Protein AF-A0A140JWW3-F1 (afdb_monomer)

Solvent-accessible surface area (backbone atoms only — not comparable to full-atom values): 37652 Å² total; per-residue (Å²): 134,86,88,85,86,88,79,84,81,84,81,86,75,88,77,82,79,74,84,85,73,95,63,70,82,90,71,48,79,59,81,55,53,61,52,47,92,82,46,44,71,79,47,87,50,57,70,61,40,73,25,65,68,57,44,54,51,56,59,53,48,53,36,23,26,33,31,22,25,71,85,50,90,53,29,24,26,46,32,72,24,73,45,34,28,60,70,34,64,52,57,83,91,74,46,68,71,36,52,33,74,90,76,42,88,87,68,65,60,69,68,60,47,50,51,49,54,51,24,58,77,68,63,38,74,45,66,51,81,40,64,42,67,28,71,88,65,52,72,44,48,25,41,39,36,42,38,62,38,34,28,60,83,67,70,50,72,55,33,35,40,34,37,57,38,58,49,55,58,39,49,74,74,69,48,87,83,50,75,69,47,58,55,51,50,45,54,48,53,52,66,43,54,46,15,30,33,38,26,42,44,37,80,77,61,84,72,80,78,73,83,84,89,79,88,81,95,76,89,90,72,89,78,77,86,81,76,74,58,74,38,15,26,66,40,26,14,56,38,30,27,72,72,33,64,46,50,50,84,65,45,52,53,33,42,79,54,34,36,32,48,93,87,30,52,54,69,36,48,44,52,47,53,55,27,51,70,66,59,37,71,46,79,33,61,36,45,28,41,25,30,83,5,51,52,41,27,30,39,37,40,36,35,44,37,54,63,91,53,67,64,94,73,72,71,76,71,95,61,99,75,81,82,83,83,79,87,76,76,90,74,85,91,77,88,81,87,80,89,79,85,88,84,89,80,87,86,82,88,81,90,82,88,89,81,84,90,86,85,89,80,91,80,87,87,83,84,86,86,91,86,91,82,81,89,79,94,75,92,76,86,81,81,82,77,89,71,82,87,71,82,76,57,35,37,30,48,32,30,50,22,84,25,46,43,86,60,72,81,42,58,54,86,82,45,28,38,50,35,43,77,75,46,77,55,100,73,38,50,26,22,35,24,30,33,73,88,77,68,45,68,27,29,33,37,42,32,64,47,81,79,55,92,48,72,70,55,53,55,52,40,51,55,48,50,50,56,52,47,66,52,83,52,93,32,39,55,36,46,78,48,77,38,80,54,93,64,25,39,37,40,32,25,55,57,55,80,45,42,29,46,58,54,47,22,36,72,73,23,76,86,55,32,31,35,57,68,71,61,45,51,55,52,48,52,46,51,52,55,39,50,53,59,31,46,78,70,74,44,51,50,63,56,59,48,51,80,35,27,28,18,31,90,85,75,46,58,24,43,47,77,58,81,56,55,44,62,75,52,76,90,85,59,74,48,62,79,85,68,57,60,79,88,39,50,35,49,53,53,77,72,53,39,64,58,66,62,61,59,43,45,54,44,14,52,51,44,48,53,44,21,36,58,68,37,45,70,87,59,69,47,99,43,72,70,47,27,50,54,47,57,66,105

InterPro domains:
  IPR000014 PAS domain [PF13426] (71-155)
  IPR000014 PAS domain [PF13426] (233-306)
  IPR000014 PAS domain [TIGR00229] (78-175)
  IPR000014 PAS domain [cd00130] (79-164)
  IPR000719 Protein kinase domain [PF00069] (416-629)
  IPR000719 Protein kinase domain [PS50011] (416-633)
  IPR000719 Protein kinase domain [SM00220] (416-631)
  IPR008271 Serine/threonine-protein kinase, active site [PS00108] (539-551)
  IPR011009 Protein kinase-like domain superfamily [SSF56112] (412-633)
  IPR017441 Protein kinase, ATP binding site [PS00107] (422-445)
  IPR035965 PAS domain superfamily [SSF55785] (76-157)
  IPR035965 PAS domain superfamily [SSF55785] (234-305)

Radius of gyration: 35.28 Å; Cα contacts (8 Å, |Δi|>4): 991; chains: 1; bounding box: 107×79×102 Å

Mean predicted aligned error: 17.07 Å

pLDDT: mean 71.81, std 24.95, range [21.73, 97.44]

Structure (mmCIF, N/CA/C/O backbone):
data_AF-A0A140JWW3-F1
#
_entry.id   AF-A0A140JWW3-F1
#
loop_
_atom_site.group_PDB
_atom_site.id
_atom_site.type_symbol
_atom_site.label_atom_id
_atom_site.label_alt_id
_atom_site.label_comp_id
_atom_site.label_asym_id
_atom_site.label_entity_id
_atom_site.label_seq_id
_atom_site.pdbx_PDB_ins_code
_atom_site.Cartn_x
_atom_site.Cartn_y
_atom_site.Cartn_z
_atom_site.occupancy
_atom_site.B_iso_or_equiv
_atom_site.auth_seq_id
_atom_site.auth_comp_id
_atom_site.auth_asym_id
_atom_site.auth_atom_id
_atom_site.pdbx_PDB_model_num
ATOM 1 N N . MET A 1 1 ? 53.397 32.311 8.619 1.00 30.39 1 MET A N 1
ATOM 2 C CA . MET A 1 1 ? 52.747 32.887 9.814 1.00 30.39 1 MET A CA 1
ATOM 3 C C . MET A 1 1 ? 51.258 33.054 9.531 1.00 30.39 1 MET A C 1
ATOM 5 O O . MET A 1 1 ? 50.914 33.737 8.583 1.00 30.39 1 MET A O 1
ATOM 9 N N . SER A 1 2 ? 50.423 32.423 10.366 1.00 26.72 2 SER A N 1
ATOM 10 C CA . SER A 1 2 ? 49.063 32.836 10.780 1.00 26.72 2 SER A CA 1
ATOM 11 C C . SER A 1 2 ? 47.895 33.010 9.777 1.00 26.72 2 SER A C 1
ATOM 13 O O . SER A 1 2 ? 47.896 33.935 8.978 1.00 26.72 2 SER A O 1
ATOM 15 N N . LYS A 1 3 ? 46.811 32.262 10.099 1.00 26.88 3 LYS A N 1
ATOM 16 C CA . LYS A 1 3 ? 45.352 32.541 9.951 1.00 26.88 3 LYS A CA 1
ATOM 17 C C . LYS A 1 3 ? 44.773 32.355 8.529 1.00 26.88 3 LYS A C 1
ATOM 19 O O . LYS A 1 3 ? 45.390 32.759 7.566 1.00 26.88 3 LYS A O 1
ATOM 24 N N . GLN A 1 4 ? 43.601 31.758 8.277 1.00 25.41 4 GLN A N 1
ATOM 25 C CA . GLN A 1 4 ? 42.439 31.407 9.104 1.00 25.41 4 GLN A CA 1
ATOM 26 C C . GLN A 1 4 ? 41.568 30.406 8.298 1.00 25.41 4 GLN A C 1
ATOM 28 O O . GLN A 1 4 ? 41.107 30.743 7.212 1.00 25.41 4 GLN A O 1
ATOM 33 N N . LYS A 1 5 ? 41.317 29.189 8.805 1.00 28.45 5 LYS A N 1
ATOM 34 C CA . LYS A 1 5 ? 40.279 28.272 8.284 1.00 28.45 5 LYS A CA 1
ATOM 35 C C . LYS A 1 5 ? 39.099 28.322 9.256 1.00 28.45 5 LYS A C 1
ATOM 37 O O . LYS A 1 5 ? 39.258 27.980 10.426 1.00 28.45 5 LYS A O 1
ATOM 42 N N . ARG A 1 6 ? 37.941 28.805 8.799 1.00 26.80 6 ARG A N 1
ATOM 43 C CA . ARG A 1 6 ? 36.691 28.783 9.572 1.00 26.80 6 ARG A CA 1
ATOM 44 C C . ARG A 1 6 ? 36.128 27.360 9.576 1.00 26.80 6 ARG A C 1
ATOM 46 O O . ARG A 1 6 ? 35.892 26.776 8.526 1.00 26.80 6 ARG A O 1
ATOM 53 N N . SER A 1 7 ? 35.961 26.845 10.788 1.00 24.89 7 SER A N 1
ATOM 54 C CA . SER A 1 7 ? 35.276 25.610 11.159 1.00 24.89 7 SER A CA 1
ATOM 55 C C . SER A 1 7 ? 33.787 25.899 11.368 1.00 24.89 7 SER A C 1
ATOM 57 O O . SER A 1 7 ? 33.446 26.883 12.025 1.00 24.89 7 SER A O 1
ATOM 59 N N . SER A 1 8 ? 32.914 25.029 10.859 1.00 25.72 8 SER A N 1
ATOM 60 C CA . SER A 1 8 ? 31.513 24.915 11.280 1.00 25.72 8 SER A CA 1
ATOM 61 C C . SER A 1 8 ? 31.255 23.501 11.809 1.00 25.72 8 SER A C 1
ATOM 63 O O . SER A 1 8 ? 30.798 22.612 11.101 1.00 25.72 8 SER A O 1
ATOM 65 N N . ARG A 1 9 ? 31.665 23.322 13.068 1.00 25.17 9 ARG A N 1
ATOM 66 C CA . ARG A 1 9 ? 31.064 22.531 14.158 1.00 25.17 9 ARG A CA 1
ATOM 67 C C . ARG A 1 9 ? 29.850 21.646 13.791 1.00 25.17 9 ARG A C 1
ATOM 69 O O . ARG A 1 9 ? 28.730 22.136 13.693 1.00 25.17 9 ARG A O 1
ATOM 76 N N . SER A 1 10 ? 30.066 20.332 13.745 1.00 25.67 10 SER A N 1
ATOM 77 C CA . SER A 1 10 ? 29.051 19.308 14.019 1.00 25.67 10 SER A CA 1
ATOM 78 C C . SER A 1 10 ? 28.900 19.159 15.539 1.00 25.67 10 SER A C 1
ATOM 80 O O . SER A 1 10 ? 29.862 18.801 16.222 1.00 25.67 10 SER A O 1
ATOM 82 N N . GLN A 1 11 ? 27.725 19.473 16.084 1.00 27.48 11 GLN A N 1
ATOM 83 C CA . GLN A 1 11 ? 27.384 19.172 17.475 1.00 27.48 11 GLN A CA 1
ATOM 84 C C . GLN A 1 11 ? 26.890 17.727 17.580 1.00 27.48 11 GLN A C 1
ATOM 86 O O . GLN A 1 11 ? 25.909 17.344 16.951 1.00 27.48 11 GLN A O 1
ATOM 91 N N . SER A 1 12 ? 27.603 16.954 18.392 1.00 28.25 12 SER A N 1
ATOM 92 C CA . SER A 1 12 ? 27.207 15.668 18.953 1.00 28.25 12 SER A CA 1
ATOM 93 C C . SER A 1 12 ? 25.939 15.824 19.798 1.00 28.25 12 SER A C 1
ATOM 95 O O . SER A 1 12 ? 25.923 16.636 20.723 1.00 28.25 12 SER A O 1
ATOM 97 N N . LYS A 1 13 ? 24.898 15.044 19.493 1.00 29.17 13 LYS A N 1
ATOM 98 C CA . LYS A 1 13 ? 23.808 14.745 20.427 1.00 29.17 13 LYS A CA 1
ATOM 99 C C . LYS A 1 13 ? 24.048 13.357 21.008 1.00 29.17 13 LYS A C 1
ATOM 101 O O . LYS A 1 13 ? 24.320 12.416 20.266 1.00 29.17 13 LYS A O 1
ATOM 106 N N . ASP A 1 14 ? 23.985 13.299 22.328 1.00 28.55 14 ASP A N 1
ATOM 107 C CA . ASP A 1 14 ? 24.225 12.138 23.168 1.00 28.55 14 ASP A CA 1
ATOM 108 C C . ASP A 1 14 ? 23.322 10.960 22.784 1.00 28.55 14 ASP A C 1
ATOM 110 O O . ASP A 1 14 ? 22.094 11.054 22.802 1.00 28.55 14 ASP A O 1
ATOM 114 N N . GLY A 1 15 ? 23.959 9.853 22.404 1.00 27.80 15 GLY A N 1
ATOM 115 C CA . GLY A 1 15 ? 23.307 8.579 22.148 1.00 27.80 15 GLY A CA 1
ATOM 116 C C . GLY A 1 15 ? 23.040 7.852 23.459 1.00 27.80 15 GLY A C 1
ATOM 117 O O . GLY A 1 15 ? 23.968 7.514 24.194 1.00 27.80 15 GLY A O 1
ATOM 118 N N . VAL A 1 16 ? 21.767 7.577 23.723 1.00 28.45 16 VAL A N 1
ATOM 119 C CA . VAL A 1 16 ? 21.357 6.515 24.640 1.00 28.45 16 VAL A CA 1
ATOM 120 C C . VAL A 1 16 ? 21.821 5.199 24.010 1.00 28.45 16 VAL A C 1
ATOM 122 O O . VAL A 1 16 ? 21.371 4.834 22.928 1.00 28.45 16 VAL A O 1
ATOM 125 N N . LYS A 1 17 ? 22.783 4.521 24.644 1.00 26.62 17 LYS A N 1
ATOM 126 C CA . LYS A 1 17 ? 23.155 3.147 24.290 1.00 26.62 17 LYS A CA 1
ATOM 127 C C . LYS A 1 17 ? 21.996 2.230 24.679 1.00 26.62 17 LYS A C 1
ATOM 129 O O . LYS A 1 17 ? 21.784 2.002 25.868 1.00 26.62 17 LYS A O 1
ATOM 134 N N . GLU A 1 18 ? 21.270 1.721 23.690 1.00 29.66 18 GLU A N 1
ATOM 135 C CA . GLU A 1 18 ? 20.412 0.546 23.864 1.00 29.66 18 GLU A CA 1
ATOM 136 C C . GLU A 1 18 ? 21.285 -0.667 24.251 1.00 29.66 18 GLU A C 1
ATOM 138 O O . GLU A 1 18 ? 22.413 -0.786 23.754 1.00 29.66 18 GLU A O 1
ATOM 143 N N . PRO A 1 19 ? 20.825 -1.549 25.156 1.00 28.91 19 PRO A N 1
ATOM 144 C CA . PRO A 1 19 ? 21.561 -2.757 25.495 1.00 28.91 19 PRO A CA 1
ATOM 145 C C . PRO A 1 19 ? 21.537 -3.714 24.297 1.00 28.91 19 PRO A C 1
ATOM 147 O O . PRO A 1 19 ? 20.480 -4.149 23.848 1.00 28.91 19 PRO A O 1
ATOM 150 N N . ALA A 1 20 ? 22.720 -4.020 23.767 1.00 31.25 20 ALA A N 1
ATOM 151 C CA . ALA A 1 20 ? 22.911 -5.091 22.803 1.00 31.25 20 ALA A CA 1
ATOM 152 C C . ALA A 1 20 ? 22.849 -6.428 23.553 1.00 31.25 20 ALA A C 1
ATOM 154 O O . ALA A 1 20 ? 23.835 -6.848 24.156 1.00 31.25 20 ALA A O 1
ATOM 155 N N . GLU A 1 21 ? 21.680 -7.062 23.559 1.00 33.81 21 GLU A N 1
ATOM 156 C CA . GLU A 1 21 ? 21.571 -8.487 23.860 1.00 33.81 21 GLU A CA 1
ATOM 157 C C . GLU A 1 21 ? 21.793 -9.263 22.554 1.00 33.81 21 GLU A C 1
ATOM 159 O O . GLU A 1 21 ? 21.076 -9.059 21.572 1.00 33.81 21 GLU A O 1
ATOM 164 N N . ASP A 1 22 ? 22.830 -10.108 22.533 1.00 32.75 22 ASP A N 1
ATOM 165 C CA . ASP A 1 22 ? 23.141 -11.057 21.456 1.00 32.75 22 ASP A CA 1
ATOM 166 C C . ASP A 1 22 ? 21.996 -12.079 21.322 1.00 32.75 22 ASP A C 1
ATOM 168 O O . ASP A 1 22 ? 22.024 -13.162 21.911 1.00 32.75 22 ASP A O 1
ATOM 172 N N . PHE A 1 23 ? 20.965 -11.739 20.548 1.00 37.69 23 PHE A N 1
ATOM 173 C CA . PHE A 1 23 ? 19.965 -12.690 20.072 1.00 37.69 23 PHE A CA 1
ATOM 174 C C . PHE A 1 23 ? 20.305 -13.118 18.645 1.00 37.69 23 PHE A C 1
ATOM 176 O O . PHE A 1 23 ? 20.512 -12.283 17.770 1.00 37.69 23 PHE A O 1
ATOM 183 N N . ASP A 1 24 ? 20.345 -14.433 18.428 1.00 38.75 24 ASP A N 1
ATOM 184 C CA . ASP A 1 24 ? 20.541 -15.103 17.138 1.00 38.75 24 ASP A CA 1
ATOM 185 C C . ASP A 1 24 ? 19.656 -14.465 16.044 1.00 38.75 24 ASP A C 1
ATOM 187 O O . ASP A 1 24 ? 18.427 -14.591 16.058 1.00 38.75 24 ASP A O 1
ATOM 191 N N . ASP A 1 25 ? 20.283 -13.722 15.129 1.00 41.38 25 ASP A N 1
ATOM 192 C CA . ASP A 1 25 ? 19.612 -12.787 14.215 1.00 41.38 25 ASP A CA 1
ATOM 193 C C . ASP A 1 25 ? 18.698 -13.517 13.196 1.00 41.38 25 ASP A C 1
ATOM 195 O O . ASP A 1 25 ? 17.748 -12.940 12.667 1.00 41.38 25 ASP A O 1
ATOM 199 N N . ASP A 1 26 ? 18.899 -14.825 12.996 1.00 42.78 26 ASP A N 1
ATOM 200 C CA . ASP A 1 26 ? 18.101 -15.685 12.105 1.00 42.78 26 ASP A CA 1
ATOM 201 C C . ASP A 1 26 ? 16.832 -16.280 12.756 1.00 42.78 26 ASP A C 1
ATOM 203 O O . ASP A 1 26 ? 16.069 -16.993 12.100 1.00 42.78 26 ASP A O 1
ATOM 207 N N . LYS A 1 27 ? 16.558 -15.992 14.038 1.00 52.12 27 LYS A N 1
ATOM 208 C CA . LYS A 1 27 ? 15.411 -16.554 14.790 1.00 52.12 27 LYS A CA 1
ATOM 209 C C . LYS A 1 27 ? 14.403 -15.514 15.273 1.00 52.12 27 LYS A C 1
ATOM 211 O O . LYS A 1 27 ? 13.666 -15.753 16.229 1.00 52.12 27 LYS A O 1
ATOM 216 N N . GLN A 1 28 ? 14.348 -14.353 14.630 1.00 62.12 28 GLN A N 1
ATOM 217 C CA . GLN A 1 28 ? 13.419 -13.302 15.036 1.00 62.12 28 GLN A CA 1
ATOM 218 C C . GLN A 1 28 ? 11.991 -13.579 14.518 1.00 62.12 28 GLN A C 1
ATOM 220 O O . GLN A 1 28 ? 11.806 -13.799 13.318 1.00 62.12 28 GLN A O 1
ATOM 225 N N . PRO A 1 29 ? 10.955 -13.523 15.380 1.00 62.97 29 PRO A N 1
ATOM 226 C CA . PRO A 1 29 ? 9.575 -13.876 15.018 1.00 62.97 29 PRO A CA 1
ATOM 227 C C . PRO A 1 29 ? 8.934 -12.952 13.966 1.00 62.97 29 PRO A C 1
ATOM 229 O O . PRO A 1 29 ? 7.908 -13.312 13.396 1.00 62.97 29 PRO A O 1
ATOM 232 N N . TRP A 1 30 ? 9.529 -11.787 13.681 1.00 70.00 30 TRP A N 1
ATOM 233 C CA . TRP A 1 30 ? 9.107 -10.869 12.614 1.00 70.00 30 TRP A CA 1
ATOM 234 C C . TRP A 1 30 ? 9.833 -11.073 11.274 1.00 70.00 30 TRP A C 1
ATOM 236 O O . TRP A 1 30 ? 9.398 -10.512 10.273 1.00 70.00 30 TRP A O 1
ATOM 246 N N . ARG A 1 31 ? 10.911 -11.873 11.220 1.00 57.00 31 ARG A N 1
ATOM 247 C CA . ARG A 1 31 ? 11.665 -12.151 9.977 1.00 57.00 31 ARG A CA 1
ATOM 248 C C . ARG A 1 31 ? 11.059 -13.275 9.132 1.00 57.00 31 ARG A C 1
ATOM 250 O O . ARG A 1 31 ? 11.408 -13.433 7.967 1.00 57.00 31 ARG A O 1
ATOM 257 N N . SER A 1 32 ? 10.125 -14.043 9.692 1.00 54.72 32 SER A N 1
ATOM 258 C CA . SER A 1 32 ? 9.368 -15.060 8.964 1.00 54.72 32 SER A CA 1
ATOM 259 C C . SER A 1 32 ? 7.896 -14.951 9.347 1.00 54.72 32 SER A C 1
ATOM 261 O O . SER A 1 32 ? 7.470 -15.445 10.389 1.00 54.72 32 SER A O 1
ATOM 263 N N . ALA A 1 33 ? 7.115 -14.238 8.530 1.00 57.97 33 ALA A N 1
ATOM 264 C CA . ALA A 1 33 ? 5.667 -14.166 8.695 1.00 57.97 33 ALA A CA 1
ATOM 265 C C . ALA A 1 33 ? 5.066 -15.552 8.404 1.00 57.97 33 ALA A C 1
ATOM 267 O O . ALA A 1 33 ? 4.802 -15.915 7.255 1.00 57.97 33 ALA A O 1
ATOM 268 N N . PHE A 1 34 ? 4.904 -16.364 9.448 1.00 70.44 34 PHE A N 1
ATOM 269 C CA . PHE A 1 34 ? 4.293 -17.679 9.326 1.00 70.44 34 PHE A CA 1
ATOM 270 C C . PHE A 1 34 ? 2.775 -17.517 9.234 1.00 70.44 34 PHE A C 1
ATOM 272 O O . PHE A 1 34 ? 2.102 -17.232 10.224 1.00 70.44 34 PHE A O 1
ATOM 279 N N . ARG A 1 35 ? 2.232 -17.687 8.025 1.00 79.88 35 ARG A N 1
ATOM 280 C CA . ARG A 1 35 ? 0.782 -17.719 7.810 1.00 79.88 35 ARG A CA 1
ATOM 281 C C . ARG A 1 35 ? 0.205 -19.071 8.264 1.00 79.88 35 ARG A C 1
ATOM 283 O O . ARG A 1 35 ? 0.892 -20.088 8.123 1.00 79.88 35 ARG A O 1
ATOM 290 N N . PRO A 1 36 ? -1.046 -19.116 8.763 1.00 82.38 36 PRO A N 1
ATOM 291 C CA . PRO A 1 36 ? -1.693 -20.369 9.144 1.00 82.38 36 PRO A CA 1
ATOM 292 C C . PRO A 1 36 ? -1.757 -21.347 7.966 1.00 82.38 36 PRO A C 1
ATOM 294 O O . PRO A 1 36 ? -1.885 -20.937 6.815 1.00 82.38 36 PRO A O 1
ATOM 297 N N . THR A 1 37 ? -1.741 -22.654 8.232 1.00 83.00 37 THR A N 1
ATOM 298 C CA . THR A 1 37 ? -1.768 -23.689 7.175 1.00 83.00 37 THR A CA 1
ATOM 299 C C . THR A 1 37 ? -3.029 -23.648 6.309 1.00 83.00 37 THR A C 1
ATOM 301 O O . THR A 1 37 ? -3.017 -24.119 5.175 1.00 83.00 37 THR A O 1
ATOM 304 N N . CYS A 1 38 ? -4.118 -23.074 6.823 1.00 85.56 38 CYS A N 1
ATOM 305 C CA . CYS A 1 38 ? -5.372 -22.887 6.100 1.00 85.56 38 CYS A CA 1
ATOM 306 C C . CYS A 1 38 ? -5.388 -21.644 5.189 1.00 85.56 38 CYS A C 1
ATOM 308 O O . CYS A 1 38 ? -6.393 -21.411 4.509 1.00 85.56 38 CYS A O 1
ATOM 310 N N . ALA A 1 39 ? -4.317 -20.844 5.187 1.00 88.19 39 ALA A N 1
ATOM 311 C CA . ALA A 1 39 ? -4.194 -19.639 4.383 1.00 88.19 39 ALA A CA 1
ATOM 312 C C . ALA A 1 39 ? -3.940 -19.965 2.905 1.00 88.19 39 ALA A C 1
ATOM 314 O O . ALA A 1 39 ? -3.032 -20.718 2.557 1.00 88.19 39 ALA A O 1
ATOM 315 N N . GLN A 1 40 ? -4.717 -19.341 2.021 1.00 91.38 40 GLN A N 1
ATOM 316 C CA . GLN A 1 40 ? -4.460 -19.369 0.584 1.00 91.38 40 GLN A CA 1
ATOM 317 C C . GLN A 1 40 ? -3.242 -18.499 0.216 1.00 91.38 40 GLN A C 1
ATOM 319 O O . GLN A 1 40 ? -2.915 -17.550 0.949 1.00 91.38 40 GLN A O 1
ATOM 324 N N . PRO A 1 41 ? -2.593 -18.772 -0.934 1.00 88.44 41 PRO A N 1
ATOM 325 C CA . PRO A 1 41 ? -1.510 -17.942 -1.448 1.00 88.44 41 PRO A CA 1
ATOM 326 C C . PRO A 1 41 ? -1.910 -16.468 -1.534 1.00 88.44 41 PRO A C 1
ATOM 328 O O . PRO A 1 41 ? -3.054 -16.138 -1.850 1.00 88.44 41 PRO A O 1
ATOM 331 N N . SER A 1 42 ? -0.962 -15.580 -1.244 1.00 89.75 42 SER A N 1
ATOM 332 C CA . SER A 1 42 ? -1.163 -14.135 -1.355 1.00 89.75 42 SER A CA 1
ATOM 333 C C . SER A 1 42 ? -1.571 -13.761 -2.782 1.00 89.75 42 SER A C 1
ATOM 335 O O . SER A 1 42 ? -0.869 -14.093 -3.737 1.00 89.75 42 SER A O 1
ATOM 337 N N . LYS A 1 43 ? -2.714 -13.085 -2.930 1.00 90.75 43 LYS A N 1
ATOM 338 C CA . LYS A 1 43 ? -3.156 -12.511 -4.208 1.00 90.75 43 LYS A CA 1
ATOM 339 C C . LYS A 1 43 ? -2.418 -11.198 -4.482 1.00 90.75 43 LYS A C 1
ATOM 341 O O . LYS A 1 43 ? -1.798 -10.623 -3.589 1.00 90.75 43 LYS A O 1
ATOM 346 N N . ASP A 1 44 ? -2.527 -10.715 -5.719 1.00 86.38 44 ASP A N 1
ATOM 347 C CA . ASP A 1 44 ? -1.939 -9.443 -6.145 1.00 86.38 44 ASP A CA 1
ATOM 348 C C . ASP A 1 44 ? -2.379 -8.270 -5.250 1.00 86.38 44 ASP A C 1
ATOM 350 O O . ASP A 1 44 ? -3.568 -8.043 -5.020 1.00 86.38 44 ASP A O 1
ATOM 354 N N . ASN A 1 45 ? -1.399 -7.509 -4.762 1.00 86.62 45 ASN A N 1
ATOM 355 C CA . ASN A 1 45 ? -1.585 -6.340 -3.903 1.00 86.62 45 ASN A CA 1
ATOM 356 C C . ASN A 1 45 ? -1.381 -5.013 -4.649 1.00 86.62 45 ASN A C 1
ATOM 358 O O . ASN A 1 45 ? -1.398 -3.946 -4.036 1.00 86.62 45 ASN A O 1
ATOM 362 N N . SER A 1 46 ? -1.192 -5.052 -5.970 1.00 83.44 46 SER A N 1
ATOM 363 C CA . SER A 1 46 ? -0.795 -3.890 -6.768 1.00 83.44 46 SER A CA 1
ATOM 364 C C . SER A 1 46 ? -1.774 -2.715 -6.715 1.00 83.44 46 SER A C 1
ATOM 366 O O . SER A 1 46 ? -1.363 -1.572 -6.916 1.00 83.44 46 SER A O 1
ATOM 368 N N . PHE A 1 47 ? -3.045 -2.970 -6.395 1.00 83.81 47 PHE A N 1
ATOM 369 C CA . PHE A 1 47 ? -4.102 -1.957 -6.283 1.00 83.81 47 PHE A CA 1
ATOM 370 C C . PHE A 1 47 ? -4.644 -1.792 -4.861 1.00 83.81 47 PHE A C 1
ATOM 372 O O . PHE A 1 47 ? -5.602 -1.050 -4.654 1.00 83.81 47 PHE A O 1
ATOM 379 N N . VAL A 1 48 ? -4.016 -2.439 -3.878 1.00 85.31 48 VAL A N 1
ATOM 380 C CA . VAL A 1 48 ? -4.383 -2.312 -2.467 1.00 85.31 48 VAL A CA 1
ATOM 381 C C . VAL A 1 48 ? -3.589 -1.170 -1.856 1.00 85.31 48 VAL A C 1
ATOM 383 O O . VAL A 1 48 ? -2.363 -1.204 -1.752 1.00 85.31 48 VAL A O 1
ATOM 386 N N . LEU A 1 49 ? -4.301 -0.109 -1.495 1.00 83.94 49 LEU A N 1
ATOM 387 C CA . LEU A 1 49 ? -3.702 1.151 -1.084 1.00 83.94 49 LEU A CA 1
ATOM 388 C C . LEU A 1 49 ? -4.244 1.564 0.277 1.00 83.94 49 LEU A C 1
ATOM 390 O O . LEU A 1 49 ? -5.413 1.353 0.565 1.00 83.94 49 LEU A O 1
ATOM 394 N N . GLU A 1 50 ? -3.395 2.189 1.081 1.00 87.62 50 GLU A N 1
ATOM 395 C CA . GLU A 1 50 ? -3.789 2.752 2.370 1.00 87.62 50 GLU A CA 1
ATOM 396 C C . GLU A 1 50 ? -4.700 3.977 2.188 1.00 87.62 50 GLU A C 1
ATOM 398 O O . GLU A 1 50 ? -4.416 4.846 1.352 1.00 87.62 50 GLU A O 1
ATOM 403 N N . ASP A 1 51 ? -5.767 4.060 2.978 1.00 88.81 51 ASP A N 1
ATOM 404 C CA . ASP A 1 51 ? -6.560 5.264 3.204 1.00 88.81 51 ASP A CA 1
ATOM 405 C C . ASP A 1 51 ? -5.982 6.059 4.383 1.00 88.81 51 ASP A C 1
ATOM 407 O O . ASP A 1 51 ? -6.264 5.782 5.549 1.00 88.81 51 ASP A O 1
ATOM 411 N N . GLU A 1 52 ? -5.173 7.070 4.066 1.00 87.38 52 GLU A N 1
ATOM 412 C CA . GLU A 1 52 ? -4.511 7.926 5.056 1.00 87.38 52 GLU A CA 1
ATOM 413 C C . GLU A 1 52 ? -5.508 8.688 5.945 1.00 87.38 52 GLU A C 1
ATOM 415 O O . GLU A 1 52 ? -5.216 8.941 7.114 1.00 87.38 52 GLU A O 1
ATOM 420 N N . ALA A 1 53 ? -6.692 9.036 5.424 1.00 86.38 53 ALA A N 1
ATOM 421 C CA . ALA A 1 53 ? -7.705 9.751 6.195 1.00 86.38 53 ALA A CA 1
ATOM 422 C C . ALA A 1 53 ? -8.351 8.827 7.232 1.00 86.38 53 ALA A C 1
ATOM 424 O O . ALA A 1 53 ? -8.470 9.197 8.402 1.00 86.38 53 ALA A O 1
ATOM 425 N N . THR A 1 54 ? -8.707 7.606 6.821 1.00 87.62 54 THR A N 1
ATOM 426 C CA . THR A 1 54 ? -9.208 6.580 7.744 1.00 87.62 54 THR A CA 1
ATOM 427 C C . THR A 1 54 ? -8.124 6.188 8.750 1.00 87.62 54 THR A C 1
ATOM 429 O O . THR A 1 54 ? -8.407 6.098 9.942 1.00 87.62 54 THR A O 1
ATOM 432 N N . ALA A 1 55 ? -6.863 6.062 8.325 1.00 89.25 55 ALA A N 1
ATOM 433 C CA . ALA A 1 55 ? -5.759 5.786 9.237 1.00 89.25 55 ALA A CA 1
ATOM 434 C C . ALA A 1 55 ? -5.585 6.896 10.295 1.00 89.25 55 ALA A C 1
ATOM 436 O O . ALA A 1 55 ? -5.558 6.618 11.492 1.00 89.25 55 ALA A O 1
ATOM 437 N N . SER A 1 56 ? -5.544 8.166 9.887 1.00 88.69 56 SER A N 1
ATOM 438 C CA . SER A 1 56 ? -5.426 9.286 10.831 1.00 88.69 56 SER A CA 1
ATOM 439 C C . SER A 1 56 ? -6.607 9.353 11.808 1.00 88.69 56 SER A C 1
ATOM 441 O O . SER A 1 56 ? -6.418 9.636 12.991 1.00 88.69 56 SER A O 1
ATOM 443 N N . MET A 1 57 ? -7.818 9.042 11.339 1.00 87.31 57 MET A N 1
ATOM 444 C CA . MET A 1 57 ? -9.004 8.963 12.191 1.00 87.31 57 MET A CA 1
ATOM 445 C C . MET A 1 57 ? -8.875 7.856 13.247 1.00 87.31 57 MET A C 1
ATOM 447 O O . MET A 1 57 ? -9.086 8.125 14.427 1.00 87.31 57 MET A O 1
ATOM 451 N N . VAL A 1 58 ? -8.486 6.644 12.844 1.00 88.31 58 VAL A N 1
ATOM 452 C CA . VAL A 1 58 ? -8.329 5.482 13.736 1.00 88.31 58 VAL A CA 1
ATOM 453 C C . VAL A 1 58 ? -7.216 5.704 14.767 1.00 88.31 58 VAL A C 1
ATOM 455 O O . VAL A 1 58 ? -7.381 5.360 15.935 1.00 88.31 58 VAL A O 1
ATOM 458 N N . GLU A 1 59 ? -6.110 6.341 14.378 1.00 86.75 59 GLU A N 1
ATOM 459 C CA . GLU A 1 59 ? -5.051 6.752 15.309 1.00 86.75 59 GLU A CA 1
ATOM 460 C C . GLU A 1 59 ? -5.562 7.808 16.305 1.00 86.75 59 GLU A C 1
ATOM 462 O O . GLU A 1 59 ? -5.235 7.773 17.490 1.00 86.75 59 GLU A O 1
ATOM 467 N N . GLY A 1 60 ? -6.453 8.697 15.860 1.00 85.75 60 GLY A N 1
ATOM 468 C CA . GLY A 1 60 ? -7.179 9.612 16.737 1.00 85.75 60 GLY A CA 1
ATOM 469 C C . GLY A 1 60 ? -8.048 8.893 17.776 1.00 85.75 60 GLY A C 1
ATOM 470 O O . GLY A 1 60 ? -8.081 9.329 18.927 1.00 85.75 60 GLY A O 1
ATOM 471 N N . LEU A 1 61 ? -8.702 7.779 17.423 1.00 83.06 61 LEU A N 1
ATOM 472 C CA . LEU A 1 61 ? -9.527 7.004 18.364 1.00 83.06 61 LEU A CA 1
ATOM 473 C C . LEU A 1 61 ? -8.703 6.423 19.521 1.00 83.06 61 LEU A C 1
ATOM 475 O O . LEU A 1 61 ? -9.186 6.394 20.651 1.00 83.06 61 LEU A O 1
ATOM 479 N N . LEU A 1 62 ? -7.446 6.026 19.277 1.00 76.62 62 LEU A N 1
ATOM 480 C CA . LEU A 1 62 ? -6.541 5.571 20.342 1.00 76.62 62 LEU A CA 1
ATOM 481 C C . LEU A 1 62 ? -6.314 6.623 21.418 1.00 76.62 62 LEU A C 1
ATOM 483 O O . LEU A 1 62 ? -6.065 6.272 22.568 1.00 76.62 62 LEU A O 1
ATOM 487 N N . SER A 1 63 ? -6.351 7.903 21.050 1.00 84.12 63 SER A N 1
ATOM 488 C CA . SER A 1 63 ? -6.032 8.977 21.983 1.00 84.12 63 SER A CA 1
ATOM 489 C C . SER A 1 63 ? -7.067 9.122 23.095 1.00 84.12 63 SER A C 1
ATOM 491 O O . SER A 1 63 ? -6.744 9.707 24.119 1.00 84.12 63 SER A O 1
ATOM 493 N N . SER A 1 64 ? -8.282 8.596 22.933 1.00 89.25 64 SER A N 1
ATOM 494 C CA . SER A 1 64 ? -9.379 8.772 23.889 1.00 89.25 64 SER A CA 1
ATOM 495 C C . SER A 1 64 ? -10.096 7.470 24.254 1.00 89.25 64 SER A C 1
ATOM 497 O O . SER A 1 64 ? -11.235 7.494 24.727 1.00 89.25 64 SER A O 1
ATOM 499 N N . LEU A 1 65 ? -9.427 6.336 24.038 1.00 91.12 65 LEU A N 1
ATOM 500 C CA . LEU A 1 65 ? -9.938 4.999 24.317 1.00 91.12 65 LEU A CA 1
ATOM 501 C C . LEU A 1 65 ? -9.693 4.592 25.777 1.00 91.12 65 LEU A C 1
ATOM 503 O O . LEU A 1 65 ? -8.639 4.899 26.346 1.00 91.12 65 LEU A O 1
ATOM 507 N N . THR A 1 66 ? -10.641 3.862 26.361 1.00 90.62 66 THR A N 1
ATOM 508 C CA . THR A 1 66 ? -10.464 3.144 27.630 1.00 90.62 66 THR A CA 1
ATOM 509 C C . THR A 1 66 ? -11.000 1.719 27.535 1.00 90.62 66 THR A C 1
ATOM 511 O O . THR A 1 66 ? -11.838 1.426 26.678 1.00 90.62 66 THR A O 1
ATOM 514 N N . VAL A 1 67 ? -10.497 0.825 28.388 1.00 90.06 67 VAL A N 1
ATOM 515 C CA . VAL A 1 67 ? -10.964 -0.562 28.489 1.00 90.06 67 VAL A CA 1
ATOM 516 C C . VAL A 1 67 ? -11.320 -0.879 29.928 1.00 90.06 67 VAL A C 1
ATOM 518 O O . VAL A 1 67 ? -10.536 -0.579 30.827 1.00 90.06 67 VAL A O 1
ATOM 521 N N . SER A 1 68 ? -12.471 -1.515 30.126 1.00 88.06 68 SER A N 1
ATOM 522 C CA . SER A 1 68 ? -13.010 -1.897 31.431 1.00 88.06 68 SER A CA 1
ATOM 523 C C . SER A 1 68 ? -13.287 -3.395 31.543 1.00 88.06 68 SER A C 1
ATOM 525 O O . SER A 1 68 ? -13.608 -4.058 30.547 1.00 88.06 68 SER A O 1
ATOM 527 N N . ASP A 1 69 ? -13.229 -3.902 32.775 1.00 83.44 69 ASP A N 1
ATOM 528 C CA . ASP A 1 69 ? -13.649 -5.262 33.123 1.00 83.44 69 ASP A CA 1
ATOM 529 C C . ASP A 1 69 ? -15.189 -5.359 33.140 1.00 83.44 69 ASP A C 1
ATOM 531 O O . ASP A 1 69 ? -15.866 -4.532 33.763 1.00 83.44 69 ASP A O 1
ATOM 535 N N . PRO A 1 70 ? -15.790 -6.340 32.451 1.00 83.38 70 PRO A N 1
ATOM 536 C CA . PRO A 1 70 ? -17.227 -6.560 32.488 1.00 83.38 70 PRO A CA 1
ATOM 537 C C . PRO A 1 70 ? -17.737 -7.258 33.758 1.00 83.38 70 PRO A C 1
ATOM 539 O O . PRO A 1 70 ? -18.943 -7.199 33.998 1.00 83.38 70 PRO A O 1
ATOM 542 N N . ASN A 1 71 ? -16.882 -7.940 34.525 1.00 77.69 71 ASN A N 1
ATOM 543 C CA . ASN A 1 71 ? -17.289 -8.865 35.589 1.00 77.69 71 ASN A CA 1
ATOM 544 C C . ASN A 1 71 ? -17.329 -8.234 36.986 1.00 77.69 71 ASN A C 1
ATOM 546 O O . ASN A 1 71 ? -18.037 -8.744 37.854 1.00 77.69 71 ASN A O 1
ATOM 550 N N . GLU A 1 72 ? -16.596 -7.143 37.208 1.00 73.44 72 GLU A N 1
ATOM 551 C CA . GLU A 1 72 ? -16.592 -6.420 38.482 1.00 73.44 72 GLU A CA 1
ATOM 552 C C . GLU A 1 72 ? -17.630 -5.287 38.503 1.00 73.44 72 GLU A C 1
ATOM 554 O O . GLU A 1 72 ? -17.863 -4.591 37.507 1.00 73.44 72 GLU A O 1
ATOM 559 N N . GLU A 1 73 ? -18.264 -5.092 39.663 1.00 70.75 73 GLU A N 1
ATOM 560 C CA . GLU A 1 73 ? -19.219 -4.005 39.886 1.00 70.75 73 GLU A CA 1
ATOM 561 C C . GLU A 1 73 ? -18.519 -2.645 39.712 1.00 70.75 73 GLU A C 1
ATOM 563 O O . GLU A 1 73 ? -17.428 -2.423 40.229 1.00 70.75 73 GLU A O 1
ATOM 568 N N . GLY A 1 74 ? -19.124 -1.739 38.938 1.00 70.44 74 GLY A N 1
ATOM 569 C CA . GLY A 1 74 ? -18.517 -0.449 38.583 1.00 70.44 74 GLY A CA 1
ATOM 570 C C . GLY A 1 74 ? -17.627 -0.474 37.332 1.00 70.44 74 GLY A C 1
ATOM 571 O O . GLY A 1 74 ? -17.211 0.588 36.868 1.00 70.44 74 GLY A O 1
ATOM 572 N N . HIS A 1 75 ? -17.388 -1.641 36.725 1.00 80.56 75 HIS A N 1
ATOM 573 C CA . HIS A 1 75 ? -16.623 -1.783 35.478 1.00 80.56 75 HIS A CA 1
ATOM 574 C C . HIS A 1 75 ? -15.248 -1.094 35.533 1.00 80.56 75 HIS A C 1
ATOM 576 O O . HIS A 1 75 ? -15.002 -0.120 34.799 1.00 80.56 75 HIS A O 1
ATOM 582 N N . PRO A 1 76 ? -14.355 -1.551 36.427 1.00 82.25 76 PRO A N 1
ATOM 583 C CA . PRO A 1 76 ? -13.083 -0.899 36.669 1.00 82.25 76 PRO A CA 1
ATOM 584 C C . PRO A 1 76 ? -12.232 -0.834 35.405 1.00 82.25 76 PRO A C 1
ATOM 586 O O . PRO A 1 76 ? -12.235 -1.747 34.577 1.00 82.25 76 PRO A O 1
ATOM 589 N N . LEU A 1 77 ? -11.502 0.268 35.259 1.00 83.94 77 LEU A N 1
ATOM 590 C CA . LEU A 1 77 ? -10.618 0.487 34.120 1.00 83.94 77 LEU A CA 1
ATOM 591 C C . LEU A 1 77 ? -9.402 -0.451 34.179 1.00 83.94 77 LEU A C 1
ATOM 593 O O . LEU A 1 77 ? -8.572 -0.355 35.087 1.00 83.94 77 LEU A O 1
ATOM 597 N N . CYS A 1 78 ? -9.276 -1.300 33.159 1.00 85.75 78 CYS A N 1
ATOM 598 C CA . CYS A 1 78 ? -8.109 -2.132 32.862 1.00 85.75 78 CYS A CA 1
ATOM 599 C C . CYS A 1 78 ? -7.033 -1.348 32.095 1.00 85.75 78 CYS A C 1
ATOM 601 O O . CYS A 1 78 ? -5.848 -1.654 32.209 1.00 85.75 78 CYS A O 1
ATOM 603 N N . TYR A 1 79 ? -7.449 -0.356 31.299 1.00 88.38 79 TYR A N 1
ATOM 604 C CA . TYR A 1 79 ? -6.577 0.502 30.497 1.00 88.38 79 TYR A CA 1
ATOM 605 C C . TYR A 1 79 ? -7.229 1.867 30.259 1.00 88.38 79 TYR A C 1
ATOM 607 O O . TYR A 1 79 ? -8.434 1.955 30.015 1.00 88.38 79 TYR A O 1
ATOM 615 N N . ALA A 1 80 ? -6.428 2.932 30.256 1.00 88.62 80 ALA A N 1
ATOM 616 C CA . ALA A 1 80 ? -6.856 4.242 29.790 1.00 88.62 80 ALA A CA 1
ATOM 617 C C . ALA A 1 80 ? -5.753 4.902 28.962 1.00 88.62 80 ALA A C 1
ATOM 619 O O . ALA A 1 80 ? -4.597 4.988 29.379 1.00 88.62 80 ALA A O 1
ATOM 620 N N . SER A 1 81 ? -6.122 5.389 27.782 1.00 89.44 81 SER A N 1
ATOM 621 C CA . SER A 1 81 ? -5.184 6.067 26.892 1.00 89.44 81 SER A CA 1
ATOM 622 C C . SER A 1 81 ? -4.665 7.384 27.492 1.00 89.44 81 SER A C 1
ATOM 624 O O . SER A 1 81 ? -5.409 8.099 28.174 1.00 89.44 81 SER A O 1
ATOM 626 N N . PRO A 1 82 ? -3.413 7.785 27.195 1.00 87.38 82 PRO A N 1
ATOM 627 C CA . PRO A 1 82 ? -2.855 9.045 27.688 1.00 87.38 82 PRO A CA 1
ATOM 628 C C . PRO A 1 82 ? -3.697 10.285 27.356 1.00 87.38 82 PRO A C 1
ATOM 630 O O . PRO A 1 82 ? -3.781 11.210 28.164 1.00 87.38 82 PRO A O 1
ATOM 633 N N . GLY A 1 83 ? -4.348 10.323 26.188 1.00 88.44 83 GLY A N 1
ATOM 634 C CA . GLY A 1 83 ? -5.199 11.455 25.819 1.00 88.44 83 GLY A CA 1
ATOM 635 C C . GLY A 1 83 ? -6.548 11.457 26.549 1.00 88.44 83 GLY A C 1
ATOM 636 O O . GLY A 1 83 ? -7.027 12.538 26.890 1.00 88.44 83 GLY A O 1
ATOM 637 N N . TYR A 1 84 ? -7.117 10.297 26.906 1.00 89.50 84 TYR A N 1
ATOM 638 C CA . TYR A 1 84 ? -8.261 10.231 27.820 1.00 89.50 84 TYR A CA 1
ATOM 639 C C . TYR A 1 84 ? -7.888 10.790 29.198 1.00 89.50 84 TYR A C 1
ATOM 641 O O . TYR A 1 84 ? -8.617 11.608 29.760 1.00 89.50 84 TYR A O 1
ATOM 649 N N . LEU A 1 85 ? -6.719 10.416 29.724 1.00 88.69 85 LEU A N 1
ATOM 650 C CA . LEU A 1 85 ? -6.229 10.938 31.002 1.00 88.69 85 LEU A CA 1
ATOM 651 C C . LEU A 1 85 ? -6.057 12.456 30.964 1.00 88.69 85 LEU A C 1
ATOM 653 O O . LEU A 1 85 ? -6.512 13.149 31.875 1.00 88.69 85 LEU A O 1
ATOM 657 N N . ALA A 1 86 ? -5.488 12.985 29.879 1.00 88.56 86 ALA A N 1
ATOM 658 C CA . ALA A 1 86 ? -5.370 14.422 29.663 1.00 88.56 86 ALA A CA 1
ATOM 659 C C . ALA A 1 86 ? -6.742 15.116 29.556 1.00 88.56 86 ALA A C 1
ATOM 661 O O . ALA A 1 86 ? -6.941 16.170 30.161 1.00 88.56 86 ALA A O 1
ATOM 662 N N . MET A 1 87 ? -7.701 14.513 28.843 1.00 87.38 87 MET A N 1
ATOM 663 C CA . MET A 1 87 ? -9.076 15.015 28.711 1.00 87.38 87 MET A CA 1
ATOM 664 C C . MET A 1 87 ? -9.770 15.114 30.075 1.00 87.38 87 MET A C 1
ATOM 666 O O . MET A 1 87 ? -10.411 16.122 30.381 1.00 87.38 87 MET A O 1
ATOM 670 N N . MET A 1 88 ? -9.607 14.090 30.913 1.00 86.31 88 MET A N 1
ATOM 671 C CA . MET A 1 88 ? -10.227 14.013 32.237 1.00 86.31 88 MET A CA 1
ATOM 672 C C . MET A 1 88 ? -9.440 14.758 33.325 1.00 86.31 88 MET A C 1
ATOM 674 O O . MET A 1 88 ? -9.992 15.035 34.393 1.00 86.31 88 MET A O 1
ATOM 678 N N . GLY A 1 89 ? -8.178 15.112 33.068 1.00 84.00 89 GLY A N 1
ATOM 679 C CA . GLY A 1 89 ? -7.268 15.709 34.047 1.00 84.00 89 GLY A CA 1
ATOM 680 C C . GLY A 1 89 ? -6.804 14.722 35.125 1.00 84.00 89 GLY A C 1
ATOM 681 O O . GLY A 1 89 ? -6.623 15.121 36.275 1.00 84.00 89 GLY A O 1
ATOM 682 N N . LEU A 1 90 ? -6.671 13.440 34.776 1.00 82.75 90 LEU A N 1
ATOM 683 C CA . LEU A 1 90 ? -6.262 12.348 35.667 1.00 82.75 90 LEU A CA 1
ATOM 684 C C . LEU A 1 90 ? -4.772 12.023 35.487 1.00 82.75 90 LEU A C 1
ATOM 686 O O . LEU A 1 90 ? -4.246 12.125 34.380 1.00 82.75 90 LEU A O 1
ATOM 690 N N . ALA A 1 91 ? -4.093 11.613 36.560 1.00 80.62 91 ALA A N 1
ATOM 691 C CA . ALA A 1 91 ? -2.750 11.039 36.480 1.00 80.62 91 ALA A CA 1
ATOM 692 C C . ALA A 1 91 ? -2.802 9.506 36.362 1.00 80.62 91 ALA A C 1
ATOM 694 O O . ALA A 1 91 ? -3.790 8.874 36.731 1.00 80.62 91 ALA A O 1
ATOM 695 N N . GLU A 1 92 ? -1.721 8.896 35.870 1.00 71.00 92 GLU A N 1
ATOM 696 C CA . GLU A 1 92 ? -1.717 7.474 35.502 1.00 71.00 92 GLU A CA 1
ATOM 697 C C . GLU A 1 92 ? -1.980 6.517 36.679 1.00 71.00 92 GLU A C 1
ATOM 699 O O . GLU A 1 92 ? -2.717 5.545 36.567 1.00 71.00 92 GLU A O 1
ATOM 704 N N . HIS A 1 93 ? -1.464 6.848 37.859 1.00 73.88 93 HIS A N 1
ATOM 705 C CA . HIS A 1 93 ? -1.687 6.075 39.082 1.00 73.88 93 HIS A CA 1
ATOM 706 C C . HIS A 1 93 ? -3.091 6.266 39.687 1.00 73.88 93 HIS A C 1
ATOM 708 O O . HIS A 1 93 ? -3.433 5.604 40.663 1.00 73.88 93 HIS A O 1
ATOM 714 N N . GLU A 1 94 ? -3.896 7.198 39.167 1.00 69.38 94 GLU A N 1
ATOM 715 C CA . GLU A 1 94 ? -5.174 7.591 39.773 1.00 69.38 94 GLU A CA 1
ATOM 716 C C . GLU A 1 94 ? -6.392 6.886 39.166 1.00 69.38 94 GLU A C 1
ATOM 718 O O . GLU A 1 94 ? -7.489 7.067 39.696 1.00 69.38 94 GLU A O 1
ATOM 723 N N . TYR A 1 95 ? -6.241 6.123 38.075 1.00 69.81 95 TYR A N 1
ATOM 724 C CA . TYR A 1 95 ? -7.383 5.567 37.331 1.00 69.81 95 TYR A CA 1
ATOM 725 C C . TYR A 1 95 ? -7.486 4.035 37.341 1.00 69.81 95 TYR A C 1
ATOM 727 O O . TYR A 1 95 ? -8.588 3.516 37.177 1.00 69.81 95 TYR A O 1
ATOM 735 N N . LEU A 1 96 ? -6.381 3.309 37.527 1.00 64.75 96 LEU A N 1
ATOM 736 C CA . LEU A 1 96 ? -6.385 1.844 37.492 1.00 64.75 96 LEU A CA 1
ATOM 737 C C . LEU A 1 96 ? -7.243 1.266 38.624 1.00 64.75 96 LEU A C 1
ATOM 739 O O . LEU A 1 96 ? -7.097 1.662 39.780 1.00 64.75 96 LEU A O 1
ATOM 743 N N . GLY A 1 97 ? -8.159 0.356 38.279 1.00 58.62 97 GLY A N 1
ATOM 744 C CA . GLY A 1 97 ? -9.065 -0.281 39.242 1.00 58.62 97 GLY A CA 1
ATOM 745 C C . GLY A 1 97 ? -10.207 0.610 39.749 1.00 58.62 97 GLY A C 1
ATOM 746 O O . GLY A 1 97 ? -10.983 0.178 40.595 1.00 58.62 97 GLY A O 1
ATOM 747 N N . ARG A 1 98 ? -10.340 1.850 39.256 1.00 66.94 98 ARG A N 1
ATOM 748 C CA . ARG A 1 98 ? -11.517 2.682 39.541 1.00 66.94 98 ARG A CA 1
ATOM 749 C C . ARG A 1 98 ? -12.616 2.393 38.540 1.00 66.94 98 ARG A C 1
ATOM 751 O O . ARG A 1 98 ? -12.330 2.222 37.354 1.00 66.94 98 ARG A O 1
ATOM 758 N N . SER A 1 99 ? -13.855 2.418 39.017 1.00 64.44 99 SER A N 1
ATOM 759 C CA . SER A 1 99 ? -15.033 2.351 38.168 1.00 64.44 99 SER A CA 1
ATOM 760 C C . SER A 1 99 ? -14.951 3.343 37.017 1.00 64.44 99 SER A C 1
ATOM 762 O O . SER A 1 99 ? -14.534 4.491 37.208 1.00 64.44 99 SER A O 1
ATOM 764 N N . CYS A 1 100 ? -15.359 2.921 35.825 1.00 64.50 100 CYS A N 1
ATOM 765 C CA . CYS A 1 100 ? -15.409 3.812 34.678 1.00 64.50 100 CYS A CA 1
ATOM 766 C C . CYS A 1 100 ? -16.545 4.830 34.881 1.00 64.50 100 CYS A C 1
ATOM 768 O O . CYS A 1 100 ? -17.712 4.443 34.810 1.00 64.50 100 CYS A O 1
ATOM 770 N N . PRO A 1 101 ? -16.265 6.137 35.074 1.00 63.69 101 PRO A N 1
ATOM 771 C CA . PRO A 1 101 ? -17.311 7.111 35.405 1.00 63.69 101 PRO A CA 1
ATOM 772 C C . PRO A 1 101 ? -18.361 7.278 34.301 1.00 63.69 101 PRO A C 1
ATOM 774 O O . PRO A 1 101 ? -19.445 7.791 34.555 1.00 63.69 101 PRO A O 1
ATOM 777 N N . ALA A 1 102 ? -18.029 6.879 33.069 1.00 60.66 102 ALA A N 1
ATOM 778 C CA . ALA A 1 102 ? -18.948 6.865 31.933 1.00 60.66 102 ALA A CA 1
ATOM 779 C C . ALA A 1 102 ? -19.907 5.664 31.928 1.00 60.66 102 ALA A C 1
ATOM 781 O O . ALA A 1 102 ? -20.905 5.701 31.215 1.00 60.66 102 ALA A O 1
ATOM 782 N N . LEU A 1 103 ? -19.608 4.619 32.702 1.00 56.94 103 LEU A N 1
ATOM 783 C CA . LEU A 1 103 ? -20.441 3.427 32.868 1.00 56.94 103 LEU A CA 1
ATOM 784 C C . LEU A 1 103 ? -21.185 3.419 34.218 1.00 56.94 103 LEU A C 1
ATOM 786 O O . LEU A 1 103 ? -22.045 2.568 34.431 1.00 56.94 103 LEU A O 1
ATOM 790 N N . GLU A 1 104 ? -20.885 4.361 35.120 1.00 61.69 104 GLU A N 1
ATOM 791 C CA . GLU A 1 104 ? -21.592 4.528 36.394 1.00 61.69 104 GLU A CA 1
ATOM 792 C C . GLU A 1 104 ? -22.878 5.364 36.235 1.00 61.69 104 GLU A C 1
ATOM 794 O O . GLU A 1 104 ? -22.894 6.442 35.634 1.00 61.69 104 GLU A O 1
ATOM 799 N N . ALA A 1 105 ? -23.970 4.862 36.817 1.00 48.22 105 ALA A N 1
ATOM 800 C CA . ALA A 1 105 ? -25.350 5.226 36.488 1.00 48.22 105 ALA A CA 1
ATOM 801 C C . ALA A 1 105 ? -25.845 6.616 36.962 1.00 48.22 105 ALA A C 1
ATOM 803 O O . ALA A 1 105 ? -26.989 6.988 36.703 1.00 48.22 105 ALA A O 1
ATOM 804 N N . ASP A 1 106 ? -25.017 7.400 37.659 1.00 49.03 106 ASP A N 1
ATOM 805 C CA . ASP A 1 106 ? -25.510 8.478 38.537 1.00 49.03 106 ASP A CA 1
ATOM 806 C C . ASP A 1 106 ? -25.328 9.914 38.009 1.00 49.03 106 ASP A C 1
ATOM 808 O O . ASP A 1 106 ? -25.593 10.887 38.723 1.00 49.03 106 ASP A O 1
ATOM 812 N N . LYS A 1 107 ? -24.871 10.103 36.762 1.00 54.62 107 LYS A N 1
ATOM 813 C CA . LYS A 1 107 ? -24.651 11.445 36.183 1.00 54.62 107 LYS A CA 1
ATOM 814 C C . LYS A 1 107 ? -25.025 11.487 34.697 1.00 54.62 107 LYS A C 1
ATOM 816 O O . LYS A 1 107 ? -24.318 10.936 33.862 1.00 54.62 107 LYS A O 1
ATOM 821 N N . GLY A 1 108 ? -26.128 12.155 34.352 1.00 61.78 108 GLY A N 1
ATOM 822 C CA . GLY A 1 108 ? -26.570 12.346 32.963 1.00 61.78 108 GLY A CA 1
ATOM 823 C C . GLY A 1 108 ? -28.088 12.456 32.819 1.00 61.78 108 GLY A C 1
ATOM 824 O O . GLY A 1 108 ? -28.802 12.492 33.820 1.00 61.78 108 GLY A O 1
ATOM 825 N N . ASP A 1 109 ? -28.577 12.516 31.578 1.00 71.00 109 ASP A N 1
ATOM 826 C CA . ASP A 1 109 ? -30.008 12.376 31.287 1.00 71.00 109 ASP A CA 1
ATOM 827 C C . ASP A 1 109 ? -30.459 10.947 31.662 1.00 71.00 109 ASP A C 1
ATOM 829 O O . ASP A 1 109 ? -29.903 9.981 31.121 1.00 71.00 109 ASP A O 1
ATOM 833 N N . PRO A 1 110 ? -31.447 10.782 32.566 1.00 77.94 110 PRO A N 1
ATOM 834 C CA . PRO A 1 110 ? -31.950 9.471 32.972 1.00 77.94 110 PRO A CA 1
ATOM 835 C C . PRO A 1 110 ? -32.385 8.578 31.802 1.00 77.94 110 PRO A C 1
ATOM 837 O O . PRO A 1 110 ? -32.267 7.356 31.888 1.00 77.94 110 PRO A O 1
ATOM 840 N N . ALA A 1 111 ? -32.869 9.162 30.700 1.00 80.56 111 ALA A N 1
ATOM 841 C CA . ALA A 1 111 ? -33.279 8.403 29.523 1.00 80.56 111 ALA A CA 1
ATOM 842 C C . ALA A 1 111 ? -32.079 7.777 28.796 1.00 80.56 111 ALA A C 1
ATOM 844 O O . ALA A 1 111 ? -32.129 6.607 28.413 1.00 80.56 111 ALA A O 1
ATOM 845 N N . VAL A 1 112 ? -30.988 8.532 28.644 1.00 81.62 112 VAL A N 1
ATOM 846 C CA . VAL A 1 112 ? -29.756 8.067 27.986 1.00 81.62 112 VAL A CA 1
ATOM 847 C C . VAL A 1 112 ? -29.046 7.021 28.855 1.00 81.62 112 VAL A C 1
ATOM 849 O O . VAL A 1 112 ? -28.551 6.017 28.346 1.00 81.62 112 VAL A O 1
ATOM 852 N N . GLN A 1 113 ? -29.067 7.210 30.176 1.00 80.38 113 GLN A N 1
ATOM 853 C CA . GLN A 1 113 ? -28.563 6.252 31.166 1.00 80.38 113 GLN A CA 1
ATOM 854 C C . GLN A 1 113 ? -29.293 4.898 31.090 1.00 80.38 113 GLN A C 1
ATOM 856 O O . GLN A 1 113 ? -28.660 3.842 31.031 1.00 80.38 113 GLN A O 1
ATOM 861 N N . GLU A 1 114 ? -30.626 4.902 31.009 1.00 83.94 114 GLU A N 1
ATOM 862 C CA . GLU A 1 114 ? -31.391 3.658 30.865 1.00 83.94 114 GLU A CA 1
ATOM 863 C C . GLU A 1 114 ? -31.134 2.978 29.508 1.00 83.94 114 GLU A C 1
ATOM 865 O O . GLU A 1 114 ? -31.024 1.752 29.446 1.00 83.94 114 GLU A O 1
ATOM 870 N N . GLN A 1 115 ? -30.965 3.745 28.425 1.00 86.81 115 GLN A N 1
ATOM 871 C CA . GLN A 1 115 ? -30.583 3.196 27.116 1.00 86.81 115 GLN A CA 1
ATOM 872 C C . GLN A 1 115 ? -29.191 2.553 27.131 1.00 86.81 115 GLN A C 1
ATOM 874 O O . GLN A 1 115 ? -29.011 1.473 26.557 1.00 86.81 115 GLN A O 1
ATOM 879 N N . LEU A 1 116 ? -28.219 3.174 27.809 1.00 87.62 116 LEU A N 1
ATOM 880 C CA . LEU A 1 116 ? -26.892 2.598 28.021 1.00 87.62 116 LEU A CA 1
ATOM 881 C C . LEU A 1 116 ? -27.007 1.270 28.776 1.00 87.62 116 LEU A C 1
ATOM 883 O O . LEU A 1 116 ? -26.511 0.251 28.298 1.00 87.62 116 LEU A O 1
ATOM 887 N N . ARG A 1 117 ? -27.739 1.246 29.897 1.00 85.31 117 ARG A N 1
ATOM 888 C CA . ARG A 1 117 ? -27.940 0.039 30.713 1.00 85.31 117 ARG A CA 1
ATOM 889 C C . ARG A 1 117 ? -28.591 -1.095 29.917 1.00 85.31 117 ARG A C 1
ATOM 891 O O . ARG A 1 117 ? -28.152 -2.242 29.999 1.00 85.31 117 ARG A O 1
ATOM 898 N N . GLN A 1 118 ? -29.611 -0.785 29.117 1.00 88.69 118 GLN A N 1
ATOM 899 C CA . GLN A 1 118 ? -30.263 -1.755 28.231 1.00 88.69 118 GLN A CA 1
ATOM 900 C C . GLN A 1 118 ? -29.306 -2.283 27.159 1.00 88.69 118 GLN A C 1
ATOM 902 O O . GLN A 1 118 ? -29.294 -3.484 26.886 1.00 88.69 118 GLN A O 1
ATOM 907 N N . SER A 1 119 ? -28.481 -1.412 26.579 1.00 90.25 119 SER A N 1
ATOM 908 C CA . SER A 1 119 ? -27.502 -1.791 25.555 1.00 90.25 119 SER A CA 1
ATOM 909 C C . SER A 1 119 ? -26.383 -2.658 26.130 1.00 90.25 119 SER A C 1
ATOM 911 O O . SER A 1 119 ? -26.023 -3.668 25.523 1.00 90.25 119 SER A O 1
ATOM 913 N N . MET A 1 120 ? -25.900 -2.332 27.333 1.00 89.00 120 MET A N 1
ATOM 914 C CA . MET A 1 120 ? -24.916 -3.134 28.062 1.00 89.00 120 MET A CA 1
ATOM 915 C C . MET A 1 120 ? -25.475 -4.513 28.425 1.00 89.00 120 MET A C 1
ATOM 917 O O . MET A 1 120 ? -24.831 -5.526 28.156 1.00 89.00 120 MET A O 1
ATOM 921 N N . ALA A 1 121 ? -26.711 -4.574 28.937 1.00 87.56 121 ALA A N 1
ATOM 922 C CA . ALA A 1 121 ? -27.400 -5.833 29.227 1.00 87.56 121 ALA A CA 1
ATOM 923 C C . ALA A 1 121 ? -27.621 -6.683 27.963 1.00 87.56 121 ALA A C 1
ATOM 925 O O . ALA A 1 121 ? -27.490 -7.906 28.001 1.00 87.56 121 ALA A O 1
ATOM 926 N N . ALA A 1 122 ? -27.912 -6.039 26.829 1.00 89.75 122 ALA A N 1
ATOM 927 C CA . ALA A 1 122 ? -28.055 -6.695 25.534 1.00 89.75 122 ALA A CA 1
ATOM 928 C C . ALA A 1 122 ? -26.714 -7.020 24.849 1.00 89.75 122 ALA A C 1
ATOM 930 O O . ALA A 1 122 ? -26.734 -7.648 23.790 1.00 89.75 122 ALA A O 1
ATOM 931 N N . ARG A 1 123 ? -25.573 -6.593 25.417 1.00 91.00 123 ARG A N 1
ATOM 932 C CA . ARG A 1 123 ? -24.226 -6.706 24.829 1.00 91.00 123 ARG A CA 1
ATOM 933 C C . ARG A 1 123 ? -24.174 -6.151 23.407 1.00 91.00 123 ARG A C 1
ATOM 935 O O . ARG A 1 123 ? -23.705 -6.805 22.477 1.00 91.00 123 ARG A O 1
ATOM 942 N N . ARG A 1 124 ? -24.689 -4.934 23.235 1.00 90.75 124 ARG A N 1
ATOM 943 C CA . ARG A 1 124 ? -24.723 -4.224 21.952 1.00 90.75 124 ARG A CA 1
ATOM 944 C C . ARG A 1 124 ? -23.904 -2.948 22.012 1.00 90.75 124 ARG A C 1
ATOM 946 O O . ARG A 1 124 ? -23.726 -2.361 23.074 1.00 90.75 124 ARG A O 1
ATOM 953 N N . PHE A 1 125 ? -23.432 -2.536 20.840 1.00 91.94 125 PHE A N 1
ATOM 954 C CA . PHE A 1 125 ? -22.846 -1.219 20.652 1.00 91.94 125 PHE A CA 1
ATOM 955 C C . PHE A 1 125 ? -23.843 -0.132 21.062 1.00 91.94 125 PHE A C 1
ATOM 957 O O . PHE A 1 125 ? -25.038 -0.234 20.775 1.00 91.94 125 PHE A O 1
ATOM 964 N N . PHE A 1 126 ? -23.328 0.908 21.703 1.00 91.88 126 PHE A N 1
ATOM 965 C CA . PHE A 1 126 ? -24.091 2.070 22.117 1.00 91.88 126 PHE A CA 1
ATOM 966 C C . PHE A 1 126 ? -23.273 3.333 21.866 1.00 91.88 126 PHE A C 1
ATOM 968 O O . PHE A 1 126 ? -22.077 3.364 22.151 1.00 91.88 126 PHE A O 1
ATOM 975 N N . SER A 1 127 ? -23.917 4.383 21.359 1.00 91.88 127 SER A N 1
ATOM 976 C CA . SER A 1 127 ? -23.307 5.702 21.249 1.00 91.88 127 SER A CA 1
ATOM 977 C C . SER A 1 127 ? -24.342 6.792 21.476 1.00 91.88 127 SER A C 1
ATOM 979 O O . SER A 1 127 ? -25.436 6.728 20.918 1.00 91.88 127 SER A O 1
ATOM 981 N N . ALA A 1 128 ? -23.998 7.770 22.310 1.00 89.62 128 ALA A N 1
ATOM 982 C CA . ALA A 1 128 ? -24.831 8.934 22.577 1.00 89.62 128 ALA A CA 1
ATOM 983 C C . ALA A 1 128 ? -24.001 10.081 23.166 1.00 89.62 128 ALA A C 1
ATOM 985 O O . ALA A 1 128 ? -22.865 9.897 23.614 1.00 89.62 128 ALA A O 1
ATOM 986 N N . GLU A 1 129 ? -24.585 11.275 23.170 1.00 89.12 129 GLU A N 1
ATOM 987 C CA . GLU A 1 129 ? -24.030 12.438 23.854 1.00 89.12 129 GLU A CA 1
ATOM 988 C C . GLU A 1 129 ? -24.265 12.346 25.366 1.00 89.12 129 GLU A C 1
ATOM 990 O O . GLU A 1 129 ? -25.354 12.021 25.838 1.00 89.12 129 GLU A O 1
ATOM 995 N N . PHE A 1 130 ? -23.225 12.658 26.131 1.00 81.88 130 PHE A N 1
ATOM 996 C CA . PHE A 1 130 ? -23.201 12.640 27.585 1.00 81.88 130 PHE A CA 1
ATOM 997 C C . PHE A 1 130 ? -22.552 13.906 28.123 1.00 81.88 130 PHE A C 1
ATOM 999 O O . PHE A 1 130 ? -21.496 14.338 27.668 1.00 81.88 130 PHE A O 1
ATOM 1006 N N . THR A 1 131 ? -23.110 14.444 29.204 1.00 84.88 131 THR A N 1
ATOM 1007 C CA . THR A 1 131 ? -22.410 15.465 29.988 1.00 84.88 131 THR A CA 1
ATOM 1008 C C . THR A 1 131 ? -21.430 14.786 30.940 1.00 84.88 131 THR A C 1
ATOM 1010 O O . THR A 1 131 ? -21.820 14.247 31.974 1.00 84.88 131 THR A O 1
ATOM 1013 N N . SER A 1 132 ? -20.146 14.816 30.588 1.00 83.19 132 SER A N 1
ATOM 1014 C CA . SER A 1 132 ? -19.057 14.275 31.407 1.00 83.19 132 SER A CA 1
ATOM 1015 C C . SER A 1 132 ? -18.443 15.369 32.284 1.00 83.19 132 SER A C 1
ATOM 1017 O O . SER A 1 132 ? -18.603 16.561 32.018 1.00 83.19 132 SER A O 1
ATOM 1019 N N . ARG A 1 133 ? -17.745 14.990 33.361 1.00 82.50 133 ARG A N 1
ATOM 1020 C CA . ARG A 1 133 ? -17.103 15.942 34.280 1.00 82.50 133 ARG A CA 1
ATOM 1021 C C . ARG A 1 133 ? -15.638 15.584 34.495 1.00 82.50 133 ARG A C 1
ATOM 1023 O O . ARG A 1 133 ? -15.321 14.446 34.822 1.00 82.50 133 ARG A O 1
ATOM 1030 N N . ARG A 1 134 ? -14.763 16.573 34.334 1.00 85.56 134 ARG A N 1
ATOM 1031 C CA . ARG A 1 134 ? -13.319 16.449 34.571 1.00 85.56 134 ARG A CA 1
ATOM 1032 C C . ARG A 1 134 ? -13.011 16.396 36.069 1.00 85.56 134 ARG A C 1
ATOM 1034 O O . ARG A 1 134 ? -13.852 16.758 36.896 1.00 85.56 134 ARG A O 1
ATOM 1041 N N . LYS A 1 135 ? -11.781 16.015 36.425 1.00 82.75 135 LYS A N 1
ATOM 1042 C CA . LYS A 1 135 ? -11.300 15.962 37.818 1.00 82.75 135 LYS A CA 1
ATOM 1043 C C . LYS A 1 135 ? -11.472 17.291 38.563 1.00 82.75 135 LYS A C 1
ATOM 1045 O O . LYS A 1 135 ? -11.793 17.300 39.745 1.00 82.75 135 LYS A O 1
ATOM 1050 N N . ASP A 1 136 ? -11.297 18.410 37.866 1.00 83.25 136 ASP A N 1
ATOM 1051 C CA . ASP A 1 136 ? -11.451 19.761 38.420 1.00 83.25 136 ASP A CA 1
ATOM 1052 C C . ASP A 1 136 ? -12.914 20.220 38.567 1.00 83.25 136 ASP A C 1
ATOM 1054 O O . ASP A 1 136 ? -13.184 21.352 38.965 1.00 83.25 136 ASP A O 1
ATOM 1058 N N . GLY A 1 137 ? -13.870 19.349 38.243 1.00 80.56 137 GLY A N 1
ATOM 1059 C CA . GLY A 1 137 ? -15.293 19.607 38.372 1.00 80.56 137 GLY A CA 1
ATOM 1060 C C . GLY A 1 137 ? -15.936 20.289 37.165 1.00 80.56 137 GLY A C 1
ATOM 1061 O O . GLY A 1 137 ? -17.163 20.424 37.171 1.00 80.56 137 GLY A O 1
ATOM 1062 N N . ARG A 1 138 ? -15.177 20.680 36.128 1.00 85.81 138 ARG A N 1
ATOM 1063 C CA . ARG A 1 138 ? -15.740 21.266 34.901 1.00 85.81 138 ARG A CA 1
ATOM 1064 C C . ARG A 1 138 ? -16.507 20.217 34.098 1.00 85.81 138 ARG A C 1
ATOM 1066 O O . ARG A 1 138 ? -15.987 19.138 33.815 1.00 85.81 138 ARG A O 1
ATOM 1073 N N . ALA A 1 139 ? -17.750 20.542 33.754 1.00 86.38 139 ALA A N 1
ATOM 1074 C CA . ALA A 1 139 ? -18.567 19.733 32.859 1.00 86.38 139 ALA A CA 1
ATOM 1075 C C . ALA A 1 139 ? -18.210 20.028 31.397 1.00 86.38 139 ALA A C 1
ATOM 1077 O O . ALA A 1 139 ? -17.845 21.160 31.077 1.00 86.38 139 ALA A O 1
ATOM 1078 N N . PHE A 1 140 ? -18.327 19.021 30.539 1.00 87.88 140 PHE A N 1
ATOM 1079 C CA . PHE A 1 140 ? -18.164 19.152 29.095 1.00 87.88 140 PHE A CA 1
ATOM 1080 C C . PHE A 1 140 ? -19.092 18.186 28.354 1.00 87.88 140 PHE A C 1
ATOM 1082 O O . PHE A 1 140 ? -19.457 17.132 28.889 1.00 87.88 140 PHE A O 1
ATOM 1089 N N . GLN A 1 141 ? -19.475 18.547 27.130 1.00 88.75 141 GLN A N 1
ATOM 1090 C CA . GLN A 1 141 ? -20.213 17.650 26.242 1.00 88.75 141 GLN A CA 1
ATOM 1091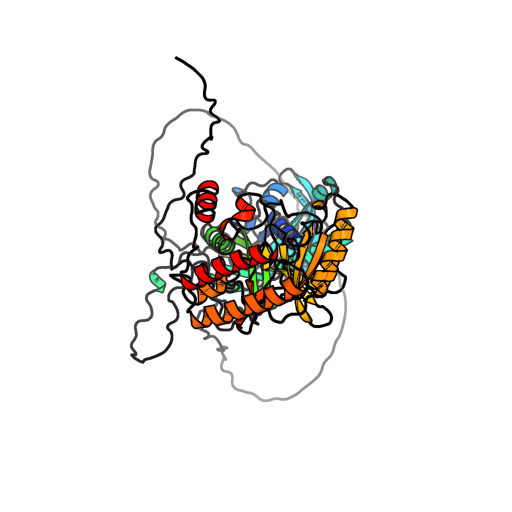 C C . GLN A 1 141 ? -19.266 16.604 25.652 1.00 88.75 141 GLN A C 1
ATOM 1093 O O . GLN A 1 141 ? -18.303 16.930 24.958 1.00 88.75 141 GLN A O 1
ATOM 1098 N N . ASN A 1 142 ? -19.542 15.339 25.944 1.00 88.56 142 ASN A N 1
ATOM 1099 C CA . ASN A 1 142 ? -18.776 14.187 25.503 1.00 88.56 142 ASN A CA 1
ATOM 1100 C C . ASN A 1 142 ? -19.654 13.301 24.625 1.00 88.56 142 ASN A C 1
ATOM 1102 O O . ASN A 1 142 ? -20.704 12.847 25.066 1.00 88.56 142 ASN A O 1
ATOM 1106 N N . LEU A 1 143 ? -19.209 12.993 23.417 1.00 90.94 143 LEU A N 1
ATOM 1107 C CA . LEU A 1 143 ? -19.813 11.932 22.627 1.00 90.94 143 LEU A CA 1
ATOM 1108 C C . LEU A 1 143 ? -19.153 10.604 23.018 1.00 90.94 143 LEU A C 1
ATOM 1110 O O . LEU A 1 143 ? -17.954 10.415 22.814 1.00 90.94 143 LEU A O 1
ATOM 1114 N N . LEU A 1 144 ? -19.932 9.723 23.646 1.00 91.12 144 LEU A N 1
ATOM 1115 C CA . LEU A 1 144 ? -19.477 8.439 24.170 1.00 91.12 144 LEU A CA 1
ATOM 1116 C C . LEU A 1 144 ? -19.856 7.323 23.197 1.00 91.12 144 LEU A C 1
ATOM 1118 O O . LEU A 1 144 ? -20.981 7.280 22.698 1.00 91.12 144 LEU A O 1
ATOM 1122 N N . ALA A 1 145 ? -18.934 6.393 22.970 1.00 92.56 145 ALA A N 1
ATOM 1123 C CA . ALA A 1 145 ? -19.214 5.096 22.370 1.00 92.56 145 ALA A CA 1
ATOM 1124 C C . ALA A 1 145 ? -18.797 3.988 23.336 1.00 92.56 145 ALA A C 1
ATOM 1126 O O . ALA A 1 145 ? -17.727 4.066 23.935 1.00 92.56 145 ALA A O 1
ATOM 1127 N N . VAL A 1 146 ? -19.633 2.960 23.468 1.00 92.00 146 VAL A N 1
ATOM 1128 C CA . VAL A 1 146 ? -19.406 1.779 24.305 1.00 92.00 146 VAL A CA 1
ATOM 1129 C C . VAL A 1 146 ? -19.554 0.541 23.431 1.00 92.00 146 VAL A C 1
ATOM 1131 O O . VAL A 1 146 ? -20.586 0.336 22.787 1.00 92.00 146 VAL A O 1
ATOM 1134 N N . MET A 1 147 ? -18.513 -0.284 23.401 1.00 91.56 147 MET A N 1
ATOM 1135 C CA . MET A 1 147 ? -18.433 -1.461 22.551 1.00 91.56 147 MET A CA 1
ATOM 1136 C C . MET A 1 147 ? -18.106 -2.715 23.377 1.00 91.56 147 MET A C 1
ATOM 1138 O O . MET A 1 147 ? -17.092 -2.738 24.079 1.00 91.56 147 MET A O 1
ATOM 1142 N N . PRO A 1 148 ? -18.929 -3.774 23.283 1.00 91.06 148 PRO A N 1
ATOM 1143 C CA . PRO A 1 148 ? -18.613 -5.062 23.883 1.00 91.06 148 PRO A CA 1
ATOM 1144 C C . PRO A 1 148 ? -17.559 -5.794 23.050 1.00 91.06 148 PRO A C 1
ATOM 1146 O O . PRO A 1 148 ? -17.739 -6.008 21.851 1.00 91.06 148 PRO A O 1
ATOM 1149 N N . VAL A 1 149 ? -16.487 -6.242 23.694 1.00 89.12 149 VAL A N 1
ATOM 1150 C CA . VAL A 1 149 ? -15.508 -7.156 23.102 1.00 89.12 149 VAL A CA 1
ATOM 1151 C C . VAL A 1 149 ? -15.953 -8.572 23.424 1.00 89.12 149 VAL A C 1
ATOM 1153 O O . VAL A 1 149 ? -15.833 -9.027 24.559 1.00 89.12 149 VAL A O 1
ATOM 1156 N N . LEU A 1 150 ? -16.507 -9.258 22.430 1.00 87.75 150 LEU A N 1
ATOM 1157 C CA . LEU A 1 150 ? -16.981 -10.633 22.572 1.00 87.75 150 LEU A CA 1
ATOM 1158 C C . LEU A 1 150 ? -15.887 -11.626 22.162 1.00 87.75 150 LEU A C 1
ATOM 1160 O O . LEU A 1 150 ? -15.124 -11.355 21.234 1.00 87.75 150 LEU A O 1
ATOM 1164 N N . GLY A 1 151 ? -15.830 -12.773 22.836 1.00 83.75 151 GLY A N 1
ATOM 1165 C CA . GLY A 1 151 ? -15.002 -13.914 22.454 1.00 83.75 151 GLY A CA 1
ATOM 1166 C C . GLY A 1 151 ? -15.513 -14.608 21.190 1.00 83.75 151 GLY A C 1
ATOM 1167 O O . GLY A 1 151 ? -16.565 -14.259 20.649 1.00 83.75 151 GLY A O 1
ATOM 1168 N N . GLY A 1 152 ? -14.768 -15.606 20.706 1.00 76.19 152 GLY A N 1
ATOM 1169 C CA . GLY A 1 152 ? -15.053 -16.263 19.424 1.00 76.19 152 GLY A CA 1
ATOM 1170 C C . GLY A 1 152 ? -16.363 -17.049 19.392 1.00 76.19 152 GLY A C 1
ATOM 1171 O O . GLY A 1 152 ? -16.901 -17.298 18.317 1.00 76.19 152 GLY A O 1
ATOM 1172 N N . ASP A 1 153 ? -16.909 -17.389 20.560 1.00 79.12 153 ASP A N 1
ATOM 1173 C CA . ASP A 1 153 ? -18.242 -17.973 20.726 1.00 79.12 153 ASP A CA 1
ATOM 1174 C C . ASP A 1 153 ? -19.380 -16.964 20.466 1.00 79.12 153 ASP A C 1
ATOM 1176 O O . ASP A 1 153 ? -20.540 -17.352 20.343 1.00 79.12 153 ASP A O 1
ATOM 1180 N N . GLY A 1 154 ? -19.065 -15.665 20.394 1.00 78.94 154 GLY A N 1
ATOM 1181 C CA . GLY A 1 154 ? -20.028 -14.577 20.245 1.00 78.94 154 GLY A CA 1
ATOM 1182 C C . GLY A 1 154 ? -20.895 -14.340 21.482 1.00 78.94 154 GLY A C 1
ATOM 1183 O O . GLY A 1 154 ? -21.793 -13.500 21.438 1.00 78.94 154 GLY A O 1
ATOM 1184 N N . SER A 1 155 ? -20.641 -15.053 22.582 1.00 81.19 155 SER A N 1
ATOM 1185 C CA . SER A 1 155 ? -21.416 -14.943 23.817 1.00 81.19 155 SER A CA 1
ATOM 1186 C C . SER A 1 155 ? -20.586 -14.524 25.015 1.00 81.19 155 SER A C 1
ATOM 1188 O O . SER A 1 155 ? -21.109 -13.819 25.873 1.00 81.19 155 SER A O 1
ATOM 1190 N N . THR A 1 156 ? -19.313 -14.889 25.094 1.00 84.50 156 THR A N 1
ATOM 1191 C CA . THR A 1 156 ? -18.468 -14.521 26.229 1.00 84.50 156 THR A CA 1
ATOM 1192 C C . THR A 1 156 ? -18.048 -13.062 26.099 1.00 84.50 156 THR A C 1
ATOM 1194 O O . THR A 1 156 ? -17.455 -12.673 25.099 1.00 84.50 156 THR A O 1
ATOM 1197 N N . LEU A 1 157 ? -18.370 -12.234 27.093 1.00 87.06 157 LEU A N 1
ATOM 1198 C CA . LEU A 1 157 ? -17.942 -10.838 27.133 1.00 87.06 157 LEU A CA 1
ATOM 1199 C C . LEU A 1 157 ? -16.554 -10.771 27.772 1.00 87.06 157 LEU A C 1
ATOM 1201 O O . LEU A 1 157 ? -16.404 -11.109 28.941 1.00 87.06 157 LEU A O 1
ATOM 1205 N N . LEU A 1 158 ? -15.558 -10.363 26.991 1.00 85.06 158 LEU A N 1
ATOM 1206 C CA . LEU A 1 158 ? -14.166 -10.268 27.424 1.00 85.06 158 LEU A CA 1
ATOM 1207 C C . LEU A 1 158 ? -13.893 -8.918 28.086 1.00 85.06 158 LEU A C 1
ATOM 1209 O O . LEU A 1 158 ? -13.419 -8.869 29.214 1.00 85.06 158 LEU A O 1
ATOM 1213 N N . ASN A 1 159 ? -14.230 -7.822 27.400 1.00 89.12 159 ASN A N 1
ATOM 1214 C CA . ASN A 1 159 ? -13.980 -6.458 27.863 1.00 89.12 159 ASN A CA 1
ATOM 1215 C C . ASN A 1 159 ? -15.046 -5.482 27.354 1.00 89.12 159 ASN A C 1
ATOM 1217 O O . ASN A 1 159 ? -15.700 -5.730 26.339 1.00 89.12 159 ASN A O 1
ATOM 1221 N N . TRP A 1 160 ? -15.170 -4.336 28.018 1.00 90.06 160 TRP A N 1
ATOM 1222 C CA . TRP A 1 160 ? -15.817 -3.155 27.446 1.00 90.06 160 TRP A CA 1
ATOM 1223 C C . TRP A 1 160 ? -14.756 -2.206 26.916 1.00 90.06 160 TRP A C 1
ATOM 1225 O O . TRP A 1 160 ? -13.825 -1.867 27.638 1.00 90.06 160 TRP A O 1
ATOM 1235 N N . VAL A 1 161 ? -14.907 -1.750 25.678 1.00 91.62 161 VAL A N 1
ATOM 1236 C CA . VAL A 1 161 ? -14.088 -0.677 25.109 1.00 91.62 161 VAL A CA 1
ATOM 1237 C C . VAL A 1 161 ? -14.950 0.570 25.015 1.00 91.62 161 VAL A C 1
ATOM 1239 O O . VAL A 1 161 ? -16.033 0.525 24.429 1.00 91.62 161 VAL A O 1
ATOM 1242 N N . THR A 1 162 ? -14.480 1.683 25.572 1.00 91.50 162 THR A N 1
ATOM 1243 C CA . THR A 1 162 ? -15.141 2.981 25.419 1.00 91.50 162 THR A CA 1
ATOM 1244 C C . THR A 1 162 ? -14.262 3.959 24.661 1.00 91.50 162 THR A C 1
ATOM 1246 O O . THR A 1 162 ? -13.039 3.952 24.793 1.00 91.50 162 THR A O 1
ATOM 1249 N N . VAL A 1 163 ? -14.889 4.822 23.867 1.00 92.88 163 VAL A N 1
ATOM 1250 C CA . VAL A 1 163 ? -14.215 5.919 23.166 1.00 92.88 163 VAL A CA 1
ATOM 1251 C C . VAL A 1 163 ? -14.917 7.220 23.511 1.00 92.88 163 VAL A C 1
ATOM 1253 O O . VAL A 1 163 ? -16.147 7.288 23.514 1.00 92.88 163 VAL A O 1
ATOM 1256 N N . HIS A 1 164 ? -14.124 8.243 23.814 1.00 91.94 164 HIS A N 1
ATOM 1257 C CA . HIS A 1 164 ? -14.607 9.548 24.252 1.00 91.94 164 HIS A CA 1
ATOM 1258 C C . HIS A 1 164 ? -14.277 10.626 23.221 1.00 91.94 164 HIS A C 1
ATOM 1260 O O . HIS A 1 164 ? -13.204 10.626 22.616 1.00 91.94 164 HIS A O 1
ATOM 1266 N N . CYS A 1 165 ? -15.174 11.584 23.033 1.00 91.25 165 CYS A N 1
ATOM 1267 C CA . CYS A 1 165 ? -14.972 12.701 22.125 1.00 91.25 165 CYS A CA 1
ATOM 1268 C C . CYS A 1 165 ? -15.489 13.995 22.762 1.00 91.25 165 CYS A C 1
ATOM 1270 O O . CYS A 1 165 ? -16.692 14.236 22.818 1.00 91.25 165 CYS A O 1
ATOM 1272 N N . ASP A 1 166 ? -14.563 14.849 23.211 1.00 90.88 166 ASP A N 1
ATOM 1273 C CA . ASP A 1 166 ? -14.862 16.170 23.781 1.00 90.88 166 ASP A CA 1
ATOM 1274 C C . ASP A 1 166 ? -15.394 17.114 22.684 1.00 90.88 166 ASP A C 1
ATOM 1276 O O . ASP A 1 166 ? -14.634 17.692 21.899 1.00 90.88 166 ASP A O 1
ATOM 1280 N N . LEU A 1 167 ? -16.721 17.244 22.604 1.00 90.00 167 LEU A N 1
ATOM 1281 C CA . LEU A 1 167 ? -17.406 18.072 21.612 1.00 90.00 167 LEU A CA 1
ATOM 1282 C C . LEU A 1 167 ? -17.142 19.563 21.841 1.00 90.00 167 LEU A C 1
ATOM 1284 O O . LEU A 1 167 ? -17.095 20.332 20.878 1.00 90.00 167 LEU A O 1
ATOM 1288 N N . ASP A 1 168 ? -16.937 19.977 23.091 1.00 88.94 168 ASP A N 1
ATOM 1289 C CA . ASP A 1 168 ? -16.665 21.372 23.432 1.00 88.94 168 ASP A CA 1
ATOM 1290 C C . ASP A 1 168 ? -15.263 21.788 22.969 1.00 88.94 168 ASP A C 1
ATOM 1292 O O . ASP A 1 168 ? -15.071 22.903 22.478 1.00 88.94 168 ASP A O 1
ATOM 1296 N N . ASP A 1 169 ? -14.274 20.896 23.068 1.00 88.06 169 ASP A N 1
ATOM 1297 C CA . ASP A 1 169 ? -12.942 21.118 22.505 1.00 88.06 169 ASP A CA 1
ATOM 1298 C C . ASP A 1 169 ? -12.951 21.202 20.976 1.00 88.06 169 ASP A C 1
ATOM 1300 O O . ASP A 1 169 ? -12.341 22.112 20.411 1.00 88.06 169 ASP A O 1
ATOM 1304 N N . ARG A 1 170 ? -13.701 20.325 20.300 1.00 89.75 170 ARG A N 1
ATOM 1305 C CA . ARG A 1 170 ? -13.853 20.371 18.834 1.00 89.75 170 ARG A CA 1
ATOM 1306 C C . ARG A 1 170 ? -14.500 21.671 18.368 1.00 89.75 170 ARG A C 1
ATOM 1308 O O . ARG A 1 170 ? -13.974 22.327 17.470 1.00 89.75 170 ARG A O 1
ATOM 1315 N N . LYS A 1 171 ? -15.574 22.101 19.041 1.00 89.25 171 LYS A N 1
ATOM 1316 C CA . LYS A 1 171 ? -16.219 23.400 18.788 1.00 89.25 171 LYS A CA 1
ATOM 1317 C C . LYS A 1 171 ? -15.241 24.562 18.999 1.00 89.25 171 LYS A C 1
ATOM 1319 O O . LYS A 1 171 ? -15.188 25.464 18.167 1.00 89.25 171 LYS A O 1
ATOM 1324 N N . ARG A 1 172 ? -14.408 24.527 20.052 1.00 90.19 172 ARG A N 1
ATOM 1325 C CA . ARG A 1 172 ? -13.352 25.537 20.290 1.00 90.19 172 ARG A CA 1
ATOM 1326 C C . ARG A 1 172 ? -12.287 25.569 19.191 1.00 90.19 172 ARG A C 1
ATOM 1328 O O . ARG A 1 172 ? -11.769 26.642 18.898 1.00 90.19 172 ARG A O 1
ATOM 1335 N N . ARG A 1 173 ? -11.973 24.426 18.575 1.00 89.31 173 ARG A N 1
ATOM 1336 C CA . ARG A 1 173 ? -11.061 24.326 17.421 1.00 89.31 173 ARG A CA 1
ATOM 1337 C C . ARG A 1 173 ? -11.711 24.725 16.088 1.00 89.31 173 ARG A C 1
ATOM 1339 O O . ARG A 1 173 ? -11.032 24.720 15.067 1.00 89.31 173 ARG A O 1
ATOM 1346 N N . GLY A 1 174 ? -12.990 25.112 16.098 1.00 87.00 174 GLY A N 1
ATOM 1347 C CA . GLY A 1 174 ? -13.734 25.518 14.905 1.00 87.00 174 GLY A CA 1
ATOM 1348 C C . GLY A 1 174 ? -14.206 24.347 14.042 1.00 87.00 174 GLY A C 1
ATOM 1349 O O . GLY A 1 174 ? -14.524 24.547 12.872 1.00 87.00 174 GLY A O 1
ATOM 1350 N N . GLU A 1 175 ? -14.240 23.129 14.585 1.00 87.75 175 GLU A N 1
ATOM 1351 C CA . GLU A 1 175 ? -14.746 21.959 13.870 1.00 87.75 175 GLU A CA 1
ATOM 1352 C C . GLU A 1 175 ? -16.283 21.938 13.866 1.00 87.75 175 GLU A C 1
ATOM 1354 O O . GLU A 1 175 ? -16.928 22.274 14.863 1.00 87.75 175 GLU A O 1
ATOM 1359 N N . ALA A 1 176 ? -16.878 21.522 12.746 1.00 84.81 176 ALA A N 1
ATOM 1360 C CA . ALA A 1 176 ? -18.325 21.383 12.628 1.00 84.81 176 ALA A CA 1
ATOM 1361 C C . ALA A 1 176 ? -18.817 20.167 13.431 1.00 84.81 176 ALA A C 1
ATOM 1363 O O . ALA A 1 176 ? -18.446 19.031 13.139 1.00 84.81 176 ALA A O 1
ATOM 1364 N N . VAL A 1 177 ? -19.662 20.422 14.431 1.00 86.31 177 VAL A N 1
ATOM 1365 C CA . VAL A 1 177 ? -20.316 19.400 15.257 1.00 86.31 177 VAL A CA 1
ATOM 1366 C C . VAL A 1 177 ? -21.824 19.542 15.062 1.00 86.31 177 VAL A C 1
ATOM 1368 O O . VAL A 1 177 ? -22.450 20.394 15.690 1.00 86.31 177 VAL A O 1
ATOM 1371 N N . ASP A 1 178 ? -22.375 18.746 14.149 1.00 87.31 178 ASP A N 1
ATOM 1372 C CA . ASP A 1 178 ? -23.807 18.641 13.852 1.00 87.31 178 ASP A CA 1
ATOM 1373 C C . ASP A 1 178 ? -24.306 17.196 14.063 1.00 87.31 178 ASP A C 1
ATOM 1375 O O . ASP A 1 178 ? -23.511 16.277 14.276 1.00 87.31 178 ASP A O 1
ATOM 1379 N N . ASP A 1 179 ? -25.619 16.970 13.977 1.00 84.81 179 ASP A N 1
ATOM 1380 C CA . ASP A 1 179 ? -26.215 15.632 14.145 1.00 84.81 179 ASP A CA 1
ATOM 1381 C C . ASP A 1 179 ? -25.639 14.612 13.142 1.00 84.81 179 ASP A C 1
ATOM 1383 O O . ASP A 1 179 ? -25.511 13.419 13.431 1.00 84.81 179 ASP A O 1
ATOM 1387 N N . SER A 1 180 ? -25.227 15.085 11.958 1.00 87.50 180 SER A N 1
ATOM 1388 C CA . SER A 1 180 ? -24.589 14.251 10.937 1.00 87.50 180 SER A CA 1
ATOM 1389 C C . SER A 1 180 ? -23.199 13.778 11.362 1.00 87.50 180 SER A C 1
ATOM 1391 O O . SER A 1 180 ? -22.794 12.668 11.017 1.00 87.50 180 SER A O 1
ATOM 1393 N N . PHE A 1 181 ? -22.442 14.613 12.075 1.00 88.31 181 PHE A N 1
ATOM 1394 C CA . PHE A 1 181 ? -21.152 14.264 12.652 1.00 88.31 181 PHE A CA 1
ATOM 1395 C C . PHE A 1 181 ? -21.343 13.224 13.752 1.00 88.31 181 PHE A C 1
ATOM 1397 O O . PHE A 1 181 ? -20.662 12.204 13.724 1.00 88.31 181 PHE A O 1
ATOM 1404 N N . VAL A 1 182 ? -22.299 13.444 14.661 1.00 85.88 182 VAL A N 1
ATOM 1405 C CA . VAL A 1 182 ? -22.590 12.531 15.778 1.00 85.88 182 VAL A CA 1
ATOM 1406 C C . VAL A 1 182 ? -22.941 11.132 15.267 1.00 85.88 182 VAL A C 1
ATOM 1408 O O . VAL A 1 182 ? -22.325 10.150 15.685 1.00 85.88 182 VAL A O 1
ATOM 1411 N N . SER A 1 183 ? -23.854 11.040 14.293 1.00 85.25 183 SER A N 1
ATOM 1412 C CA . SER A 1 183 ? -24.244 9.760 13.689 1.00 85.25 183 SER A CA 1
ATOM 1413 C C . SER A 1 183 ? -23.074 9.075 12.976 1.00 85.25 183 SER A C 1
ATOM 1415 O O . SER A 1 183 ? -22.827 7.889 13.193 1.00 85.25 183 SER A O 1
ATOM 1417 N N . ARG A 1 184 ? -22.317 9.813 12.148 1.00 88.38 184 ARG A N 1
ATOM 1418 C CA . ARG A 1 184 ? -21.175 9.251 11.406 1.00 88.38 184 ARG A CA 1
ATOM 1419 C C . ARG A 1 184 ? -20.053 8.792 12.328 1.00 88.38 184 ARG A C 1
ATOM 1421 O O . ARG A 1 184 ? -19.428 7.774 12.049 1.00 88.38 184 ARG A O 1
ATOM 1428 N N . TRP A 1 185 ? -19.790 9.523 13.408 1.00 90.06 185 TRP A N 1
ATOM 1429 C CA . TRP A 1 185 ? -18.749 9.175 14.369 1.00 90.06 185 TRP A CA 1
ATOM 1430 C C . TRP A 1 185 ? -19.056 7.843 15.063 1.00 90.06 185 TRP A C 1
ATOM 1432 O O . TRP A 1 185 ? -18.177 6.988 15.141 1.00 90.06 185 TRP A O 1
ATOM 1442 N N . GLY A 1 186 ? -20.305 7.624 15.491 1.00 88.81 186 GLY A N 1
ATOM 1443 C CA . GLY A 1 186 ? -20.723 6.358 16.102 1.00 88.81 186 GLY A CA 1
ATOM 1444 C C . GLY A 1 186 ? -20.539 5.161 15.161 1.00 88.81 186 GLY A C 1
ATOM 1445 O O . GLY A 1 186 ? -19.921 4.167 15.544 1.00 88.81 186 GLY A O 1
ATOM 1446 N N . GLU A 1 187 ? -20.996 5.279 13.910 1.00 89.00 187 GLU A N 1
ATOM 1447 C CA . GLU A 1 187 ? -20.808 4.243 12.880 1.00 89.00 187 GLU A CA 1
ATOM 1448 C C . GLU A 1 187 ? -19.324 3.967 12.596 1.00 89.00 187 GLU A C 1
ATOM 1450 O O . GLU A 1 187 ? -18.918 2.811 12.461 1.00 89.00 187 GLU A O 1
ATOM 1455 N N . GLN A 1 188 ? -18.497 5.016 12.541 1.00 88.62 188 GLN A N 1
ATOM 1456 C CA . GLN A 1 188 ? -17.053 4.894 12.338 1.00 88.62 188 GLN A CA 1
ATOM 1457 C C . GLN A 1 188 ? -16.379 4.152 13.491 1.00 88.62 188 GLN A C 1
ATOM 1459 O O . GLN A 1 188 ? -15.608 3.228 13.240 1.00 88.62 188 GLN A O 1
ATOM 1464 N N . VAL A 1 189 ? -16.686 4.505 14.742 1.00 90.00 189 VAL A N 1
ATOM 1465 C CA . VAL A 1 189 ? -16.137 3.815 15.919 1.00 90.00 189 VAL A CA 1
ATOM 1466 C C . VAL A 1 189 ? -16.553 2.346 15.921 1.00 90.00 189 VAL A C 1
ATOM 1468 O O . VAL A 1 189 ? -15.699 1.473 16.094 1.00 90.00 189 VAL A O 1
ATOM 1471 N N . GLN A 1 190 ? -17.836 2.064 15.674 1.00 90.44 190 GLN A N 1
ATOM 1472 C CA . GLN A 1 190 ? -18.352 0.699 15.613 1.00 90.44 190 GLN A CA 1
ATOM 1473 C C . GLN A 1 190 ? -17.655 -0.120 14.520 1.00 90.44 190 GLN A C 1
ATOM 1475 O O . GLN A 1 190 ? -17.236 -1.247 14.773 1.00 90.44 190 GLN A O 1
ATOM 1480 N N . GLY A 1 191 ? -17.507 0.442 13.317 1.00 87.56 191 GLY A N 1
ATOM 1481 C CA . GLY A 1 191 ? -16.843 -0.225 12.199 1.00 87.56 191 GLY A CA 1
ATOM 1482 C C . GLY A 1 191 ? -15.353 -0.463 12.445 1.00 87.56 191 GLY A C 1
ATOM 1483 O O . GLY A 1 191 ? -14.844 -1.533 12.119 1.00 87.56 191 GLY A O 1
ATOM 1484 N N . CYS A 1 192 ? -14.660 0.502 13.056 1.00 87.31 192 CYS A N 1
ATOM 1485 C CA . CYS A 1 192 ? -13.220 0.412 13.273 1.00 87.31 192 CYS A CA 1
ATOM 1486 C C . CYS A 1 192 ? -12.853 -0.583 14.373 1.00 87.31 192 CYS A C 1
ATOM 1488 O O . CYS A 1 192 ? -11.865 -1.296 14.248 1.00 87.31 192 CYS A O 1
ATOM 1490 N N . LEU A 1 193 ? -13.627 -0.642 15.456 1.00 87.69 193 LEU A N 1
ATOM 1491 C CA . LEU A 1 193 ? -13.244 -1.419 16.633 1.00 87.69 193 LEU A CA 1
ATOM 1492 C C . LEU A 1 193 ? -13.903 -2.807 16.701 1.00 87.69 193 LEU A C 1
ATOM 1494 O O . LEU A 1 193 ? -13.593 -3.573 17.602 1.00 87.69 193 LEU A O 1
ATOM 1498 N N . ALA A 1 194 ? -14.743 -3.192 15.735 1.00 89.44 194 ALA A N 1
ATOM 1499 C CA . ALA A 1 194 ? -15.446 -4.480 15.764 1.00 89.44 194 ALA A CA 1
ATOM 1500 C C . ALA A 1 194 ? -14.533 -5.724 15.727 1.00 89.44 194 ALA A C 1
ATOM 1502 O O . ALA A 1 194 ? -14.936 -6.795 16.185 1.00 89.44 194 ALA A O 1
ATOM 1503 N N . ALA A 1 195 ? -13.336 -5.618 15.145 1.00 93.69 195 ALA A N 1
ATOM 1504 C CA . ALA A 1 195 ? -12.421 -6.737 14.945 1.00 93.69 195 ALA A CA 1
ATOM 1505 C C . ALA A 1 195 ? -11.293 -6.743 15.987 1.00 93.69 195 ALA A C 1
ATOM 1507 O O . ALA A 1 195 ? -10.204 -6.227 15.760 1.00 93.69 195 ALA A O 1
ATOM 1508 N N . CYS A 1 196 ? -11.547 -7.367 17.134 1.00 93.75 196 CYS A N 1
ATOM 1509 C CA . CYS A 1 196 ? -10.587 -7.517 18.227 1.00 93.75 196 CYS A CA 1
ATOM 1510 C C . CYS A 1 196 ? -9.967 -8.920 18.312 1.00 93.75 196 CYS A C 1
ATOM 1512 O O . CYS A 1 196 ? -10.626 -9.914 17.987 1.00 93.75 196 CYS A O 1
ATOM 1514 N N . ALA A 1 197 ? -8.747 -8.989 18.842 1.00 93.00 197 ALA A N 1
ATOM 1515 C CA . ALA A 1 197 ? -8.055 -10.192 19.285 1.00 93.00 197 ALA A CA 1
ATOM 1516 C C . ALA A 1 197 ? -7.421 -9.953 20.663 1.00 93.00 197 ALA A C 1
ATOM 1518 O O . ALA A 1 197 ? -6.790 -8.921 20.890 1.00 93.00 197 ALA A O 1
ATOM 1519 N N . LEU A 1 198 ? -7.583 -10.909 21.573 1.00 91.62 198 LEU A N 1
ATOM 1520 C CA . LEU A 1 198 ? -6.895 -10.936 22.858 1.00 91.62 198 LEU A CA 1
ATOM 1521 C C . LEU A 1 198 ? -5.592 -11.725 22.693 1.00 91.62 198 LEU A C 1
ATOM 1523 O O . LEU A 1 198 ? -5.590 -12.808 22.101 1.00 91.62 198 LEU A O 1
ATOM 1527 N N . VAL A 1 199 ? -4.490 -11.162 23.182 1.00 90.81 199 VAL A N 1
ATOM 1528 C CA . VAL A 1 199 ? -3.137 -11.704 23.024 1.00 90.81 199 VAL A CA 1
ATOM 1529 C C . VAL A 1 199 ? -2.504 -11.889 24.397 1.00 90.81 199 VAL A C 1
ATOM 1531 O O . VAL A 1 199 ? -2.428 -10.941 25.175 1.00 90.81 199 VAL A O 1
ATOM 1534 N N . ASP A 1 200 ? -2.039 -13.098 24.685 1.00 88.81 200 ASP A N 1
ATOM 1535 C CA . ASP A 1 200 ? -1.250 -13.426 25.869 1.00 88.81 200 ASP A CA 1
ATOM 1536 C C . ASP A 1 200 ? 0.234 -13.146 25.596 1.00 88.81 200 ASP A C 1
ATOM 1538 O O . ASP A 1 200 ? 0.851 -13.770 24.727 1.00 88.81 200 ASP A O 1
ATOM 1542 N N . VAL A 1 201 ? 0.793 -12.182 26.328 1.00 86.62 201 VAL A N 1
ATOM 1543 C CA . VAL A 1 201 ? 2.191 -11.735 26.237 1.00 86.62 201 VAL A CA 1
ATOM 1544 C C . VAL A 1 201 ? 3.030 -12.204 27.432 1.00 86.62 201 VAL A C 1
ATOM 1546 O O . VAL A 1 201 ? 4.136 -11.705 27.642 1.00 86.62 201 VAL A O 1
ATOM 1549 N N . SER A 1 202 ? 2.524 -13.155 28.220 1.00 81.06 202 SER A N 1
ATOM 1550 C CA . SER A 1 202 ? 3.245 -13.755 29.344 1.00 81.06 202 SER A CA 1
ATOM 1551 C C . SER A 1 202 ? 4.517 -14.473 28.874 1.00 81.06 202 SER A C 1
ATOM 1553 O O . SER A 1 202 ? 4.573 -15.018 27.768 1.00 81.06 202 SER A O 1
ATOM 1555 N N . GLU A 1 203 ? 5.562 -14.478 29.708 1.00 62.53 203 GLU A N 1
ATOM 1556 C CA . GLU A 1 203 ? 6.817 -15.156 29.369 1.00 62.53 203 GLU A CA 1
ATOM 1557 C C . GLU A 1 203 ? 6.586 -16.667 29.180 1.00 62.53 203 GLU A C 1
ATOM 1559 O O . GLU A 1 203 ? 5.943 -17.302 30.026 1.00 62.53 203 GLU A O 1
ATOM 1564 N N . PRO A 1 204 ? 7.104 -17.280 28.098 1.00 52.97 204 PRO A N 1
ATOM 1565 C CA . PRO A 1 204 ? 6.953 -18.711 27.883 1.00 52.97 204 PRO A CA 1
ATOM 1566 C C . PRO A 1 204 ? 7.660 -19.481 29.005 1.00 52.97 204 PRO A C 1
ATOM 1568 O O . PRO A 1 204 ? 8.877 -19.410 29.176 1.00 52.97 204 PRO A O 1
ATOM 1571 N N . THR A 1 205 ? 6.891 -20.238 29.790 1.00 42.66 205 THR A N 1
ATOM 1572 C CA . THR A 1 205 ? 7.438 -21.051 30.882 1.00 42.66 205 THR A CA 1
ATOM 1573 C C . THR A 1 205 ? 8.362 -22.142 30.338 1.00 42.66 205 THR A C 1
ATOM 1575 O O . THR A 1 205 ? 7.987 -22.941 29.478 1.00 42.66 205 THR A O 1
ATOM 1578 N N . ALA A 1 206 ? 9.573 -22.242 30.897 1.00 38.25 206 ALA A N 1
ATOM 1579 C CA . ALA A 1 206 ? 10.542 -23.293 30.567 1.00 38.25 206 ALA A CA 1
ATOM 1580 C C . ALA A 1 206 ? 9.987 -24.729 30.759 1.00 38.25 206 ALA A C 1
ATOM 1582 O O . ALA A 1 206 ? 10.518 -25.685 30.189 1.00 38.25 206 ALA A O 1
ATOM 1583 N N . SER A 1 207 ? 8.897 -24.895 31.517 1.00 36.03 207 SER A N 1
ATOM 1584 C CA . SER A 1 207 ? 8.263 -26.178 31.844 1.00 36.03 207 SER A CA 1
ATOM 1585 C C . SER A 1 207 ? 7.308 -26.731 30.776 1.00 36.03 207 SER A C 1
ATOM 1587 O O . SER A 1 207 ? 7.013 -27.925 30.813 1.00 36.03 207 SER A O 1
ATOM 1589 N N . GLN A 1 208 ? 6.884 -25.949 29.775 1.00 37.75 208 GLN A N 1
ATOM 1590 C CA . GLN A 1 208 ? 6.084 -26.473 28.650 1.00 37.75 208 GLN A CA 1
ATOM 1591 C C . GLN A 1 208 ? 6.929 -27.185 27.574 1.00 37.75 208 GLN A C 1
ATOM 1593 O O . GLN A 1 208 ? 6.395 -27.731 26.611 1.00 37.75 208 GLN A O 1
ATOM 1598 N N . SER A 1 209 ? 8.253 -27.256 27.758 1.00 33.75 209 SER A N 1
ATOM 1599 C CA . SER A 1 209 ? 9.179 -27.989 26.882 1.00 33.75 209 SER A CA 1
ATOM 1600 C C . SER A 1 209 ? 9.323 -29.486 27.219 1.00 33.75 209 SER A C 1
ATOM 1602 O O . SER A 1 209 ? 10.026 -30.210 26.512 1.00 33.75 209 SER A O 1
ATOM 1604 N N . ALA A 1 210 ? 8.657 -29.979 28.273 1.00 29.94 210 ALA A N 1
ATOM 1605 C CA . ALA A 1 210 ? 8.952 -31.286 28.863 1.00 29.94 210 ALA A CA 1
ATOM 1606 C C . ALA A 1 210 ? 7.727 -32.195 29.085 1.00 29.94 210 ALA A C 1
ATOM 1608 O O . ALA A 1 210 ? 7.613 -32.817 30.132 1.00 29.94 210 ALA A O 1
ATOM 1609 N N . THR A 1 211 ? 6.823 -32.350 28.112 1.00 31.12 211 THR A N 1
ATOM 1610 C CA . THR A 1 211 ? 5.900 -33.509 28.093 1.00 31.12 211 THR A CA 1
ATOM 1611 C C . THR A 1 211 ? 5.669 -34.009 26.665 1.00 31.12 211 THR A C 1
ATOM 1613 O O . THR A 1 211 ? 4.740 -33.624 25.969 1.00 31.12 211 THR A O 1
ATOM 1616 N N . GLY A 1 212 ? 6.562 -34.886 26.201 1.00 30.47 212 GLY A N 1
ATOM 1617 C CA . GLY A 1 212 ? 6.446 -35.500 24.876 1.00 30.47 212 GLY A CA 1
ATOM 1618 C C . GLY A 1 212 ? 7.566 -36.478 24.524 1.00 30.47 212 GLY A C 1
ATOM 1619 O O . GLY A 1 212 ? 7.991 -36.526 23.374 1.00 30.47 212 GLY A O 1
ATOM 1620 N N . GLN A 1 213 ? 8.088 -37.241 25.492 1.00 31.03 213 GLN A N 1
ATOM 1621 C CA . GLN A 1 213 ? 8.947 -38.395 25.203 1.00 31.03 213 GLN A CA 1
ATOM 1622 C C . GLN A 1 213 ? 8.160 -39.691 25.414 1.00 31.03 213 GLN A C 1
ATOM 1624 O O . GLN A 1 213 ? 7.854 -40.071 26.539 1.00 31.03 213 GLN A O 1
ATOM 1629 N N . GLY A 1 214 ? 7.850 -40.366 24.304 1.00 27.11 214 GLY A N 1
ATOM 1630 C CA . GLY A 1 214 ? 7.186 -41.667 24.277 1.00 27.11 214 GLY A CA 1
ATOM 1631 C C . GLY A 1 214 ? 7.146 -42.275 22.869 1.00 27.11 214 GLY A C 1
ATOM 1632 O O . GLY A 1 214 ? 6.119 -42.233 22.215 1.00 27.11 214 GLY A O 1
ATOM 1633 N N . ALA A 1 215 ? 8.298 -42.786 22.419 1.00 28.45 215 ALA A N 1
ATOM 1634 C CA . ALA A 1 215 ? 8.530 -43.855 21.431 1.00 28.45 215 ALA A CA 1
ATOM 1635 C C . ALA A 1 215 ? 7.674 -43.972 20.137 1.00 28.45 215 ALA A C 1
ATOM 1637 O O . ALA A 1 215 ? 6.521 -44.384 20.155 1.00 28.45 215 ALA A O 1
ATOM 1638 N N . GLY A 1 216 ? 8.343 -43.829 18.980 1.00 27.45 216 GLY A N 1
ATOM 1639 C CA . GLY A 1 216 ? 7.882 -44.365 17.689 1.00 27.45 216 GLY A CA 1
ATOM 1640 C C . GLY A 1 216 ? 8.711 -43.883 16.490 1.00 27.45 216 GLY A C 1
ATOM 1641 O O . GLY A 1 216 ? 8.429 -42.838 15.918 1.00 27.45 216 GLY A O 1
ATOM 1642 N N . LYS A 1 217 ? 9.757 -44.626 16.097 1.00 33.34 217 LYS A N 1
ATOM 1643 C CA . LYS A 1 217 ? 10.551 -44.357 14.881 1.00 33.34 217 LYS A CA 1
ATOM 1644 C C . LYS A 1 217 ? 9.715 -44.660 13.624 1.00 33.34 217 LYS A C 1
ATOM 1646 O O . LYS A 1 217 ? 9.444 -45.823 13.351 1.00 33.34 217 LYS A O 1
ATOM 1651 N N . GLY A 1 218 ? 9.396 -43.638 12.827 1.00 28.27 218 GLY A N 1
ATOM 1652 C CA . GLY A 1 218 ? 8.809 -43.755 11.485 1.00 28.27 218 GLY A CA 1
ATOM 1653 C C . GLY A 1 218 ? 9.120 -42.511 10.642 1.00 28.27 218 GLY A C 1
ATOM 1654 O O . GLY A 1 218 ? 9.022 -41.393 11.133 1.00 28.27 218 GLY A O 1
ATOM 1655 N N . ARG A 1 219 ? 9.591 -42.706 9.405 1.00 32.03 219 ARG A N 1
ATOM 1656 C CA . ARG A 1 219 ? 10.099 -41.671 8.484 1.00 32.03 219 ARG A CA 1
ATOM 1657 C C . ARG A 1 219 ? 8.980 -40.774 7.922 1.00 32.03 219 ARG A C 1
ATOM 1659 O O . ARG A 1 219 ? 7.961 -41.296 7.494 1.00 32.03 219 ARG A O 1
ATOM 1666 N N . GLY A 1 220 ? 9.264 -39.472 7.788 1.00 31.86 220 GLY A N 1
ATOM 1667 C CA . GLY A 1 220 ? 8.659 -38.591 6.776 1.00 31.86 220 GLY A CA 1
ATOM 1668 C C . GLY A 1 220 ? 7.378 -37.842 7.161 1.00 31.86 220 GLY A C 1
ATOM 1669 O O . GLY A 1 220 ? 6.340 -38.079 6.560 1.00 31.86 220 GLY A O 1
ATOM 1670 N N . ALA A 1 221 ? 7.456 -36.889 8.091 1.00 26.66 221 ALA A N 1
ATOM 1671 C CA . ALA A 1 221 ? 6.485 -35.797 8.208 1.00 26.66 221 ALA A CA 1
ATOM 1672 C C . ALA A 1 221 ? 7.214 -34.549 8.727 1.00 26.66 221 ALA A C 1
ATOM 1674 O O . ALA A 1 221 ? 8.008 -34.646 9.666 1.00 26.66 221 ALA A O 1
ATOM 1675 N N . ALA A 1 222 ? 6.996 -33.400 8.084 1.00 29.31 222 ALA A N 1
ATOM 1676 C CA . ALA A 1 222 ? 7.554 -32.119 8.500 1.00 29.31 222 ALA A CA 1
ATOM 1677 C C . ALA A 1 222 ? 7.164 -31.843 9.963 1.00 29.31 222 ALA A C 1
ATOM 1679 O O . ALA A 1 222 ? 5.985 -31.750 10.299 1.00 29.31 222 ALA A O 1
ATOM 1680 N N . ARG A 1 223 ? 8.162 -31.787 10.850 1.00 30.62 223 ARG A N 1
ATOM 1681 C CA . ARG A 1 223 ? 7.973 -31.477 12.269 1.00 30.62 223 ARG A CA 1
ATOM 1682 C C . ARG A 1 223 ? 7.567 -30.006 12.415 1.00 30.62 223 ARG A C 1
ATOM 1684 O O . ARG A 1 223 ? 8.306 -29.129 11.982 1.00 30.62 223 ARG A O 1
ATOM 1691 N N . SER A 1 224 ? 6.419 -29.781 13.054 1.00 28.41 224 SER A N 1
ATOM 1692 C CA . SER A 1 224 ? 5.984 -28.505 13.640 1.00 28.41 224 SER A CA 1
ATOM 1693 C C . SER A 1 224 ? 7.102 -27.881 14.484 1.00 28.41 224 SER A C 1
ATOM 1695 O O . SER A 1 224 ? 7.728 -28.621 15.253 1.00 28.41 224 SER A O 1
ATOM 1697 N N . PRO A 1 225 ? 7.351 -26.560 14.405 1.00 38.28 225 PRO A N 1
ATOM 1698 C CA . PRO A 1 225 ? 8.277 -25.918 15.317 1.00 38.28 225 PRO A CA 1
ATOM 1699 C C . PRO A 1 225 ? 7.698 -25.918 16.736 1.00 38.28 225 PRO A C 1
ATOM 1701 O O . PRO A 1 225 ? 6.490 -25.868 16.964 1.00 38.28 225 PRO A O 1
ATOM 1704 N N . THR A 1 226 ? 8.620 -26.089 17.665 1.00 36.69 226 THR A N 1
ATOM 1705 C CA . THR A 1 226 ? 8.492 -26.268 19.106 1.00 36.69 226 THR A CA 1
ATOM 1706 C C . THR A 1 226 ? 8.474 -24.917 19.831 1.00 36.69 226 THR A C 1
ATOM 1708 O O . THR A 1 226 ? 9.285 -24.063 19.488 1.00 36.69 226 THR A O 1
ATOM 1711 N N . ALA A 1 227 ? 7.641 -24.814 20.877 1.00 36.00 227 ALA A N 1
ATOM 1712 C CA . ALA A 1 227 ? 7.327 -23.652 21.733 1.00 36.00 227 ALA A CA 1
ATOM 1713 C C . ALA A 1 227 ? 6.349 -22.622 21.117 1.00 36.00 227 ALA A C 1
ATOM 1715 O O . ALA A 1 227 ? 6.554 -22.205 19.976 1.00 36.00 227 ALA A O 1
ATOM 1716 N N . PRO A 1 228 ? 5.281 -22.211 21.842 1.00 39.88 228 PRO A N 1
ATOM 1717 C CA . PRO A 1 228 ? 4.420 -21.129 21.381 1.00 39.88 228 PRO A CA 1
ATOM 1718 C C . PRO A 1 228 ? 5.250 -19.838 21.273 1.00 39.88 228 PRO A C 1
ATOM 1720 O O . PRO A 1 228 ? 6.062 -19.565 22.164 1.00 39.88 228 PRO A O 1
ATOM 1723 N N . PRO A 1 229 ? 5.096 -19.053 20.194 1.00 53.75 229 PRO A N 1
ATOM 1724 C CA . PRO A 1 229 ? 5.728 -17.743 20.108 1.00 53.75 229 PRO A CA 1
ATOM 1725 C C . PRO A 1 229 ? 5.245 -16.872 21.277 1.00 53.75 229 PRO A C 1
ATOM 1727 O O . PRO A 1 229 ? 4.063 -16.899 21.622 1.00 53.75 229 PRO A O 1
ATOM 1730 N N . SER A 1 230 ? 6.140 -16.093 21.890 1.00 64.12 230 SER A N 1
ATOM 1731 C CA . SER A 1 230 ? 5.731 -15.037 22.822 1.00 64.12 230 SER A CA 1
ATOM 1732 C C . SER A 1 230 ? 4.748 -14.087 22.114 1.00 64.12 230 SER A C 1
ATOM 1734 O O . SER A 1 230 ? 4.933 -13.796 20.932 1.00 64.12 230 SER A O 1
ATOM 1736 N N . ALA A 1 231 ? 3.715 -13.606 22.820 1.00 79.12 231 ALA A N 1
ATOM 1737 C CA . ALA A 1 231 ? 2.575 -12.863 22.254 1.00 79.12 231 ALA A CA 1
ATOM 1738 C C . ALA A 1 231 ? 1.641 -13.720 21.367 1.00 79.12 231 ALA A C 1
ATOM 1740 O O . ALA A 1 231 ? 1.568 -13.542 20.148 1.00 79.12 231 ALA A O 1
ATOM 1741 N N . SER A 1 232 ? 0.899 -14.642 21.989 1.00 88.50 232 SER A N 1
ATOM 1742 C CA . SER A 1 232 ? 0.009 -15.584 21.297 1.00 88.50 232 SER A CA 1
ATOM 1743 C C . SER A 1 232 ? -1.469 -15.194 21.397 1.00 88.50 232 SER A C 1
ATOM 1745 O O . SER A 1 232 ? -1.945 -14.755 22.440 1.00 88.50 232 SER A O 1
ATOM 1747 N N . VAL A 1 233 ? -2.219 -15.341 20.306 1.00 89.94 233 VAL A N 1
ATOM 1748 C CA . VAL A 1 233 ? -3.658 -15.067 20.258 1.00 89.94 233 VAL A CA 1
ATOM 1749 C C . VAL A 1 233 ? -4.399 -16.128 21.070 1.00 89.94 233 VAL A C 1
ATOM 1751 O O . VAL A 1 233 ? -4.319 -17.320 20.766 1.00 89.94 233 VAL A O 1
ATOM 1754 N N . CYS A 1 234 ? -5.158 -15.691 22.073 1.00 89.31 234 CYS A N 1
ATOM 1755 C CA . CYS A 1 234 ? -5.950 -16.566 22.939 1.00 89.31 234 CYS A CA 1
ATOM 1756 C C . CYS A 1 234 ? -7.449 -16.530 22.607 1.00 89.31 234 CYS A C 1
ATOM 1758 O O . CYS A 1 234 ? -8.122 -17.557 22.688 1.00 89.31 234 CYS A O 1
ATOM 1760 N N . ALA A 1 235 ? -7.966 -15.383 22.165 1.00 89.94 235 ALA A N 1
ATOM 1761 C CA . ALA A 1 235 ? -9.350 -15.239 21.724 1.00 89.94 235 ALA A CA 1
ATOM 1762 C C . ALA A 1 235 ? -9.461 -14.224 20.585 1.00 89.94 235 ALA A C 1
ATOM 1764 O O . ALA A 1 235 ? -8.683 -13.274 20.503 1.00 89.94 235 ALA A O 1
ATOM 1765 N N . VAL A 1 236 ? -10.458 -14.397 19.719 1.00 92.50 236 VAL A N 1
ATOM 1766 C CA . VAL A 1 236 ? -10.779 -13.437 18.654 1.00 92.50 236 VAL A CA 1
ATOM 1767 C C . VAL A 1 236 ? -12.266 -13.145 18.643 1.00 92.50 236 VAL A C 1
ATOM 1769 O O . VAL A 1 236 ? -13.079 -14.011 18.938 1.00 92.50 236 VAL A O 1
ATOM 1772 N N . SER A 1 237 ? -12.624 -11.927 18.274 1.00 92.88 237 SER A N 1
ATOM 1773 C CA . SER A 1 237 ? -14.021 -11.520 18.139 1.00 92.88 237 SER A CA 1
ATOM 1774 C C . SER A 1 237 ? -14.674 -12.064 16.857 1.00 92.88 237 SER A C 1
ATOM 1776 O O . SER A 1 237 ? -13.987 -12.361 15.869 1.00 92.88 237 SER A O 1
ATOM 1778 N N . PRO A 1 238 ? -16.018 -12.107 16.793 1.00 91.38 238 PRO A N 1
ATOM 1779 C CA . PRO A 1 238 ? -16.730 -12.380 15.546 1.00 91.38 238 PRO A CA 1
ATOM 1780 C C . PRO A 1 238 ? -16.371 -11.391 14.425 1.00 91.38 238 PRO A C 1
ATOM 1782 O O . PRO A 1 238 ? -16.257 -11.790 13.267 1.00 91.38 238 PRO A O 1
ATOM 1785 N N . GLY A 1 239 ? -16.124 -10.118 14.761 1.00 92.31 239 GLY A N 1
ATOM 1786 C CA . GLY A 1 239 ? -15.687 -9.108 13.795 1.00 92.31 239 GLY A CA 1
ATOM 1787 C C . GLY A 1 239 ? -14.307 -9.406 13.206 1.00 92.31 239 GLY A C 1
ATOM 1788 O O . GLY A 1 239 ? -14.107 -9.226 12.007 1.00 92.31 239 GLY A O 1
ATOM 1789 N N . PHE A 1 240 ? -13.379 -9.956 13.999 1.00 94.88 240 PHE A N 1
ATOM 1790 C CA . PHE A 1 240 ? -12.074 -10.406 13.500 1.00 94.88 240 PHE A CA 1
ATOM 1791 C C . PHE A 1 240 ? -12.233 -11.533 12.476 1.00 94.88 240 PHE A C 1
ATOM 1793 O O . PHE A 1 240 ? -11.598 -11.512 11.418 1.00 94.88 240 PHE A O 1
ATOM 1800 N N . THR A 1 241 ? -13.123 -12.488 12.757 1.00 94.38 241 THR A N 1
ATOM 1801 C CA . THR A 1 241 ? -13.427 -13.586 11.829 1.00 94.38 241 THR A CA 1
ATOM 1802 C C . THR A 1 241 ? -14.070 -13.058 10.546 1.00 94.38 241 THR A C 1
ATOM 1804 O O . THR A 1 241 ? -13.677 -13.460 9.454 1.00 94.38 241 THR A O 1
ATOM 1807 N N . ALA A 1 242 ? -15.010 -12.114 10.651 1.00 94.25 242 ALA A N 1
ATOM 1808 C CA . ALA A 1 242 ? -15.656 -11.495 9.495 1.00 94.25 242 ALA A CA 1
ATOM 1809 C C . ALA A 1 242 ? -14.671 -10.696 8.621 1.00 94.25 242 ALA A C 1
ATOM 1811 O O . ALA A 1 242 ? -14.754 -10.746 7.394 1.00 94.25 242 ALA A O 1
ATOM 1812 N N . LEU A 1 243 ? -13.720 -9.987 9.238 1.00 94.69 243 LEU A N 1
ATOM 1813 C CA . LEU A 1 243 ? -12.718 -9.194 8.528 1.00 94.69 243 LEU A CA 1
ATOM 1814 C C . LEU A 1 243 ? -11.670 -10.072 7.833 1.00 94.69 243 LEU A C 1
ATOM 1816 O O . LEU A 1 243 ? -11.352 -9.859 6.660 1.00 94.69 243 LEU A O 1
ATOM 1820 N N . THR A 1 244 ? -11.111 -11.035 8.565 1.00 95.38 244 THR A N 1
ATOM 1821 C CA . THR A 1 244 ? -9.920 -11.782 8.138 1.00 95.38 244 THR A CA 1
ATOM 1822 C C . THR A 1 244 ? -10.243 -13.130 7.493 1.00 95.38 244 THR A C 1
ATOM 1824 O O . THR A 1 244 ? -9.428 -13.664 6.743 1.00 95.38 244 THR A O 1
ATOM 1827 N N . GLY A 1 245 ? -11.421 -13.694 7.766 1.00 94.62 245 GLY A N 1
ATOM 1828 C CA . GLY A 1 245 ? -11.821 -15.043 7.364 1.00 94.62 245 GLY A CA 1
ATOM 1829 C C . GLY A 1 245 ? -11.224 -16.170 8.216 1.00 94.62 245 GLY A C 1
ATOM 1830 O O . GLY A 1 245 ? -11.538 -17.337 7.965 1.00 94.62 245 GLY A O 1
ATOM 1831 N N . TYR A 1 246 ? -10.373 -15.860 9.199 1.00 94.00 246 TYR A N 1
ATOM 1832 C CA . TYR A 1 246 ? -9.824 -16.849 10.127 1.00 94.00 246 TYR A CA 1
ATOM 1833 C C . TYR A 1 246 ? -10.723 -17.006 11.350 1.00 94.00 246 TYR A C 1
ATOM 1835 O O . TYR A 1 246 ? -11.112 -16.023 11.975 1.00 94.00 246 TYR A O 1
ATOM 1843 N N . SER A 1 247 ? -11.028 -18.252 11.700 1.00 92.00 247 SER A N 1
ATOM 1844 C CA . SER A 1 247 ? -11.720 -18.596 12.943 1.00 92.00 247 SER A CA 1
ATOM 1845 C C . SER A 1 247 ? -10.758 -18.590 14.134 1.00 92.00 247 SER A C 1
ATOM 1847 O O . SER A 1 247 ? -9.542 -18.642 13.952 1.00 92.00 247 SER A O 1
ATOM 1849 N N . GLN A 1 248 ? -11.287 -18.617 15.363 1.00 90.00 248 GLN A N 1
ATOM 1850 C CA . GLN A 1 248 ? -10.455 -18.728 16.568 1.00 90.00 248 GLN A CA 1
ATOM 1851 C C . GLN A 1 248 ? -9.500 -19.927 16.505 1.00 90.00 248 GLN A C 1
ATOM 1853 O O . GLN A 1 248 ? -8.321 -19.771 16.793 1.00 90.00 248 GLN A O 1
ATOM 1858 N N . SER A 1 249 ? -9.966 -21.099 16.064 1.00 89.44 249 SER A N 1
ATOM 1859 C CA . SER A 1 249 ? -9.124 -22.298 15.954 1.00 89.44 249 SER A CA 1
ATOM 1860 C C . SER A 1 249 ? -8.003 -22.185 14.919 1.00 89.44 249 SER A C 1
ATOM 1862 O O . SER A 1 249 ? -7.010 -22.892 15.040 1.00 89.44 249 SER A O 1
ATOM 1864 N N . ASP A 1 250 ? -8.148 -21.322 13.908 1.00 90.44 250 ASP A N 1
ATOM 1865 C CA . ASP A 1 250 ? -7.122 -21.146 12.875 1.00 90.44 250 ASP A CA 1
ATOM 1866 C C . ASP A 1 250 ? -5.909 -20.358 13.397 1.00 90.44 250 ASP A C 1
ATOM 1868 O O . ASP A 1 250 ? -4.787 -20.602 12.957 1.00 90.44 250 ASP A O 1
ATOM 1872 N N . VAL A 1 251 ? -6.140 -19.408 14.312 1.00 89.56 251 VAL A N 1
ATOM 1873 C CA . VAL A 1 251 ? -5.123 -18.453 14.800 1.00 89.56 251 VAL A CA 1
ATOM 1874 C C . VAL A 1 251 ? -4.783 -18.619 16.280 1.00 89.56 251 VAL A C 1
ATOM 1876 O O . VAL A 1 251 ? -3.875 -17.956 16.770 1.00 89.56 251 VAL A O 1
ATOM 1879 N N . TYR A 1 252 ? -5.462 -19.511 17.001 1.00 89.38 252 TYR A N 1
ATOM 1880 C CA . TYR A 1 252 ? -5.160 -19.793 18.403 1.00 89.38 252 TYR A CA 1
ATOM 1881 C C . TYR A 1 252 ? -3.700 -20.233 18.581 1.00 89.38 252 TYR A C 1
ATOM 1883 O O . TYR A 1 252 ? -3.228 -21.138 17.891 1.00 89.38 252 TYR A O 1
ATOM 1891 N N . GLY A 1 253 ? -2.982 -19.587 19.501 1.00 84.31 253 GLY A N 1
ATOM 1892 C CA . GLY A 1 253 ? -1.563 -19.849 19.758 1.00 84.31 253 GLY A CA 1
ATOM 1893 C C . GLY A 1 253 ? -0.595 -19.215 18.749 1.00 84.31 253 GLY A C 1
ATOM 1894 O O . GLY A 1 253 ? 0.618 -19.295 18.940 1.00 84.31 253 GLY A O 1
ATOM 1895 N N . TRP A 1 254 ? -1.094 -18.561 17.696 1.00 86.94 254 TRP A N 1
ATOM 1896 C CA . TRP A 1 254 ? -0.272 -17.816 16.740 1.00 86.94 254 TRP A CA 1
ATOM 1897 C C . TRP A 1 254 ? -0.052 -16.381 17.204 1.00 86.94 254 TRP A C 1
ATOM 1899 O O . TRP A 1 254 ? -0.849 -15.838 17.962 1.00 86.94 254 TRP A O 1
ATOM 1909 N N . ASN A 1 255 ? 0.991 -15.725 16.702 1.00 88.12 255 ASN A N 1
ATOM 1910 C CA . ASN A 1 255 ? 1.110 -14.275 16.834 1.00 88.12 255 ASN A CA 1
ATOM 1911 C C . ASN A 1 255 ? 0.180 -13.558 15.834 1.00 88.12 255 ASN A C 1
ATOM 1913 O O . ASN A 1 255 ? -0.221 -14.122 14.815 1.00 88.12 255 ASN A O 1
ATOM 1917 N N . LEU A 1 256 ? -0.136 -12.281 16.075 1.00 89.19 256 LEU A N 1
ATOM 1918 C CA . LEU A 1 256 ? -0.933 -11.487 15.122 1.00 89.19 256 LEU A CA 1
ATOM 1919 C C . LEU A 1 256 ? -0.229 -11.253 13.778 1.00 89.19 256 LEU A C 1
ATOM 1921 O O . LEU A 1 256 ? -0.891 -10.959 12.781 1.00 89.19 256 LEU A O 1
ATOM 1925 N N . LEU A 1 257 ? 1.095 -11.436 13.724 1.00 89.62 257 LEU A N 1
ATOM 1926 C CA . LEU A 1 257 ? 1.855 -11.372 12.476 1.00 89.62 257 LEU A CA 1
ATOM 1927 C C . LEU A 1 257 ? 1.493 -12.504 11.502 1.00 89.62 257 LEU A C 1
ATOM 1929 O O . LEU A 1 257 ? 1.851 -12.415 10.332 1.00 89.62 257 LEU A O 1
ATOM 1933 N N . CYS A 1 258 ? 0.718 -13.513 11.919 1.00 88.31 258 CYS A N 1
ATOM 1934 C CA . CYS A 1 258 ? 0.167 -14.533 11.023 1.00 88.31 258 CYS A CA 1
ATOM 1935 C C . CYS A 1 258 ? -0.742 -13.961 9.911 1.00 88.31 258 CYS A C 1
ATOM 1937 O O . CYS A 1 258 ? -0.977 -14.620 8.894 1.00 88.31 258 CYS A O 1
ATOM 1939 N N . LEU A 1 259 ? -1.229 -12.723 10.076 1.00 90.69 259 LEU A N 1
ATOM 1940 C CA . LEU A 1 259 ? -1.958 -11.981 9.044 1.00 90.69 259 LEU A CA 1
ATOM 1941 C C . LEU A 1 259 ? -1.034 -11.341 7.995 1.00 90.69 259 LEU A C 1
ATOM 1943 O O . LEU A 1 259 ? -1.500 -11.013 6.906 1.00 90.69 259 LEU A O 1
ATOM 1947 N N . CYS A 1 260 ? 0.248 -11.137 8.303 1.00 89.88 260 CYS A N 1
ATOM 1948 C CA . CYS A 1 260 ? 1.206 -10.470 7.422 1.00 89.88 260 CYS A CA 1
ATOM 1949 C C . CYS A 1 260 ? 1.684 -11.398 6.291 1.00 89.88 260 CYS A C 1
ATOM 1951 O O . CYS A 1 260 ? 1.633 -12.625 6.388 1.00 89.88 260 CYS A O 1
ATOM 1953 N N . GLY A 1 261 ? 2.146 -10.800 5.193 1.00 82.38 261 GLY A N 1
ATOM 1954 C CA . GLY A 1 261 ? 2.805 -11.504 4.092 1.00 82.38 261 GLY A CA 1
ATOM 1955 C C . GLY A 1 261 ? 4.238 -11.015 3.888 1.00 82.38 261 GLY A C 1
ATOM 1956 O O . GLY A 1 261 ? 4.757 -10.231 4.673 1.00 82.38 261 GLY A O 1
ATOM 1957 N N . GLN A 1 262 ? 4.880 -11.463 2.809 1.00 79.94 262 GLN A N 1
ATOM 1958 C CA . GLN A 1 262 ? 6.276 -11.106 2.507 1.00 79.94 262 GLN A CA 1
ATOM 1959 C C . GLN A 1 262 ? 6.477 -9.609 2.221 1.00 79.94 262 GLN A C 1
ATOM 1961 O O . GLN A 1 262 ? 7.559 -9.082 2.447 1.00 79.94 262 GLN A O 1
ATOM 1966 N N . ASP A 1 263 ? 5.435 -8.923 1.752 1.00 82.69 263 ASP A N 1
ATOM 1967 C CA . ASP A 1 263 ? 5.469 -7.491 1.430 1.00 82.69 263 ASP A CA 1
ATOM 1968 C C . ASP A 1 263 ? 5.213 -6.577 2.646 1.00 82.69 263 ASP A C 1
ATOM 1970 O O . ASP A 1 263 ? 5.177 -5.352 2.510 1.00 82.69 263 ASP A O 1
ATOM 1974 N N . SER A 1 264 ? 4.951 -7.147 3.826 1.00 85.12 264 SER A N 1
ATOM 1975 C CA . SER A 1 264 ? 4.656 -6.378 5.037 1.00 85.12 264 SER A CA 1
ATOM 1976 C C . SER A 1 264 ? 5.926 -5.712 5.586 1.00 85.12 264 SER A C 1
ATOM 1978 O O . SER A 1 264 ? 7.014 -6.279 5.551 1.00 85.12 264 SER A O 1
ATOM 1980 N N . CYS A 1 265 ? 5.795 -4.496 6.125 1.00 86.88 265 CYS A N 1
ATOM 1981 C CA . CYS A 1 265 ? 6.932 -3.722 6.626 1.00 86.88 265 CYS A CA 1
ATOM 1982 C C . CYS A 1 265 ? 7.551 -4.357 7.886 1.00 86.88 265 CYS A C 1
ATOM 1984 O O . CYS A 1 265 ? 6.927 -4.361 8.948 1.00 86.88 265 CYS A O 1
ATOM 1986 N N . GLU A 1 266 ? 8.801 -4.825 7.798 1.00 86.56 266 GLU A N 1
ATOM 1987 C CA . GLU A 1 266 ? 9.526 -5.420 8.934 1.00 86.56 266 GLU A CA 1
ATOM 1988 C C . GLU A 1 266 ? 9.644 -4.459 10.125 1.00 86.56 266 GLU A C 1
ATOM 1990 O O . GLU A 1 266 ? 9.487 -4.869 11.274 1.00 86.56 266 GLU A O 1
ATOM 1995 N N . GLN A 1 267 ? 9.847 -3.164 9.861 1.00 88.75 267 GLN A N 1
ATOM 1996 C CA . GLN A 1 267 ? 9.948 -2.149 10.910 1.00 88.75 267 GLN A CA 1
ATOM 1997 C C . GLN A 1 267 ? 8.663 -2.061 11.749 1.00 88.75 267 GLN A C 1
ATOM 1999 O O . GLN A 1 267 ? 8.741 -1.994 12.975 1.00 88.75 267 GLN A O 1
ATOM 2004 N N . GLU A 1 268 ? 7.491 -2.107 11.112 1.00 90.81 268 GLU A N 1
ATOM 2005 C CA . GLU A 1 268 ? 6.198 -2.078 11.809 1.00 90.81 268 GLU A CA 1
ATOM 2006 C C . GLU A 1 268 ? 5.918 -3.402 12.534 1.00 90.81 268 GLU A C 1
ATOM 2008 O O . GLU A 1 268 ? 5.392 -3.397 13.648 1.00 90.81 268 GLU A O 1
ATOM 2013 N N . MET A 1 269 ? 6.330 -4.541 11.959 1.00 89.38 269 MET A N 1
ATOM 2014 C CA . MET A 1 269 ? 6.201 -5.855 12.610 1.00 89.38 269 MET A CA 1
ATOM 2015 C C . MET A 1 269 ? 7.032 -5.928 13.889 1.00 89.38 269 MET A C 1
ATOM 2017 O O . MET A 1 269 ? 6.533 -6.348 14.935 1.00 89.38 269 MET A O 1
ATOM 2021 N N . ARG A 1 270 ? 8.278 -5.446 13.829 1.00 88.06 270 ARG A N 1
ATOM 2022 C CA . ARG A 1 270 ? 9.152 -5.332 14.996 1.00 88.06 270 ARG A CA 1
ATOM 2023 C C . ARG A 1 270 ? 8.554 -4.392 16.040 1.00 88.06 270 ARG A C 1
ATOM 2025 O O . ARG A 1 270 ? 8.513 -4.759 17.208 1.00 88.06 270 ARG A O 1
ATOM 2032 N N . LYS A 1 271 ? 8.059 -3.221 15.625 1.00 90.50 271 LYS A N 1
ATOM 2033 C CA . LYS A 1 271 ? 7.442 -2.214 16.506 1.00 90.50 271 LYS A CA 1
ATOM 2034 C C . LYS A 1 271 ? 6.271 -2.780 17.317 1.00 90.50 271 LYS A C 1
ATOM 2036 O O . LYS A 1 271 ? 6.158 -2.472 18.501 1.00 90.50 271 LYS A O 1
ATOM 2041 N N . LEU A 1 272 ? 5.414 -3.604 16.706 1.00 90.94 272 LEU A N 1
ATOM 2042 C CA . LEU A 1 272 ? 4.297 -4.238 17.411 1.00 90.94 272 LEU A CA 1
ATOM 2043 C C . LEU A 1 272 ? 4.785 -5.209 18.489 1.00 90.94 272 LEU A C 1
ATOM 2045 O O . LEU A 1 272 ? 4.388 -5.076 19.644 1.00 90.94 272 LEU A O 1
ATOM 2049 N N . LEU A 1 273 ? 5.652 -6.158 18.126 1.00 88.75 273 LEU A N 1
ATOM 2050 C CA . LEU A 1 273 ? 6.100 -7.195 19.058 1.00 88.75 273 LEU A CA 1
ATOM 2051 C C . LEU A 1 273 ? 6.941 -6.623 20.203 1.00 88.75 273 LEU A C 1
ATOM 2053 O O . LEU A 1 273 ? 6.717 -6.979 21.358 1.00 88.75 273 LEU A O 1
ATOM 2057 N N . THR A 1 274 ? 7.854 -5.687 19.922 1.00 87.00 274 THR A N 1
ATOM 2058 C CA . THR A 1 274 ? 8.652 -5.048 20.980 1.00 87.00 274 THR A CA 1
ATOM 2059 C C . THR A 1 274 ? 7.779 -4.260 21.949 1.00 87.00 274 THR A C 1
ATOM 2061 O O . THR A 1 274 ? 8.021 -4.296 23.151 1.00 87.00 274 THR A O 1
ATOM 2064 N N . SER A 1 275 ? 6.741 -3.584 21.452 1.00 88.25 275 SER A N 1
ATOM 2065 C CA . SER A 1 275 ? 5.798 -2.845 22.290 1.00 88.25 275 SER A CA 1
ATOM 2066 C C . SER A 1 275 ? 4.915 -3.772 23.133 1.00 88.25 275 SER A C 1
ATOM 2068 O O . SER A 1 275 ? 4.732 -3.513 24.321 1.00 88.25 275 SER A O 1
ATOM 2070 N N . GLN A 1 276 ? 4.450 -4.891 22.566 1.00 88.12 276 GLN A N 1
ATOM 2071 C CA . GLN A 1 276 ? 3.708 -5.923 23.299 1.00 88.12 276 GLN A CA 1
ATOM 2072 C C . GLN A 1 276 ? 4.534 -6.517 24.446 1.00 88.12 276 GLN A C 1
ATOM 2074 O O . GLN A 1 276 ? 4.040 -6.617 25.568 1.00 88.12 276 GLN A O 1
ATOM 2079 N N . TRP A 1 277 ? 5.808 -6.840 24.205 1.00 84.44 277 TRP A N 1
ATOM 2080 C CA . TRP A 1 277 ? 6.708 -7.354 25.245 1.00 84.44 277 TRP A CA 1
ATOM 2081 C C . TRP A 1 277 ? 7.095 -6.298 26.281 1.00 84.44 277 TRP A C 1
ATOM 2083 O O . TRP A 1 277 ? 7.208 -6.607 27.465 1.00 84.44 277 TRP A O 1
ATOM 2093 N N . ALA A 1 278 ? 7.241 -5.040 25.859 1.00 85.00 278 ALA A N 1
ATOM 2094 C CA . ALA A 1 278 ? 7.438 -3.908 26.761 1.00 85.00 278 ALA A CA 1
ATOM 2095 C C . ALA A 1 278 ? 6.153 -3.497 27.504 1.00 85.00 278 ALA A C 1
ATOM 2097 O O . ALA A 1 278 ? 6.195 -2.569 28.310 1.00 85.00 278 ALA A O 1
ATOM 2098 N N . HIS A 1 279 ? 5.022 -4.161 27.231 1.00 84.50 279 HIS A N 1
ATOM 2099 C CA . HIS A 1 279 ? 3.711 -3.863 27.801 1.00 84.50 279 HIS A CA 1
ATOM 2100 C C . HIS A 1 279 ? 3.302 -2.391 27.607 1.00 84.50 279 HIS A C 1
ATOM 2102 O O . HIS A 1 279 ? 2.828 -1.717 28.518 1.00 84.50 279 HIS A O 1
ATOM 2108 N N . SER A 1 280 ? 3.519 -1.879 26.396 1.00 86.06 280 SER A N 1
ATOM 2109 C CA . SER A 1 280 ? 3.272 -0.491 26.006 1.00 86.06 280 SER A CA 1
ATOM 2110 C C . SER A 1 280 ? 2.204 -0.427 24.904 1.00 86.06 280 SER A C 1
ATOM 2112 O O . SER A 1 280 ? 2.069 -1.378 24.132 1.00 86.06 280 SER A O 1
ATOM 2114 N N . PRO A 1 281 ? 1.393 0.644 24.817 1.00 89.75 281 PRO A N 1
ATOM 2115 C CA . PRO A 1 281 ? 0.445 0.798 23.721 1.00 89.75 281 PRO A CA 1
ATOM 2116 C C . PRO A 1 281 ? 1.139 1.183 22.407 1.00 89.75 281 PRO A C 1
ATOM 2118 O O . PRO A 1 281 ? 2.082 1.976 22.391 1.00 89.75 281 PRO A O 1
ATOM 2121 N N . VAL A 1 282 ? 0.624 0.682 21.284 1.00 91.38 282 VAL A N 1
ATOM 2122 C CA . VAL A 1 282 ? 1.152 0.966 19.945 1.00 91.38 282 VAL A CA 1
ATOM 2123 C C . VAL A 1 282 ? 0.067 0.936 18.872 1.00 91.38 282 VAL A C 1
ATOM 2125 O O . VAL A 1 282 ? -0.832 0.098 18.891 1.00 91.38 282 VAL A O 1
ATOM 2128 N N . ALA A 1 283 ? 0.199 1.832 17.893 1.00 92.38 283 ALA A N 1
ATOM 2129 C CA . ALA A 1 283 ? -0.429 1.706 16.584 1.00 92.38 283 ALA A CA 1
ATOM 2130 C C . ALA A 1 283 ? 0.622 1.255 15.567 1.00 92.38 283 ALA A C 1
ATOM 2132 O O . ALA A 1 283 ? 1.672 1.900 15.433 1.00 92.38 283 ALA A O 1
ATOM 2133 N N . ALA A 1 284 ? 0.347 0.164 14.861 1.00 91.88 284 ALA A N 1
ATOM 2134 C CA . ALA A 1 284 ? 1.207 -0.343 13.801 1.00 91.88 284 ALA A CA 1
ATOM 2135 C C . ALA A 1 284 ? 0.402 -0.609 12.527 1.00 91.88 284 ALA A C 1
ATOM 2137 O O . ALA A 1 284 ? -0.749 -1.049 12.590 1.00 91.88 284 ALA A O 1
ATOM 2138 N N . LYS A 1 285 ? 1.003 -0.324 11.370 1.00 92.94 285 LYS A N 1
ATOM 2139 C CA . LYS A 1 285 ? 0.355 -0.494 10.062 1.00 92.94 285 LYS A CA 1
ATOM 2140 C C . LYS A 1 285 ? 0.945 -1.679 9.316 1.00 92.94 285 LYS A C 1
ATOM 2142 O O . LYS A 1 285 ? 2.160 -1.791 9.163 1.00 92.94 285 LYS A O 1
ATOM 2147 N N . PHE A 1 286 ? 0.072 -2.525 8.788 1.00 91.19 286 PHE A N 1
ATOM 2148 C CA . PHE A 1 286 ? 0.447 -3.746 8.093 1.00 91.19 286 PHE A CA 1
ATOM 2149 C C . PHE A 1 286 ? -0.270 -3.865 6.762 1.00 91.19 286 PHE A C 1
ATOM 2151 O O . PHE A 1 286 ? -1.463 -3.589 6.655 1.00 91.19 286 PHE A O 1
ATOM 2158 N N . LEU A 1 287 ? 0.440 -4.381 5.766 1.00 92.00 287 LEU A N 1
ATOM 2159 C CA . LEU A 1 287 ? -0.217 -5.047 4.656 1.00 92.00 287 LEU A CA 1
ATOM 2160 C C . LEU A 1 287 ? -0.538 -6.477 5.104 1.00 92.00 287 LEU A C 1
ATOM 2162 O O . LEU A 1 287 ? 0.376 -7.277 5.294 1.00 92.00 287 LEU A O 1
ATOM 2166 N N . CYS A 1 288 ? -1.815 -6.775 5.308 1.00 93.75 288 CYS A N 1
ATOM 2167 C CA . CYS A 1 288 ? -2.304 -8.069 5.770 1.00 93.75 288 CYS A CA 1
ATOM 2168 C C . CYS A 1 288 ? -2.984 -8.842 4.638 1.00 93.75 288 CYS A C 1
ATOM 2170 O O . CYS A 1 288 ? -3.401 -8.275 3.629 1.00 93.75 288 CYS A O 1
ATOM 2172 N N . TYR A 1 289 ? -3.138 -10.148 4.832 1.00 94.00 289 TYR A N 1
ATOM 2173 C CA . TYR A 1 289 ? -3.795 -11.052 3.902 1.00 94.00 289 TYR A CA 1
ATOM 2174 C C . TYR A 1 289 ? -4.877 -11.856 4.618 1.00 94.00 289 TYR A C 1
ATOM 2176 O O . TYR A 1 289 ? -4.623 -12.567 5.597 1.00 94.00 289 TYR A O 1
ATOM 2184 N N . LYS A 1 290 ? -6.099 -11.773 4.090 1.00 95.06 290 LYS A N 1
ATOM 2185 C CA . LYS A 1 290 ? -7.233 -12.589 4.535 1.00 95.06 290 LYS A CA 1
ATOM 2186 C C . LYS A 1 290 ? -6.962 -14.073 4.270 1.00 95.06 290 LYS A C 1
ATOM 2188 O O . LYS A 1 290 ? -6.065 -14.435 3.501 1.00 95.06 290 LYS A O 1
ATOM 2193 N N . ARG A 1 291 ? -7.762 -14.953 4.874 1.00 94.06 291 ARG A N 1
ATOM 2194 C CA . ARG A 1 291 ? -7.670 -16.411 4.696 1.00 94.06 291 ARG A CA 1
ATOM 2195 C C . ARG A 1 291 ? -7.708 -16.833 3.227 1.00 94.06 291 ARG A C 1
ATOM 2197 O O . ARG A 1 291 ? -7.003 -17.758 2.838 1.00 94.06 291 ARG A O 1
ATOM 2204 N N . ASP A 1 292 ? -8.486 -16.137 2.406 1.00 93.62 292 ASP A N 1
ATOM 2205 C CA . ASP A 1 292 ? -8.615 -16.384 0.968 1.00 93.62 292 ASP A CA 1
ATOM 2206 C C . ASP A 1 292 ? -7.476 -15.775 0.124 1.00 93.62 292 ASP A C 1
ATOM 2208 O O . ASP A 1 292 ? -7.535 -15.826 -1.104 1.00 93.62 292 ASP A O 1
ATOM 2212 N N . GLY A 1 293 ? -6.463 -15.183 0.763 1.00 91.00 293 GLY A N 1
ATOM 2213 C CA . GLY A 1 293 ? -5.319 -14.552 0.112 1.00 91.00 293 GLY A CA 1
ATOM 2214 C C . GLY A 1 293 ? -5.547 -13.100 -0.302 1.00 91.00 293 GLY A C 1
ATOM 2215 O O . GLY A 1 293 ? -4.636 -12.500 -0.862 1.00 91.00 293 GLY A O 1
ATOM 2216 N N . THR A 1 294 ? -6.723 -12.515 -0.051 1.00 93.25 294 THR A N 1
ATOM 2217 C CA . THR A 1 294 ? -7.018 -11.126 -0.434 1.00 93.25 294 THR A CA 1
ATOM 2218 C C . THR A 1 294 ? -6.219 -10.133 0.427 1.00 93.25 294 THR A C 1
ATOM 2220 O O . THR A 1 294 ? -6.356 -10.173 1.656 1.00 93.25 294 THR A O 1
ATOM 2223 N N . PRO A 1 295 ? -5.395 -9.250 -0.178 1.00 93.25 295 PRO A N 1
ATOM 2224 C CA . PRO A 1 295 ? -4.647 -8.239 0.557 1.00 93.25 295 PRO A CA 1
ATOM 2225 C C . PRO A 1 295 ? -5.549 -7.108 1.050 1.00 93.25 295 PRO A C 1
ATOM 2227 O O . PRO A 1 295 ? -6.504 -6.722 0.377 1.00 93.25 295 PRO A O 1
ATOM 2230 N N . PHE A 1 296 ? -5.210 -6.545 2.204 1.00 94.25 296 PHE A N 1
ATOM 2231 C CA . PHE A 1 296 ? -5.831 -5.343 2.754 1.00 94.25 296 PHE A CA 1
ATOM 2232 C C . PHE A 1 296 ? -4.831 -4.610 3.653 1.00 94.25 296 PHE A C 1
ATOM 2234 O O . PHE A 1 296 ? -3.970 -5.233 4.277 1.00 94.25 296 PHE A O 1
ATOM 2241 N N . TRP A 1 297 ? -4.924 -3.285 3.717 1.00 93.56 297 TRP A N 1
ATOM 2242 C CA . TRP A 1 297 ? -4.167 -2.522 4.703 1.00 93.56 297 TRP A CA 1
ATOM 2243 C C . TRP A 1 297 ? -4.886 -2.583 6.044 1.00 93.56 297 TRP A C 1
ATOM 2245 O O . TRP A 1 297 ? -6.061 -2.240 6.140 1.00 93.56 297 TRP A O 1
ATOM 2255 N N . ALA A 1 298 ? -4.168 -3.009 7.075 1.00 94.56 298 ALA A N 1
ATOM 2256 C CA . ALA A 1 298 ? -4.652 -3.071 8.438 1.00 94.56 298 ALA A CA 1
ATOM 2257 C C . ALA A 1 298 ? -3.900 -2.068 9.310 1.00 94.56 298 ALA A C 1
ATOM 2259 O O . ALA A 1 298 ? -2.673 -1.979 9.248 1.00 94.56 298 ALA A O 1
ATOM 2260 N N . MET A 1 299 ? -4.619 -1.373 10.181 1.00 94.19 299 MET A N 1
ATOM 2261 C CA . MET A 1 299 ? -4.023 -0.751 11.353 1.00 94.19 299 MET A CA 1
ATOM 2262 C C . MET A 1 299 ? -4.352 -1.579 12.582 1.00 94.19 299 MET A C 1
ATOM 2264 O O . MET A 1 299 ? -5.520 -1.822 12.874 1.00 94.19 299 MET A O 1
ATOM 2268 N N . VAL A 1 300 ? -3.320 -2.003 13.302 1.00 94.25 300 VAL A N 1
ATOM 2269 C CA . VAL A 1 300 ? -3.465 -2.738 14.554 1.00 94.25 300 VAL A CA 1
ATOM 2270 C C . VAL A 1 300 ? -3.169 -1.799 15.704 1.00 94.25 300 VAL A C 1
ATOM 2272 O O . VAL A 1 300 ? -2.080 -1.233 15.808 1.00 94.25 300 VAL A O 1
ATOM 2275 N N . LEU A 1 301 ? -4.162 -1.657 16.567 1.00 93.00 301 LEU A N 1
ATOM 2276 C CA . LEU A 1 301 ? -4.085 -0.914 17.810 1.00 93.00 301 LEU A CA 1
ATOM 2277 C C . LEU A 1 301 ? -3.886 -1.930 18.929 1.00 93.00 301 LEU A C 1
ATOM 2279 O O . LEU A 1 301 ? -4.813 -2.675 19.224 1.00 93.00 301 LEU A O 1
ATOM 2283 N N . SER A 1 302 ? -2.695 -1.996 19.514 1.00 92.69 302 SER A N 1
ATOM 2284 C CA . SER A 1 302 ? -2.378 -2.913 20.613 1.00 92.69 302 SER A CA 1
ATOM 2285 C C . SER A 1 302 ? -2.217 -2.113 21.890 1.00 92.69 302 SER A C 1
ATOM 2287 O O . SER A 1 302 ? -1.443 -1.158 21.919 1.00 92.69 302 SER A O 1
ATOM 2289 N N . PHE A 1 303 ? -2.920 -2.495 22.949 1.00 89.62 303 PHE A N 1
ATOM 2290 C CA . PHE A 1 303 ? -2.796 -1.838 24.244 1.00 89.62 303 PHE A CA 1
ATOM 2291 C C . PHE A 1 303 ? -2.791 -2.859 25.395 1.00 89.62 303 PHE A C 1
ATOM 2293 O O . PHE A 1 303 ? -3.493 -3.874 25.332 1.00 89.62 303 PHE A O 1
ATOM 2300 N N . PRO A 1 304 ? -1.948 -2.624 26.417 1.00 89.94 304 PRO A N 1
ATOM 2301 C CA . PRO A 1 304 ? -1.763 -3.532 27.543 1.00 89.94 304 PRO A CA 1
ATOM 2302 C C . PRO A 1 304 ? -2.997 -3.581 28.447 1.00 89.94 304 PRO A C 1
ATOM 2304 O O . PRO A 1 304 ? -3.631 -2.557 28.698 1.00 89.94 304 PRO A O 1
ATOM 2307 N N . LEU A 1 305 ? -3.310 -4.772 28.953 1.00 87.25 305 LEU A N 1
ATOM 2308 C CA . LEU A 1 305 ? -4.314 -5.003 29.987 1.00 87.25 305 LEU A CA 1
ATOM 2309 C C . LEU A 1 305 ? -3.616 -5.456 31.270 1.00 87.25 305 LEU A C 1
ATOM 2311 O O . LEU A 1 305 ? -2.827 -6.404 31.251 1.00 87.25 305 LEU A O 1
ATOM 2315 N N . ASN A 1 306 ? -3.945 -4.814 32.388 1.00 74.50 306 ASN A N 1
ATOM 2316 C CA . ASN A 1 306 ? -3.396 -5.195 33.685 1.00 74.50 306 ASN A CA 1
ATOM 2317 C C . ASN A 1 306 ? -4.047 -6.486 34.222 1.00 74.50 306 ASN A C 1
ATOM 2319 O O . ASN A 1 306 ? -5.263 -6.670 34.157 1.00 74.50 306 ASN A O 1
ATOM 2323 N N . ALA A 1 307 ? -3.203 -7.377 34.754 1.00 55.62 307 ALA A N 1
ATOM 2324 C CA . ALA A 1 307 ? -3.453 -8.799 35.024 1.00 55.62 307 ALA A CA 1
ATOM 2325 C C . ALA A 1 307 ? -4.590 -9.136 36.006 1.00 55.62 307 ALA A C 1
ATOM 2327 O O . ALA A 1 307 ? -4.988 -10.293 36.099 1.00 55.62 307 ALA A O 1
ATOM 2328 N N . SER A 1 308 ? -5.136 -8.168 36.743 1.00 50.81 308 SER A N 1
ATOM 2329 C CA . SER A 1 308 ? -6.149 -8.446 37.766 1.00 50.81 308 SER A CA 1
ATOM 2330 C C . SER A 1 308 ? -7.536 -8.807 37.213 1.00 50.81 308 SER A C 1
ATOM 2332 O O . SER A 1 308 ? -8.385 -9.216 37.992 1.00 50.81 308 SER A O 1
ATOM 2334 N N . THR A 1 309 ? -7.793 -8.657 35.905 1.00 46.72 309 THR A N 1
ATOM 2335 C CA . THR A 1 309 ? -9.172 -8.457 35.394 1.00 46.72 309 THR A CA 1
ATOM 2336 C C . THR A 1 309 ? -9.476 -9.070 34.016 1.00 46.72 309 THR A C 1
ATOM 2338 O O . THR A 1 309 ? -10.484 -8.759 33.384 1.00 46.72 309 THR A O 1
ATOM 2341 N N . VAL A 1 310 ? -8.635 -9.976 33.500 1.00 48.25 310 VAL A N 1
ATOM 2342 C CA . VAL A 1 310 ? -9.033 -10.800 32.342 1.00 48.25 310 VAL A CA 1
ATOM 2343 C C . VAL A 1 310 ? -9.735 -12.025 32.903 1.00 48.25 310 VAL A C 1
ATOM 2345 O O . VAL A 1 310 ? -9.075 -12.895 33.465 1.00 48.25 310 VAL A O 1
ATOM 2348 N N . GLY A 1 311 ? -11.070 -12.051 32.818 1.00 44.19 311 GLY A N 1
ATOM 2349 C CA . GLY A 1 311 ? -11.912 -13.098 33.397 1.00 44.19 311 GLY A CA 1
ATOM 2350 C C . GLY A 1 311 ? -11.269 -14.481 33.280 1.00 44.19 311 GLY A C 1
ATOM 2351 O O . GLY A 1 311 ? -11.034 -14.976 32.176 1.00 44.19 311 GLY A O 1
ATOM 2352 N N . ALA A 1 312 ? -10.979 -15.091 34.433 1.00 35.84 312 ALA A N 1
ATOM 2353 C CA . ALA A 1 312 ? -10.278 -16.366 34.612 1.00 35.84 312 ALA A CA 1
ATOM 2354 C C . ALA A 1 312 ? -10.996 -17.594 33.996 1.00 35.84 312 ALA A C 1
ATOM 2356 O O . ALA A 1 312 ? -10.734 -18.736 34.361 1.00 35.84 312 ALA A O 1
ATOM 2357 N N . THR A 1 313 ? -11.913 -17.375 33.057 1.00 40.25 313 THR A N 1
ATOM 2358 C CA . THR A 1 313 ? -12.700 -18.374 32.333 1.00 40.25 313 THR A CA 1
ATOM 2359 C C . THR A 1 313 ? -12.446 -18.359 30.821 1.00 40.25 313 THR A C 1
ATOM 2361 O O . THR A 1 313 ? -13.025 -19.173 30.108 1.00 40.25 313 THR A O 1
ATOM 2364 N N . ALA A 1 314 ? -11.565 -17.489 30.308 1.00 37.66 314 ALA A N 1
ATOM 2365 C CA . ALA A 1 314 ? -11.266 -17.388 28.873 1.00 37.66 314 ALA A CA 1
ATOM 2366 C C . ALA A 1 314 ? -10.302 -18.467 28.326 1.00 37.66 314 ALA A C 1
ATOM 2368 O O . ALA A 1 314 ? -10.017 -18.471 27.128 1.00 37.66 314 ALA A O 1
ATOM 2369 N N . ALA A 1 315 ? -9.807 -19.389 29.158 1.00 32.84 315 ALA A N 1
ATOM 2370 C CA . ALA A 1 315 ? -9.033 -20.539 28.696 1.00 32.84 315 ALA A CA 1
ATOM 2371 C C . ALA A 1 315 ? -9.976 -21.717 28.376 1.00 32.84 315 ALA A C 1
ATOM 2373 O O . ALA A 1 315 ? -10.511 -22.326 29.306 1.00 32.84 315 ALA A O 1
ATOM 2374 N N . PRO A 1 316 ? -10.196 -22.081 27.098 1.00 33.72 316 PRO A N 1
ATOM 2375 C CA . PRO A 1 316 ? -10.752 -23.387 26.792 1.00 33.72 316 PRO A CA 1
ATOM 2376 C C . PRO A 1 316 ? -9.720 -24.449 27.186 1.00 33.72 316 PRO A C 1
ATOM 2378 O O . PRO A 1 316 ? -8.549 -24.366 26.814 1.00 33.72 316 PRO A O 1
ATOM 2381 N N . ASP A 1 317 ? -10.165 -25.439 27.954 1.00 31.30 317 ASP A N 1
ATOM 2382 C CA . ASP A 1 317 ? -9.416 -26.657 28.258 1.00 31.30 317 ASP A CA 1
ATOM 2383 C C . ASP A 1 317 ? -8.842 -27.238 26.940 1.00 31.30 317 ASP A C 1
ATOM 2385 O O . ASP A 1 317 ? -9.608 -27.450 25.991 1.00 31.30 317 ASP A O 1
ATOM 2389 N N . PRO A 1 318 ? -7.519 -27.473 26.810 1.00 31.75 318 PRO A N 1
ATOM 2390 C CA . PRO A 1 318 ? -6.888 -27.883 25.548 1.00 31.75 318 PRO A CA 1
ATOM 2391 C C . PRO A 1 318 ? -7.290 -29.290 25.071 1.00 31.75 318 PRO A C 1
ATOM 2393 O O . PRO A 1 318 ? -6.797 -29.772 24.049 1.00 31.75 318 PRO A O 1
ATOM 2396 N N . ALA A 1 319 ? -8.203 -29.961 25.770 1.00 31.38 319 ALA A N 1
ATOM 2397 C CA . ALA A 1 319 ? -8.799 -31.212 25.348 1.00 31.38 319 ALA A CA 1
ATOM 2398 C C . ALA A 1 319 ? -10.300 -31.027 25.103 1.00 31.38 319 ALA A C 1
ATOM 2400 O O . ALA A 1 319 ? -11.091 -30.919 26.034 1.00 31.38 319 ALA A O 1
ATOM 2401 N N . GLY A 1 320 ? -10.718 -31.102 23.838 1.00 29.59 320 GLY A N 1
ATOM 2402 C CA . GLY A 1 320 ? -12.114 -31.325 23.458 1.00 29.59 320 GLY A CA 1
ATOM 2403 C C . GLY A 1 320 ? -12.636 -32.681 23.953 1.00 29.59 320 GLY A C 1
ATOM 2404 O O . GLY A 1 320 ? -12.820 -33.611 23.170 1.00 29.59 320 GLY A O 1
ATOM 2405 N N . ARG A 1 321 ? -12.872 -32.808 25.261 1.00 29.66 321 ARG A N 1
ATOM 2406 C CA . ARG A 1 321 ? -13.563 -33.920 25.920 1.00 29.66 321 ARG A CA 1
ATOM 2407 C C . ARG A 1 321 ? -14.532 -33.350 26.948 1.00 29.66 321 ARG A C 1
ATOM 2409 O O . ARG A 1 321 ? -14.241 -33.282 28.131 1.00 29.66 321 ARG A O 1
ATOM 2416 N N . GLY A 1 322 ? -15.701 -32.946 26.469 1.00 24.50 322 GLY A N 1
ATOM 2417 C CA . GLY A 1 322 ? -16.775 -32.446 27.322 1.00 24.50 322 GLY A CA 1
ATOM 2418 C C . GLY A 1 322 ? -18.126 -32.418 26.621 1.00 24.50 322 GLY A C 1
ATOM 2419 O O . GLY A 1 322 ? -18.906 -31.500 26.833 1.00 24.50 322 GLY A O 1
ATOM 2420 N N . ALA A 1 323 ? -18.402 -33.393 25.751 1.00 26.78 323 ALA A N 1
ATOM 2421 C CA . ALA A 1 323 ? -19.771 -33.680 25.348 1.00 26.78 323 ALA A CA 1
ATOM 2422 C C . ALA A 1 323 ? -20.366 -34.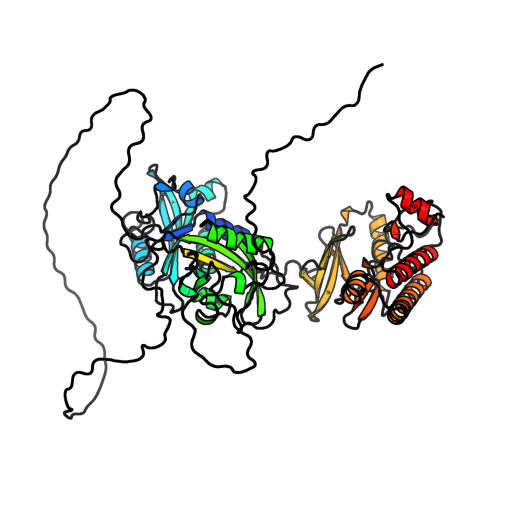699 26.331 1.00 26.78 323 ALA A C 1
ATOM 2424 O O . ALA A 1 323 ? -19.847 -35.804 26.456 1.00 26.78 323 ALA A O 1
ATOM 2425 N N . ALA A 1 324 ? -21.477 -34.302 26.954 1.00 29.23 324 ALA A N 1
ATOM 2426 C CA . ALA A 1 324 ? -22.507 -35.142 27.562 1.00 29.23 324 ALA A CA 1
ATOM 2427 C C . ALA A 1 324 ? -22.110 -36.046 28.748 1.00 29.23 324 ALA A C 1
ATOM 2429 O O . ALA A 1 324 ? -21.769 -37.208 28.572 1.00 29.23 324 ALA A O 1
ATOM 2430 N N . GLU A 1 325 ? -22.393 -35.576 29.965 1.00 25.33 325 GLU A N 1
ATOM 2431 C CA . GLU A 1 325 ? -22.964 -36.456 30.992 1.00 25.33 325 GLU A CA 1
ATOM 2432 C C . GLU A 1 325 ? -23.947 -35.665 31.869 1.00 25.33 325 GLU A C 1
ATOM 2434 O O . GLU A 1 325 ? -23.644 -35.156 32.945 1.00 25.33 325 GLU A O 1
ATOM 2439 N N . LEU A 1 326 ? -25.164 -35.506 31.342 1.00 27.83 326 LEU A N 1
ATOM 2440 C CA . LEU A 1 326 ? -26.337 -35.163 32.139 1.00 27.83 326 LEU A CA 1
ATOM 2441 C C . LEU A 1 326 ? -26.615 -36.347 33.068 1.00 27.83 326 LEU A C 1
ATOM 2443 O O . LEU A 1 326 ? -26.937 -37.441 32.604 1.00 27.83 326 LEU A O 1
ATOM 2447 N N . ALA A 1 327 ? -26.498 -36.111 34.373 1.00 25.17 327 ALA A N 1
ATOM 2448 C CA . ALA A 1 327 ? -26.887 -37.040 35.421 1.00 25.17 327 ALA A CA 1
ATOM 2449 C C . ALA A 1 327 ? -28.372 -37.419 35.274 1.00 25.17 327 ALA A C 1
ATOM 2451 O O . ALA A 1 327 ? -29.274 -36.719 35.735 1.00 25.17 327 ALA A O 1
ATOM 2452 N N . LEU A 1 328 ? -28.626 -38.551 34.618 1.00 25.58 328 LEU A N 1
ATOM 2453 C CA . LEU A 1 328 ? -29.917 -39.222 34.617 1.00 25.58 328 LEU A CA 1
ATOM 2454 C C . LEU A 1 328 ? -30.091 -39.949 35.952 1.00 25.58 328 LEU A C 1
ATOM 2456 O O . LEU A 1 328 ? -29.596 -41.057 36.164 1.00 25.58 328 LEU A O 1
ATOM 2460 N N . GLY A 1 329 ? -30.843 -39.311 36.849 1.00 24.58 329 GLY A N 1
ATOM 2461 C CA . GLY A 1 329 ? -31.516 -39.994 37.942 1.00 24.58 329 GLY A CA 1
ATOM 2462 C C . GLY A 1 329 ? -32.441 -41.075 37.380 1.00 24.58 329 GLY A C 1
ATOM 2463 O O . GLY A 1 329 ? -33.311 -40.811 36.552 1.00 24.58 329 GLY A O 1
ATOM 2464 N N . ARG A 1 330 ? -32.234 -42.311 37.835 1.00 24.97 330 ARG A N 1
ATOM 2465 C CA . ARG A 1 330 ? -33.124 -43.448 37.591 1.00 24.97 330 ARG A CA 1
ATOM 2466 C C . ARG A 1 330 ? -34.538 -43.139 38.091 1.00 24.97 330 ARG A C 1
ATOM 2468 O O . ARG A 1 330 ? -34.745 -43.139 39.299 1.00 24.97 330 ARG A O 1
ATOM 2475 N N . VAL A 1 331 ? -35.507 -43.028 37.183 1.00 25.53 331 VAL A N 1
ATOM 2476 C CA . VAL A 1 331 ? -36.905 -43.424 37.430 1.00 25.53 331 VAL A CA 1
ATOM 2477 C C . VAL A 1 331 ? -37.475 -44.042 36.145 1.00 25.53 331 VAL A C 1
ATOM 2479 O O . VAL A 1 331 ? -37.395 -43.458 35.069 1.00 25.53 331 VAL A O 1
ATOM 2482 N N . SER A 1 332 ? -37.994 -45.264 36.271 1.00 25.17 332 SER A N 1
ATOM 2483 C CA . SER A 1 332 ? -38.597 -46.092 35.215 1.00 25.17 332 SER A CA 1
ATOM 2484 C C . SER A 1 332 ? -39.908 -45.509 34.641 1.00 25.17 332 SER A C 1
ATOM 2486 O O . SER A 1 332 ? -40.530 -44.666 35.286 1.00 25.17 332 SER A O 1
ATOM 2488 N N . PRO A 1 333 ? -40.365 -45.961 33.450 1.00 27.39 333 PRO A N 1
ATOM 2489 C CA . PRO A 1 333 ? -41.380 -45.265 32.665 1.00 27.39 333 PRO A CA 1
ATOM 2490 C C . PRO A 1 333 ? -42.813 -45.694 33.008 1.00 27.39 333 PRO A C 1
ATOM 2492 O O . PRO A 1 333 ? -43.103 -46.877 33.187 1.00 27.39 333 PRO A O 1
ATOM 2495 N N . GLY A 1 334 ? -43.724 -44.720 33.014 1.00 23.41 334 GLY A N 1
ATOM 2496 C CA . GLY A 1 334 ? -45.169 -44.915 33.099 1.00 23.41 334 GLY A CA 1
ATOM 2497 C C . GLY A 1 334 ? -45.898 -44.081 32.044 1.00 23.41 334 GLY A C 1
ATOM 2498 O O . GLY A 1 334 ? -45.885 -42.860 32.099 1.00 23.41 334 GLY A O 1
ATOM 2499 N N . ASN A 1 335 ? -46.483 -44.792 31.082 1.00 24.50 335 ASN A N 1
ATOM 2500 C CA . ASN A 1 335 ? -47.524 -44.445 30.107 1.00 24.50 335 ASN A CA 1
ATOM 2501 C C . ASN A 1 335 ? -48.271 -43.096 30.201 1.00 24.50 335 ASN A C 1
ATOM 2503 O O . ASN A 1 335 ? -48.784 -42.724 31.250 1.00 24.50 335 ASN A O 1
ATOM 2507 N N . GLY A 1 336 ? -48.578 -42.549 29.015 1.00 25.80 336 GLY A N 1
ATOM 2508 C CA . GLY A 1 336 ? -49.785 -41.744 28.749 1.00 25.80 336 GLY A CA 1
ATOM 2509 C C . GLY A 1 336 ? -49.472 -40.398 28.093 1.00 25.80 336 GLY A C 1
ATOM 2510 O O . GLY A 1 336 ? -49.001 -39.490 28.752 1.00 25.80 336 GLY A O 1
ATOM 2511 N N . ARG A 1 337 ? -49.499 -40.303 26.758 1.00 24.36 337 ARG A N 1
ATOM 2512 C CA . ARG A 1 337 ? -50.636 -39.860 25.917 1.00 24.36 337 ARG A CA 1
ATOM 2513 C C . ARG A 1 337 ? -51.036 -38.380 26.074 1.00 24.36 337 ARG A C 1
ATOM 2515 O O . ARG A 1 337 ? -51.430 -37.960 27.148 1.00 24.36 337 ARG A O 1
ATOM 2522 N N . GLN A 1 338 ? -51.127 -37.744 24.895 1.00 25.70 338 GLN A N 1
ATOM 2523 C CA . GLN A 1 338 ? -51.933 -36.567 24.511 1.00 25.70 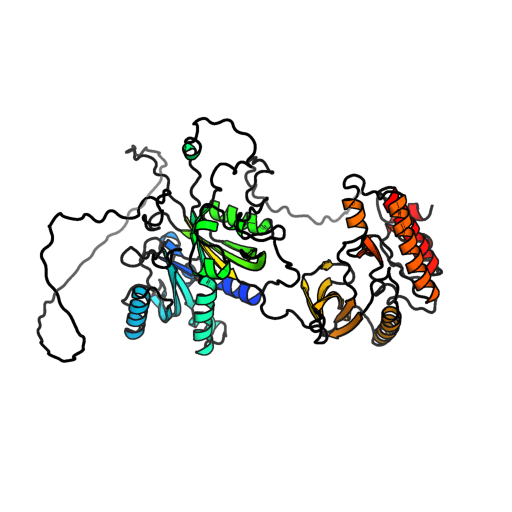338 GLN A CA 1
ATOM 2524 C C . GLN A 1 338 ? -51.338 -35.195 24.886 1.00 25.70 338 GLN A C 1
ATOM 2526 O O . GLN A 1 338 ? -51.004 -34.948 26.031 1.00 25.70 338 GLN A O 1
ATOM 2531 N N . ALA A 1 339 ? -50.955 -34.372 23.895 1.00 24.19 339 ALA A N 1
ATOM 2532 C CA . ALA A 1 339 ? -51.809 -33.481 23.077 1.00 24.19 339 ALA A CA 1
ATOM 2533 C C . ALA A 1 339 ? -52.291 -32.276 23.917 1.00 24.19 339 ALA A C 1
ATOM 2535 O O . ALA A 1 339 ? -52.641 -32.465 25.067 1.00 24.19 339 ALA A O 1
ATOM 2536 N N . VAL A 1 340 ? -52.399 -31.021 23.485 1.00 24.31 340 VAL A N 1
ATOM 2537 C CA . VAL A 1 340 ? -52.287 -30.278 22.221 1.00 24.31 340 VAL A CA 1
ATOM 2538 C C . VAL A 1 340 ? -52.570 -28.798 22.618 1.00 24.31 340 VAL A C 1
ATOM 2540 O O . VAL A 1 340 ? -53.204 -28.571 23.643 1.00 24.31 340 VAL A O 1
ATOM 2543 N N . HIS A 1 341 ? -52.180 -27.833 21.773 1.00 23.98 341 HIS A N 1
ATOM 2544 C CA . HIS A 1 341 ? -52.614 -26.414 21.717 1.00 23.98 341 HIS A CA 1
ATOM 2545 C C . HIS A 1 341 ? -52.205 -25.470 22.879 1.00 23.98 341 HIS A C 1
ATOM 2547 O O . HIS A 1 341 ? -52.408 -25.753 24.047 1.00 23.98 341 HIS A O 1
ATOM 2553 N N . GLN A 1 342 ? -51.439 -24.399 22.623 1.00 23.52 342 GLN A N 1
ATOM 2554 C CA . GLN A 1 342 ? -51.769 -23.096 21.997 1.00 23.52 342 GLN A CA 1
ATOM 2555 C C . GLN A 1 342 ? -52.532 -22.109 22.897 1.00 23.52 342 GLN A C 1
ATOM 2557 O O . GLN A 1 342 ? -53.615 -22.388 23.392 1.00 23.52 342 GLN A O 1
ATOM 2562 N N .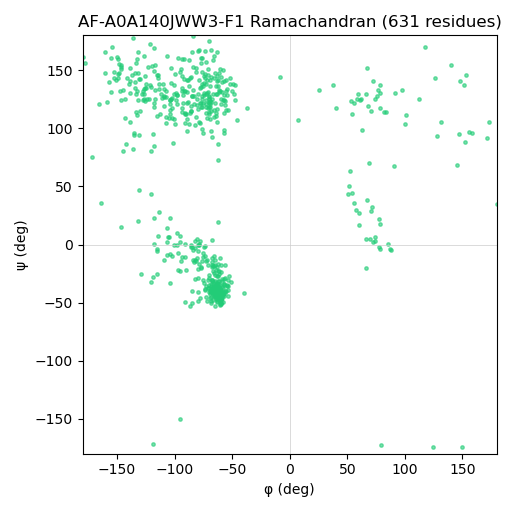 GLN A 1 343 ? -51.991 -20.888 22.857 1.00 23.41 343 GLN A N 1
ATOM 2563 C CA . GLN A 1 343 ? -52.674 -19.593 22.784 1.00 23.41 343 GLN A CA 1
ATOM 2564 C C . GLN A 1 343 ? -52.841 -18.737 24.056 1.00 23.41 343 GLN A C 1
ATOM 2566 O O . GLN A 1 343 ? -53.615 -19.038 24.950 1.00 23.41 343 GLN A O 1
ATOM 2571 N N . TYR A 1 344 ? -52.101 -17.616 24.022 1.00 23.77 344 TYR A N 1
ATOM 2572 C CA . TYR A 1 344 ? -52.469 -16.210 24.271 1.00 23.77 344 TYR A CA 1
ATOM 2573 C C . TYR A 1 344 ? -53.473 -15.822 25.373 1.00 23.77 344 TYR A C 1
ATOM 2575 O O . TYR A 1 344 ? -54.610 -16.270 25.407 1.00 23.77 344 TYR A O 1
ATOM 2583 N N . GLY A 1 345 ? -53.106 -14.757 26.096 1.00 23.34 345 GLY A N 1
ATOM 2584 C CA . GLY A 1 345 ? -54.031 -13.830 26.763 1.00 23.34 345 GLY A CA 1
ATOM 2585 C C . GLY A 1 345 ? -53.323 -13.080 27.893 1.00 23.34 345 GLY A C 1
ATOM 2586 O O . GLY A 1 345 ? -53.010 -13.673 28.912 1.00 23.34 345 GLY A O 1
ATOM 2587 N N . LEU A 1 346 ? -52.821 -11.863 27.659 1.00 23.70 346 LEU A N 1
ATOM 2588 C CA . LEU A 1 346 ? -53.497 -10.591 27.965 1.00 23.70 346 LEU A CA 1
ATOM 2589 C C . LEU A 1 346 ? -53.933 -10.438 29.432 1.00 23.70 346 LEU A C 1
ATOM 2591 O O . LEU A 1 346 ? -54.844 -11.118 29.885 1.00 23.70 346 LEU A O 1
ATOM 2595 N N . GLY A 1 347 ? -53.428 -9.379 30.074 1.00 23.20 347 GLY A N 1
ATOM 2596 C CA . GLY A 1 347 ? -54.306 -8.521 30.869 1.00 23.20 347 GLY A CA 1
ATOM 2597 C C . GLY A 1 347 ? -53.865 -8.163 32.287 1.00 23.20 347 GLY A C 1
ATOM 2598 O O . GLY A 1 347 ? -54.128 -8.890 33.228 1.00 23.20 347 GLY A O 1
ATOM 2599 N N . ASN A 1 348 ? -53.435 -6.904 32.401 1.00 23.91 348 ASN A N 1
ATOM 2600 C CA . ASN A 1 348 ? -53.920 -5.913 33.370 1.00 23.91 348 ASN A CA 1
ATOM 2601 C C . ASN A 1 348 ? -53.462 -5.922 34.848 1.00 23.91 348 ASN A C 1
ATOM 2603 O O . ASN A 1 348 ? -53.879 -6.734 35.659 1.00 23.91 348 ASN A O 1
ATOM 2607 N N . ARG A 1 349 ? -52.801 -4.796 35.175 1.00 24.53 349 ARG A N 1
ATOM 2608 C CA . ARG A 1 349 ? -53.157 -3.775 36.191 1.00 24.53 349 ARG A CA 1
ATOM 2609 C C . ARG A 1 349 ? -53.298 -4.167 37.671 1.00 24.53 349 ARG A C 1
ATOM 2611 O O . ARG A 1 349 ? -54.202 -4.889 38.059 1.00 24.53 349 ARG A O 1
ATOM 2618 N N . GLY A 1 350 ? -52.605 -3.369 38.492 1.00 23.66 350 GLY A N 1
ATOM 2619 C CA . GLY A 1 350 ? -53.038 -2.948 39.837 1.00 23.66 350 GLY A CA 1
ATOM 2620 C C . GLY A 1 350 ? -51.848 -2.784 40.785 1.00 23.66 350 GLY A C 1
ATOM 2621 O O . GLY A 1 350 ? -51.275 -3.776 41.196 1.00 23.66 350 GLY A O 1
ATOM 2622 N N . ARG A 1 351 ? -51.294 -1.573 40.954 1.00 25.25 351 ARG A N 1
ATOM 2623 C CA . ARG A 1 351 ? -51.577 -0.598 42.040 1.00 25.25 351 ARG A CA 1
ATOM 2624 C C . ARG A 1 351 ? -51.322 -1.110 43.471 1.00 25.25 351 ARG A C 1
ATOM 2626 O O . ARG A 1 351 ? -51.994 -2.026 43.918 1.00 25.25 351 ARG A O 1
ATOM 2633 N N . GLY A 1 352 ? -50.501 -0.357 44.213 1.00 24.53 352 GLY A N 1
ATOM 2634 C CA . GLY A 1 352 ? -50.440 -0.335 45.687 1.00 24.53 352 GLY A CA 1
ATOM 2635 C C . GLY A 1 352 ? -49.035 0.047 46.185 1.00 24.53 352 GLY A C 1
ATOM 2636 O O . GLY A 1 352 ? -48.159 -0.797 46.120 1.00 24.53 352 GLY A O 1
ATOM 2637 N N . LEU A 1 353 ? -48.666 1.324 46.373 1.00 24.33 353 LEU A N 1
ATOM 2638 C CA . LEU A 1 353 ? -48.864 2.212 47.544 1.00 24.33 353 LEU A CA 1
ATOM 2639 C C . LEU A 1 353 ? -48.197 1.758 48.863 1.00 24.33 353 LEU A C 1
ATOM 2641 O O . LEU A 1 353 ? -48.526 0.703 49.390 1.00 24.33 353 LEU A O 1
ATOM 2645 N N . GLY A 1 354 ? -47.388 2.669 49.429 1.00 25.22 354 GLY A N 1
ATOM 2646 C CA . GLY A 1 354 ? -46.867 2.692 50.810 1.00 25.22 354 GLY A CA 1
ATOM 2647 C C . GLY A 1 354 ? -45.351 2.460 50.866 1.00 25.22 354 GLY A C 1
ATOM 2648 O O . GLY A 1 354 ? -44.885 1.479 50.314 1.00 25.22 354 GLY A O 1
ATOM 2649 N N . GLY A 1 355 ? -44.489 3.285 51.463 1.00 23.44 355 GLY A N 1
ATOM 2650 C CA . GLY A 1 355 ? -44.635 4.375 52.430 1.00 23.44 355 GLY A CA 1
ATOM 2651 C C . GLY A 1 355 ? -43.473 4.293 53.445 1.00 23.44 355 GLY A C 1
ATOM 2652 O O . GLY A 1 355 ? -42.987 3.196 53.693 1.00 23.44 355 GLY A O 1
ATOM 2653 N N . LEU A 1 356 ? -43.116 5.437 54.054 1.00 26.28 356 LEU A N 1
ATOM 2654 C CA . LEU A 1 356 ? -42.153 5.684 55.163 1.00 26.28 356 LEU A CA 1
ATOM 2655 C C . LEU A 1 356 ? -40.658 5.813 54.779 1.00 26.28 356 LEU A C 1
ATOM 2657 O O . LEU A 1 356 ? -40.098 4.911 54.177 1.00 26.28 356 LEU A O 1
ATOM 2661 N N . LEU A 1 357 ? -39.986 6.972 54.926 1.00 23.91 357 LEU A N 1
ATOM 2662 C CA . LEU A 1 357 ? -39.640 7.835 56.091 1.00 23.91 357 LEU A CA 1
ATOM 2663 C C . LEU A 1 357 ? -38.523 7.283 57.002 1.00 23.91 357 LEU A C 1
ATOM 2665 O O . LEU A 1 357 ? -38.677 6.211 57.574 1.00 23.91 357 LEU A O 1
ATOM 2669 N N . GLY A 1 358 ? -37.477 8.101 57.219 1.00 24.66 358 GLY A N 1
ATOM 2670 C CA . GLY A 1 358 ? -36.502 7.960 58.318 1.00 24.66 358 GLY A CA 1
ATOM 2671 C C . GLY A 1 358 ? -35.055 8.362 57.960 1.00 24.66 358 GLY A C 1
ATOM 2672 O O . GLY A 1 358 ? -34.265 7.487 57.648 1.00 24.66 358 GLY A O 1
ATOM 2673 N N . SER A 1 359 ? -34.707 9.632 57.708 1.00 24.58 359 SER A N 1
ATOM 2674 C CA . SER A 1 359 ? -34.104 10.626 58.638 1.00 24.58 359 SER A CA 1
ATOM 2675 C C . SER A 1 359 ? -32.812 10.258 59.411 1.00 24.58 359 SER A C 1
ATOM 2677 O O . SER A 1 359 ? -32.844 9.384 60.269 1.00 24.58 359 SER A O 1
ATOM 2679 N N . GLY A 1 360 ? -31.775 11.106 59.236 1.00 24.08 360 GLY A N 1
ATOM 2680 C CA . GLY A 1 360 ? -30.715 11.468 60.212 1.00 24.08 360 GLY A CA 1
ATOM 2681 C C . GLY A 1 360 ? -29.388 10.700 60.081 1.00 24.08 360 GLY A C 1
ATOM 2682 O O . GLY A 1 360 ? -29.408 9.488 59.978 1.00 24.08 360 GLY A O 1
ATOM 2683 N N . GLY A 1 361 ? -28.184 11.283 60.098 1.00 23.45 361 GLY A N 1
ATOM 2684 C CA . GLY A 1 361 ? -27.705 12.653 60.295 1.00 23.45 361 GLY A CA 1
ATOM 2685 C C . GLY A 1 361 ? -26.270 12.630 60.865 1.00 23.45 361 GLY A C 1
ATOM 2686 O O . GLY A 1 361 ? -26.001 11.776 61.698 1.00 23.45 361 GLY A O 1
ATOM 2687 N N . LEU A 1 362 ? -25.437 13.618 60.469 1.00 23.31 362 LEU A N 1
ATOM 2688 C CA . LEU A 1 362 ? -24.319 14.246 61.233 1.00 23.31 362 LEU A CA 1
ATOM 2689 C C . LEU A 1 362 ? -23.084 13.350 61.538 1.00 23.31 362 LEU A C 1
ATOM 2691 O O . LEU A 1 362 ? -23.221 12.157 61.729 1.00 23.31 362 LEU A O 1
ATOM 2695 N N . LEU A 1 363 ? -21.831 13.793 61.709 1.00 22.81 363 LEU A N 1
ATOM 2696 C CA . LEU A 1 363 ? -21.014 14.994 61.458 1.00 22.81 363 LEU A CA 1
ATOM 2697 C C . LEU A 1 363 ? -19.582 14.631 61.930 1.00 22.81 363 LEU A C 1
ATOM 2699 O O . LEU A 1 363 ? -19.440 13.863 62.877 1.00 22.81 363 LEU A O 1
ATOM 2703 N N . GLY A 1 364 ? -18.567 15.323 61.398 1.00 23.39 364 GLY A N 1
ATOM 2704 C CA . GLY A 1 364 ? -17.271 15.560 62.064 1.00 23.39 364 GLY A CA 1
ATOM 2705 C C . GLY A 1 364 ? -16.187 14.513 61.772 1.00 23.39 364 GLY A C 1
ATOM 2706 O O . GLY A 1 364 ? -16.428 13.324 61.873 1.00 23.39 364 GLY A O 1
ATOM 2707 N N . GLY A 1 365 ? -14.957 14.847 61.389 1.00 21.73 365 GLY A N 1
ATOM 2708 C CA . GLY A 1 365 ? -14.230 16.110 61.468 1.00 21.73 365 GLY A CA 1
ATOM 2709 C C . GLY A 1 365 ? -12.891 15.885 62.184 1.00 21.73 365 GLY A C 1
ATOM 2710 O O . GLY A 1 365 ? -12.848 15.157 63.167 1.00 21.73 365 GLY A O 1
ATOM 2711 N N . LEU A 1 366 ? -11.863 16.604 61.716 1.00 23.80 366 LEU A N 1
ATOM 2712 C CA . LEU A 1 366 ? -10.587 16.938 62.377 1.00 23.80 366 LEU A CA 1
ATOM 2713 C C . LEU A 1 366 ? -9.337 16.114 62.006 1.00 23.80 366 LEU A C 1
ATOM 2715 O O . LEU A 1 366 ? -9.070 15.031 62.514 1.00 23.80 366 LEU A O 1
ATOM 2719 N N . ALA A 1 367 ? -8.506 16.764 61.185 1.00 22.97 367 ALA A N 1
ATOM 2720 C CA . ALA A 1 367 ? -7.046 16.750 61.292 1.00 22.97 367 ALA A CA 1
ATOM 2721 C C . ALA A 1 367 ? -6.589 17.498 62.568 1.00 22.97 367 ALA A C 1
ATOM 2723 O O . ALA A 1 367 ? -7.383 18.253 63.141 1.00 22.97 367 ALA A O 1
ATOM 2724 N N . PRO A 1 368 ? -5.309 17.372 62.980 1.00 28.55 368 PRO A N 1
ATOM 2725 C CA . PRO A 1 368 ? -4.394 18.483 62.678 1.00 28.55 368 PRO A CA 1
ATOM 2726 C C . PRO A 1 368 ? -2.904 18.127 62.422 1.00 28.55 368 PRO A C 1
ATOM 2728 O O . PRO A 1 368 ? -2.331 17.204 62.986 1.00 28.55 368 PRO A O 1
ATOM 2731 N N . SER A 1 369 ? -2.319 18.941 61.535 1.00 22.80 369 SER A N 1
ATOM 2732 C CA . SER A 1 369 ? -0.984 19.578 61.464 1.00 22.80 369 SER A CA 1
ATOM 2733 C C . SER A 1 369 ? 0.301 19.042 62.149 1.00 22.80 369 SER A C 1
ATOM 2735 O O . SER A 1 369 ? 0.387 18.967 63.368 1.00 22.80 369 SER A O 1
ATOM 2737 N N . ALA A 1 370 ? 1.355 19.025 61.311 1.00 23.36 370 ALA A N 1
ATOM 2738 C CA . ALA A 1 370 ? 2.676 19.686 61.429 1.00 23.36 370 ALA A CA 1
ATOM 2739 C C . ALA A 1 370 ? 3.782 19.156 62.373 1.00 23.36 370 ALA A C 1
ATOM 2741 O O . ALA A 1 370 ? 3.629 19.085 63.585 1.00 23.36 370 ALA A O 1
ATOM 2742 N N . GLY A 1 371 ? 4.978 18.962 61.792 1.00 22.81 371 GLY A N 1
ATOM 2743 C CA . GLY A 1 371 ? 6.252 18.826 62.509 1.00 22.81 371 GLY A CA 1
ATOM 2744 C C . GLY A 1 371 ? 7.422 18.439 61.593 1.00 22.81 371 GLY A C 1
ATOM 2745 O O . GLY A 1 371 ? 7.529 17.305 61.151 1.00 22.81 371 GLY A O 1
ATOM 2746 N N . SER A 1 372 ? 8.290 19.402 61.295 1.00 22.48 372 SER A N 1
ATOM 2747 C CA . SER A 1 372 ? 9.527 19.300 60.509 1.00 22.48 372 SER A CA 1
ATOM 2748 C C . SER A 1 372 ? 10.663 18.547 61.221 1.00 22.48 372 SER A C 1
ATOM 2750 O O . SER A 1 372 ? 10.858 18.776 62.412 1.00 22.48 372 SER A O 1
ATOM 2752 N N . SER A 1 373 ? 11.506 17.806 60.484 1.00 22.34 373 SER A N 1
ATOM 2753 C CA . SER A 1 373 ? 12.978 18.001 60.373 1.00 22.34 373 SER A CA 1
ATOM 2754 C C . SER A 1 373 ? 13.785 16.717 60.079 1.00 22.34 373 SER A C 1
ATOM 2756 O O . SER A 1 373 ? 13.564 15.662 60.656 1.00 22.34 373 SER A O 1
ATOM 2758 N N . SER A 1 374 ? 14.751 16.888 59.166 1.00 23.70 374 SER A N 1
ATOM 2759 C CA . SER A 1 374 ? 16.064 16.225 59.037 1.00 23.70 374 SER A CA 1
ATOM 2760 C C . SER A 1 374 ? 16.197 14.692 58.996 1.00 23.70 374 SER A C 1
ATOM 2762 O O . SER A 1 374 ? 16.155 14.020 60.015 1.00 23.70 374 SER A O 1
ATOM 2764 N N . GLY A 1 375 ? 16.600 14.204 57.814 1.00 22.70 375 GLY A N 1
ATOM 2765 C CA . GLY A 1 375 ? 17.928 13.608 57.601 1.00 22.70 375 GLY A CA 1
ATOM 2766 C C . GLY A 1 375 ? 18.235 12.247 58.231 1.00 22.70 375 GLY A C 1
ATOM 2767 O O . GLY A 1 375 ? 18.445 12.140 59.430 1.00 22.70 375 GLY A O 1
ATOM 2768 N N . GLY A 1 376 ? 18.452 11.238 57.384 1.00 22.55 376 GLY A N 1
ATOM 2769 C CA . GLY A 1 376 ? 19.170 10.028 57.787 1.00 22.55 376 GLY A CA 1
ATOM 2770 C C . GLY A 1 376 ? 18.837 8.809 56.942 1.00 22.55 376 GLY A C 1
ATOM 2771 O O . GLY A 1 376 ? 17.862 8.115 57.198 1.00 22.55 376 GLY A O 1
ATOM 2772 N N . ARG A 1 377 ? 19.681 8.523 55.945 1.00 26.47 377 ARG A N 1
ATOM 2773 C CA . ARG A 1 377 ? 19.777 7.196 55.326 1.00 26.47 377 ARG A CA 1
ATOM 2774 C C . ARG A 1 377 ? 20.078 6.160 56.413 1.00 26.47 377 ARG A C 1
ATOM 2776 O O . ARG A 1 377 ? 21.134 6.253 57.029 1.00 26.47 377 ARG A O 1
ATOM 2783 N N . ALA A 1 378 ? 19.240 5.139 56.549 1.00 22.34 378 ALA A N 1
ATOM 2784 C CA . ALA A 1 378 ? 19.669 3.821 57.003 1.00 22.34 378 ALA A CA 1
ATOM 2785 C C . ALA A 1 378 ? 18.656 2.755 56.573 1.00 22.34 378 ALA A C 1
ATOM 2787 O O . ALA A 1 378 ? 17.472 2.819 56.884 1.00 22.34 378 ALA A O 1
ATOM 2788 N N . SER A 1 379 ? 19.183 1.787 55.833 1.00 27.55 379 SER A N 1
ATOM 2789 C CA . SER A 1 379 ? 18.608 0.484 55.525 1.00 27.55 379 SER A CA 1
ATOM 2790 C C . SER A 1 379 ? 18.119 -0.231 56.789 1.00 27.55 379 SER A C 1
ATOM 2792 O O . SER A 1 379 ? 18.892 -0.386 57.732 1.00 27.55 379 SER A O 1
ATOM 2794 N N . ALA A 1 380 ? 16.898 -0.763 56.761 1.00 23.31 380 ALA A N 1
ATOM 2795 C CA . ALA A 1 380 ? 16.498 -1.869 57.622 1.00 23.31 380 ALA A CA 1
ATOM 2796 C C . ALA A 1 380 ? 15.493 -2.757 56.882 1.00 23.31 380 ALA A C 1
ATOM 2798 O O . ALA A 1 380 ? 14.476 -2.295 56.370 1.00 23.31 380 ALA A O 1
ATOM 2799 N N . ALA A 1 381 ? 15.858 -4.031 56.804 1.00 26.52 381 ALA A N 1
ATOM 2800 C CA . ALA A 1 381 ? 15.141 -5.116 56.171 1.00 26.52 381 ALA A CA 1
ATOM 2801 C C . ALA A 1 381 ? 13.710 -5.267 56.709 1.00 26.52 381 ALA A C 1
ATOM 2803 O O . ALA A 1 381 ? 13.506 -5.359 57.919 1.00 26.52 381 ALA A O 1
ATOM 2804 N N . ALA A 1 382 ? 12.743 -5.377 55.797 1.00 24.31 382 ALA A N 1
ATOM 2805 C CA . ALA A 1 382 ? 11.453 -5.979 56.090 1.00 24.31 382 ALA A CA 1
ATOM 2806 C C . ALA A 1 382 ? 11.553 -7.472 55.759 1.00 24.31 382 ALA A C 1
ATOM 2808 O O . ALA A 1 382 ? 11.760 -7.881 54.619 1.00 24.31 382 ALA A O 1
ATOM 2809 N N . THR A 1 383 ? 11.488 -8.258 56.822 1.00 24.14 383 THR A N 1
ATOM 2810 C CA . THR A 1 383 ? 11.390 -9.712 56.863 1.00 24.14 383 THR A CA 1
ATOM 2811 C C . THR A 1 383 ? 10.304 -10.237 55.933 1.00 24.14 383 THR A C 1
ATOM 2813 O O . THR A 1 383 ? 9.156 -9.795 55.996 1.00 24.14 383 THR A O 1
ATOM 2816 N N . GLY A 1 384 ? 10.680 -11.211 55.106 1.00 24.27 384 GLY A N 1
ATOM 2817 C CA . GLY A 1 384 ? 9.771 -11.928 54.230 1.00 24.27 384 GLY A CA 1
ATOM 2818 C C . GLY A 1 384 ? 8.727 -12.732 55.001 1.00 24.27 384 GLY A C 1
ATOM 2819 O O . GLY A 1 384 ? 9.041 -13.452 55.948 1.00 24.27 384 GLY A O 1
ATOM 2820 N N . SER A 1 385 ? 7.492 -12.643 54.523 1.00 23.94 385 SER A N 1
ATOM 2821 C CA . SER A 1 385 ? 6.602 -13.796 54.464 1.00 23.94 385 SER A CA 1
ATOM 2822 C C . SER A 1 385 ? 6.625 -14.237 53.005 1.00 23.94 385 SER A C 1
ATOM 2824 O O . SER A 1 385 ? 6.379 -13.440 52.104 1.00 23.94 385 SER A O 1
ATOM 2826 N N . GLY A 1 386 ? 7.105 -15.458 52.779 1.00 31.66 386 GLY A N 1
ATOM 2827 C CA . GLY A 1 386 ? 7.186 -16.034 51.448 1.00 31.66 386 GLY A CA 1
ATOM 2828 C C . GLY A 1 386 ? 5.786 -16.288 50.921 1.00 31.66 386 GLY A C 1
ATOM 2829 O O . GLY A 1 386 ? 5.020 -16.999 51.567 1.00 31.66 386 GLY A O 1
ATOM 2830 N N . ASP A 1 387 ? 5.503 -15.738 49.748 1.00 24.80 387 ASP A N 1
ATOM 2831 C CA . ASP A 1 387 ? 4.454 -16.238 48.878 1.00 24.80 387 ASP A CA 1
ATOM 2832 C C . ASP A 1 387 ? 5.121 -16.708 47.585 1.00 24.80 387 ASP A C 1
ATOM 2834 O O . ASP A 1 387 ? 6.040 -16.068 47.061 1.00 24.80 387 ASP A O 1
ATOM 2838 N N . ALA A 1 388 ? 4.748 -17.904 47.147 1.00 26.69 388 ALA A N 1
ATOM 2839 C CA . ALA A 1 388 ? 5.300 -18.540 45.965 1.00 26.69 388 ALA A CA 1
ATOM 2840 C C . ALA A 1 388 ? 5.058 -17.644 44.740 1.00 26.69 388 ALA A C 1
ATOM 2842 O O . ALA A 1 388 ? 3.944 -17.175 44.533 1.00 26.69 388 ALA A O 1
ATOM 2843 N N . GLY A 1 389 ? 6.098 -17.407 43.935 1.00 27.53 389 GLY A N 1
ATOM 2844 C CA . GLY A 1 389 ? 6.016 -16.588 42.725 1.00 27.53 389 GLY A CA 1
ATOM 2845 C C . GLY A 1 389 ? 4.964 -17.119 41.750 1.00 27.53 389 GLY A C 1
ATOM 2846 O O . GLY A 1 389 ? 5.225 -18.060 41.001 1.00 27.53 389 GLY A O 1
ATOM 2847 N N . GLY A 1 390 ? 3.777 -16.515 41.778 1.00 29.89 390 GLY A N 1
ATOM 2848 C CA . GLY A 1 390 ? 2.756 -16.671 40.756 1.00 29.89 390 GLY A CA 1
ATOM 2849 C C . GLY A 1 390 ? 3.207 -15.963 39.483 1.00 29.89 390 GLY A C 1
ATOM 2850 O O . GLY A 1 390 ? 3.655 -14.820 39.521 1.00 29.89 390 GLY A O 1
ATOM 2851 N N . LEU A 1 391 ? 3.117 -16.663 38.356 1.00 44.72 391 LEU A N 1
ATOM 2852 C CA . LEU A 1 391 ? 3.347 -16.111 37.027 1.00 44.72 391 LEU A CA 1
ATOM 2853 C C . LEU A 1 391 ? 2.273 -15.033 36.766 1.00 44.72 391 LEU A C 1
ATOM 2855 O O . LEU A 1 391 ? 1.109 -15.375 36.562 1.00 44.72 391 LEU A O 1
ATOM 2859 N N . GLU A 1 392 ? 2.616 -13.742 36.816 1.00 56.06 392 GLU A N 1
ATOM 2860 C CA . GLU A 1 392 ? 1.659 -12.684 36.456 1.00 56.06 392 GLU A CA 1
ATOM 2861 C C . GLU A 1 392 ? 1.320 -12.800 34.964 1.00 56.06 392 GLU A C 1
ATOM 2863 O O . GLU A 1 392 ? 2.163 -12.558 34.097 1.00 56.06 392 GLU A O 1
ATOM 2868 N N . SER A 1 393 ? 0.083 -13.208 34.666 1.00 64.75 393 SER A N 1
ATOM 2869 C CA . SER A 1 393 ? -0.412 -13.305 33.291 1.00 64.75 393 SER A CA 1
ATOM 2870 C C . SER A 1 393 ? -0.567 -11.905 32.702 1.00 64.75 393 SER A C 1
ATOM 2872 O O . SER A 1 393 ? -1.319 -11.094 33.238 1.00 64.75 393 SER A O 1
ATOM 2874 N N . ARG A 1 394 ? 0.128 -11.604 31.603 1.00 84.50 394 ARG A N 1
ATOM 2875 C CA . ARG A 1 394 ? 0.076 -10.294 30.938 1.00 84.50 394 ARG A CA 1
ATOM 2876 C C . ARG A 1 394 ? -0.667 -10.418 29.616 1.00 84.50 394 ARG A C 1
ATOM 2878 O O . ARG A 1 394 ? -0.298 -11.231 28.776 1.00 84.50 394 ARG A O 1
ATOM 2885 N N . TYR A 1 395 ? -1.679 -9.577 29.410 1.00 88.62 395 TYR A N 1
ATOM 2886 C CA . TYR A 1 395 ? -2.491 -9.586 28.193 1.00 88.62 395 TYR A CA 1
ATOM 2887 C C . TYR A 1 395 ? -2.411 -8.252 27.450 1.00 88.62 395 TYR A C 1
ATOM 2889 O O . TYR A 1 395 ? -2.206 -7.195 28.044 1.00 88.62 395 TYR A O 1
ATOM 2897 N N . CYS A 1 396 ? -2.621 -8.302 26.139 1.00 91.44 396 CYS A N 1
ATOM 2898 C CA . CYS A 1 396 ? -2.853 -7.147 25.283 1.00 91.44 396 CYS A CA 1
ATOM 2899 C C . CYS A 1 396 ? -4.164 -7.347 24.522 1.00 91.44 396 CYS A C 1
ATOM 2901 O O . CYS A 1 396 ? -4.396 -8.411 23.945 1.00 91.44 396 CYS A O 1
ATOM 2903 N N . LEU A 1 397 ? -5.003 -6.313 24.464 1.00 92.44 397 LEU A N 1
ATOM 2904 C CA . LEU A 1 397 ? -6.125 -6.286 23.531 1.00 92.44 397 LEU A CA 1
ATOM 2905 C C . LEU A 1 397 ? -5.672 -5.587 22.250 1.00 92.44 397 LEU A C 1
ATOM 2907 O O . LEU A 1 397 ? -5.097 -4.499 22.287 1.00 92.44 397 LEU A O 1
ATOM 2911 N N . CYS A 1 398 ? -5.914 -6.242 21.119 1.00 94.12 398 CYS A N 1
ATOM 2912 C CA . CYS A 1 398 ? -5.538 -5.757 19.802 1.00 94.12 398 CYS A CA 1
ATOM 2913 C C . CYS A 1 398 ? -6.783 -5.536 18.942 1.00 94.12 398 CYS A C 1
ATOM 2915 O O . CYS A 1 398 ? -7.525 -6.481 18.684 1.00 94.12 398 CYS A O 1
ATOM 2917 N N . CYS A 1 399 ? -6.995 -4.319 18.448 1.00 94.12 399 CYS A N 1
ATOM 2918 C CA . CYS A 1 399 ? -8.037 -4.009 17.466 1.00 94.12 399 CYS A CA 1
ATOM 2919 C C . CYS A 1 399 ? -7.420 -3.949 16.066 1.00 94.12 399 CYS A C 1
ATOM 2921 O O . CYS A 1 399 ? -6.475 -3.194 15.849 1.00 94.12 399 CYS A O 1
ATOM 2923 N N . VAL A 1 400 ? -7.944 -4.733 15.125 1.00 95.19 400 VAL A N 1
ATOM 2924 C CA . VAL A 1 400 ? -7.492 -4.806 13.731 1.00 95.19 400 VAL A CA 1
ATOM 2925 C C . VAL A 1 400 ? -8.478 -4.052 12.849 1.00 95.19 400 VAL A C 1
ATOM 2927 O O . VAL A 1 400 ? -9.611 -4.485 12.671 1.00 95.19 400 VAL A O 1
ATOM 2930 N N . VAL A 1 401 ? -8.043 -2.939 12.271 1.00 94.12 401 VAL A N 1
ATOM 2931 C CA . VAL A 1 401 ? -8.906 -2.043 11.493 1.00 94.12 401 VAL A CA 1
ATOM 2932 C C . VAL A 1 401 ? -8.540 -2.096 10.018 1.00 94.12 401 VAL A C 1
ATOM 2934 O O . VAL A 1 401 ? -7.383 -1.860 9.679 1.00 94.12 401 VAL A O 1
ATOM 2937 N N . ASP A 1 402 ? -9.504 -2.370 9.135 1.00 93.19 402 ASP A N 1
ATOM 2938 C CA . ASP A 1 402 ? -9.300 -2.262 7.684 1.00 93.19 402 ASP A CA 1
ATOM 2939 C C . ASP A 1 402 ? -9.237 -0.785 7.278 1.00 93.19 402 ASP A C 1
ATOM 2941 O O . ASP A 1 402 ? -10.219 -0.051 7.378 1.00 93.19 402 ASP A O 1
ATOM 2945 N N . ILE A 1 403 ? -8.063 -0.356 6.829 1.00 92.31 403 ILE A N 1
ATOM 2946 C CA . ILE A 1 403 ? -7.783 0.998 6.343 1.00 92.31 403 ILE A CA 1
ATOM 2947 C C . ILE A 1 403 ? -7.476 0.978 4.841 1.00 92.31 403 ILE A C 1
ATOM 2949 O O . ILE A 1 403 ? -6.722 1.808 4.333 1.00 92.31 403 ILE A O 1
ATOM 2953 N N . THR A 1 404 ? -8.026 0.008 4.108 1.00 90.31 404 THR A N 1
ATOM 2954 C CA . THR A 1 404 ? -7.885 -0.063 2.653 1.00 90.31 404 THR A CA 1
ATOM 2955 C C . THR A 1 404 ? -8.731 1.013 1.975 1.00 90.31 404 THR A C 1
ATOM 2957 O O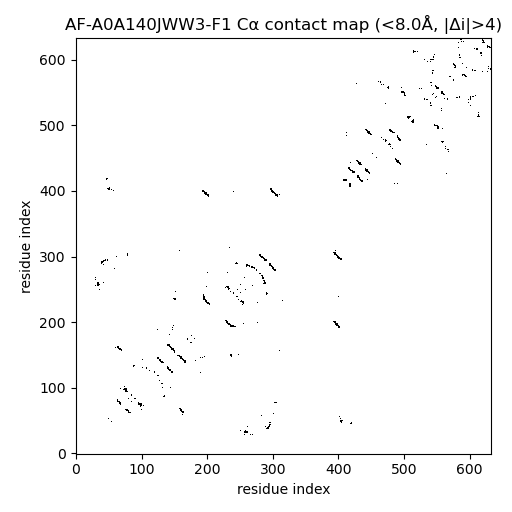 . THR A 1 404 ? -9.933 1.136 2.205 1.00 90.31 404 THR A O 1
ATOM 2960 N N . ALA A 1 405 ? -8.118 1.771 1.069 1.00 82.94 405 ALA A N 1
ATOM 2961 C CA . ALA A 1 405 ? -8.800 2.759 0.253 1.00 82.94 405 ALA A CA 1
ATOM 2962 C C . ALA A 1 405 ? -9.827 2.084 -0.668 1.00 82.94 405 ALA A C 1
ATOM 2964 O O . ALA A 1 405 ? -9.479 1.410 -1.636 1.00 82.94 405 ALA A O 1
ATOM 2965 N N . THR A 1 406 ? -11.109 2.316 -0.391 1.00 68.31 406 THR A N 1
ATOM 2966 C CA . THR A 1 406 ? -12.230 1.846 -1.223 1.00 68.31 406 THR A CA 1
ATOM 2967 C C . THR A 1 406 ? -12.425 2.694 -2.480 1.00 68.31 406 THR A C 1
ATOM 2969 O O . THR A 1 406 ? -13.034 2.252 -3.454 1.00 68.31 406 THR A O 1
ATOM 2972 N N . ARG A 1 407 ? -11.895 3.924 -2.485 1.00 62.44 407 ARG A N 1
ATOM 2973 C CA . ARG A 1 407 ? -11.923 4.829 -3.637 1.00 62.44 407 ARG A CA 1
ATOM 2974 C C . ARG A 1 407 ? -10.645 4.683 -4.453 1.00 62.44 407 ARG A C 1
ATOM 2976 O O . ARG A 1 407 ? -9.540 4.753 -3.918 1.00 62.44 407 ARG A O 1
ATOM 2983 N N . LEU A 1 408 ? -10.807 4.548 -5.767 1.00 61.53 408 LEU A N 1
ATOM 2984 C CA . LEU A 1 408 ? -9.711 4.539 -6.738 1.00 61.53 408 LEU A CA 1
ATOM 2985 C C . LEU A 1 408 ? -8.870 5.807 -6.534 1.00 61.53 408 LEU A C 1
ATOM 2987 O O . LEU A 1 408 ? -9.390 6.909 -6.714 1.00 61.53 408 LEU A O 1
ATOM 2991 N N . LYS A 1 409 ? -7.593 5.667 -6.127 1.00 63.09 409 LYS A N 1
ATOM 2992 C CA . LYS A 1 409 ? -6.796 6.809 -5.630 1.00 63.09 409 LYS A CA 1
ATOM 2993 C C . LYS A 1 409 ? -6.771 7.977 -6.615 1.00 63.09 409 LYS A C 1
ATOM 2995 O O . LYS A 1 409 ? -6.858 9.115 -6.164 1.00 63.09 409 LYS A O 1
ATOM 3000 N N . LYS A 1 410 ? -6.686 7.703 -7.926 1.00 69.81 410 LYS A N 1
ATOM 3001 C CA . LYS A 1 410 ? -6.906 8.654 -9.032 1.00 69.81 410 LYS A CA 1
ATOM 3002 C C . LYS A 1 410 ? -7.285 7.890 -10.296 1.00 69.81 410 LYS A C 1
ATOM 3004 O O . LYS A 1 410 ? -6.679 6.855 -10.580 1.00 69.81 410 LYS A O 1
ATOM 3009 N N . VAL A 1 411 ? -8.235 8.432 -11.055 1.00 81.19 411 VAL A N 1
ATOM 3010 C CA . VAL A 1 411 ? -8.527 7.964 -12.410 1.00 81.19 411 VAL A CA 1
ATOM 3011 C C . VAL A 1 411 ? -7.844 8.902 -13.400 1.00 81.19 411 VAL A C 1
ATOM 3013 O O . VAL A 1 411 ? -8.305 10.022 -13.619 1.00 81.19 411 VAL A O 1
ATOM 3016 N N . VAL A 1 412 ? -6.731 8.464 -13.985 1.00 83.94 412 VAL A N 1
ATOM 3017 C CA . VAL A 1 412 ? -6.031 9.238 -15.018 1.00 83.94 412 VAL A CA 1
ATOM 3018 C C . VAL A 1 412 ? -6.852 9.182 -16.301 1.00 83.94 412 VAL A C 1
ATOM 3020 O O . VAL A 1 412 ? -7.222 8.102 -16.770 1.00 83.94 412 VAL A O 1
ATOM 3023 N N . GLY A 1 413 ? -7.194 10.360 -16.826 1.00 83.44 413 GLY A N 1
ATOM 3024 C CA . GLY A 1 413 ? -7.963 10.493 -18.064 1.00 83.44 413 GLY A CA 1
ATOM 3025 C C . GLY A 1 413 ? -9.356 9.854 -18.034 1.00 83.44 413 GLY A C 1
ATOM 3026 O O . GLY A 1 413 ? -9.914 9.593 -19.093 1.00 83.44 413 GLY A O 1
ATOM 3027 N N . GLY A 1 414 ? -9.901 9.536 -16.852 1.00 86.31 414 GLY A N 1
ATOM 3028 C CA . GLY A 1 414 ? -11.163 8.794 -16.727 1.00 86.31 414 GLY A CA 1
ATOM 3029 C C . GLY A 1 414 ? -11.080 7.300 -17.092 1.00 86.31 414 GLY A C 1
ATOM 3030 O O . GLY A 1 414 ? -12.099 6.621 -17.029 1.00 86.31 414 GLY A O 1
ATOM 3031 N N . LYS A 1 415 ? -9.895 6.778 -17.446 1.00 89.31 415 LYS A N 1
ATOM 3032 C CA . LYS A 1 415 ? -9.716 5.420 -17.995 1.00 89.31 415 LYS A CA 1
ATOM 3033 C C . LYS A 1 415 ? -8.837 4.498 -17.153 1.00 89.31 415 LYS A C 1
ATOM 3035 O O . LYS A 1 415 ? -9.017 3.284 -17.214 1.00 89.31 415 LYS A O 1
ATOM 3040 N N . TYR A 1 416 ? -7.891 5.053 -16.392 1.00 91.62 416 TYR A N 1
ATOM 3041 C CA . TYR A 1 416 ? -6.854 4.266 -15.721 1.00 91.62 416 TYR A CA 1
ATOM 3042 C C . TYR A 1 416 ? -6.858 4.471 -14.215 1.00 91.62 416 TYR A C 1
ATOM 3044 O O . TYR A 1 416 ? -6.715 5.595 -13.734 1.00 91.62 416 TYR A O 1
ATOM 3052 N N . VAL A 1 417 ? -6.959 3.376 -13.471 1.00 90.50 417 VAL A N 1
ATOM 3053 C CA . VAL A 1 417 ? -6.827 3.360 -12.012 1.00 90.50 417 VAL A CA 1
ATOM 3054 C C . VAL A 1 417 ? -5.361 3.259 -11.654 1.00 90.50 417 VAL A C 1
ATOM 3056 O O . VAL A 1 417 ? -4.696 2.339 -12.114 1.00 90.50 417 VAL A O 1
ATOM 3059 N N . LEU A 1 418 ? -4.861 4.158 -10.807 1.00 89.38 418 LEU A N 1
ATOM 3060 C CA . LEU A 1 418 ? -3.491 4.072 -10.298 1.00 89.38 418 LEU A CA 1
ATOM 3061 C C . LEU A 1 418 ? -3.392 3.148 -9.078 1.00 89.38 418 LEU A C 1
ATOM 3063 O O . LEU A 1 418 ? -4.083 3.348 -8.081 1.00 89.38 418 LEU A O 1
ATOM 3067 N N . GLY A 1 419 ? -2.473 2.192 -9.150 1.00 88.69 419 GLY A N 1
ATOM 3068 C CA . GLY A 1 419 ? -2.043 1.307 -8.073 1.00 88.69 419 GLY A CA 1
ATOM 3069 C C . GLY A 1 419 ? -0.788 1.810 -7.350 1.00 88.69 419 GLY A C 1
ATOM 3070 O O . GLY A 1 419 ? -0.555 3.023 -7.224 1.00 88.69 419 GLY A O 1
ATOM 3071 N N . LYS A 1 420 ? 0.013 0.873 -6.833 1.00 86.00 420 LYS A N 1
ATOM 3072 C CA . LYS A 1 420 ? 1.262 1.128 -6.099 1.00 86.00 420 LYS A CA 1
ATOM 3073 C C . LYS A 1 420 ? 2.356 1.727 -6.985 1.00 86.00 420 LYS A C 1
ATOM 3075 O O . LYS A 1 420 ? 2.331 1.622 -8.210 1.00 86.00 420 LYS A O 1
ATOM 3080 N N . VAL A 1 421 ? 3.324 2.378 -6.348 1.00 87.50 421 VAL A N 1
ATOM 3081 C CA . VAL A 1 421 ? 4.550 2.824 -7.022 1.00 87.50 421 VAL A CA 1
ATOM 3082 C C . VAL A 1 421 ? 5.378 1.582 -7.356 1.00 87.50 421 VAL A C 1
ATOM 3084 O O . VAL A 1 421 ? 5.627 0.764 -6.477 1.00 87.50 421 VAL A O 1
ATOM 3087 N N . ILE A 1 422 ? 5.769 1.439 -8.621 1.00 86.88 422 ILE A N 1
ATOM 3088 C CA . ILE A 1 422 ? 6.621 0.344 -9.120 1.00 86.88 422 ILE A CA 1
ATOM 3089 C C . ILE A 1 422 ? 8.027 0.824 -9.488 1.00 86.88 422 ILE A C 1
ATOM 3091 O O . ILE A 1 422 ? 8.927 0.013 -9.665 1.00 86.88 422 ILE A O 1
ATOM 3095 N N . GLY A 1 423 ? 8.232 2.139 -9.579 1.00 80.06 423 GLY A N 1
ATOM 3096 C CA . GLY A 1 423 ? 9.541 2.731 -9.812 1.00 80.06 423 GLY A CA 1
ATOM 3097 C C . GLY A 1 423 ? 9.579 4.197 -9.399 1.00 80.06 423 GLY A C 1
ATOM 3098 O O . GLY A 1 423 ? 8.583 4.915 -9.499 1.00 80.06 423 GLY A O 1
ATOM 3099 N N . ALA A 1 424 ? 10.740 4.648 -8.941 1.00 76.69 424 ALA A N 1
ATOM 3100 C CA . ALA A 1 424 ? 11.020 6.047 -8.654 1.00 76.69 424 ALA A CA 1
ATOM 3101 C C . ALA A 1 424 ? 12.361 6.404 -9.296 1.00 76.69 424 ALA A C 1
ATOM 3103 O O . ALA A 1 424 ? 13.363 5.740 -9.043 1.00 76.69 424 ALA A O 1
ATOM 3104 N N . GLY A 1 425 ? 12.377 7.432 -10.141 1.00 65.81 425 GLY A N 1
ATOM 3105 C CA . GLY A 1 425 ? 13.591 7.895 -10.811 1.00 65.81 425 GLY A CA 1
ATOM 3106 C C . GLY A 1 425 ? 13.704 9.415 -10.806 1.00 65.81 425 GLY A C 1
ATOM 3107 O O . GLY A 1 425 ? 12.792 10.122 -10.374 1.00 65.81 425 GLY A O 1
ATOM 3108 N N . ALA A 1 426 ? 14.807 9.935 -11.355 1.00 58.41 426 ALA A N 1
ATOM 3109 C CA . ALA A 1 426 ? 15.046 11.379 -11.510 1.00 58.41 426 ALA A CA 1
ATOM 3110 C C . ALA A 1 426 ? 13.894 12.110 -12.235 1.00 58.41 426 ALA A C 1
ATOM 3112 O O . ALA A 1 426 ? 13.628 13.298 -12.023 1.00 58.41 426 ALA A O 1
ATOM 3113 N N . PHE A 1 427 ? 13.185 11.359 -13.073 1.00 61.28 427 PHE A N 1
ATOM 3114 C CA . PHE A 1 427 ? 12.137 11.808 -13.974 1.00 61.28 427 PHE A CA 1
ATOM 3115 C C . PHE A 1 427 ? 10.711 11.676 -13.428 1.00 61.28 427 PHE A C 1
ATOM 3117 O O . PHE A 1 427 ? 9.765 12.009 -14.136 1.00 61.28 427 PHE A O 1
ATOM 3124 N N . GLY A 1 428 ? 10.548 11.210 -12.188 1.00 71.44 428 GLY A N 1
ATOM 3125 C CA . GLY A 1 428 ? 9.250 11.107 -11.526 1.00 71.44 428 GLY A CA 1
ATOM 3126 C C . GLY A 1 428 ? 8.922 9.704 -11.028 1.00 71.44 428 GLY A C 1
ATOM 3127 O O . GLY A 1 428 ? 9.745 8.785 -11.058 1.00 71.44 428 GLY A O 1
ATOM 3128 N N . LEU A 1 429 ? 7.695 9.566 -10.531 1.00 83.25 429 LEU A N 1
ATOM 3129 C CA . LEU A 1 429 ? 7.168 8.321 -9.983 1.00 83.25 429 LEU A CA 1
ATOM 3130 C C . LEU A 1 429 ? 6.451 7.535 -11.080 1.00 83.25 429 LEU A C 1
ATOM 3132 O O . LEU A 1 429 ? 5.606 8.078 -11.796 1.00 83.25 429 LEU A O 1
ATOM 3136 N N . VAL A 1 430 ? 6.760 6.245 -11.166 1.00 88.19 430 VAL A N 1
ATOM 3137 C CA . VAL A 1 430 ? 6.063 5.280 -12.012 1.00 88.19 430 VAL A CA 1
ATOM 3138 C C . VAL A 1 430 ? 5.175 4.429 -11.121 1.00 88.19 430 VAL A C 1
ATOM 3140 O O . VAL A 1 430 ? 5.632 3.823 -10.150 1.00 88.19 430 VAL A O 1
ATOM 3143 N N . ARG A 1 431 ? 3.886 4.390 -11.436 1.00 90.94 431 ARG A N 1
ATOM 3144 C CA . ARG A 1 431 ? 2.890 3.584 -10.730 1.00 90.94 431 ARG A CA 1
ATOM 3145 C C . ARG A 1 431 ? 2.362 2.513 -11.661 1.00 90.94 431 ARG A C 1
ATOM 3147 O O . ARG A 1 431 ? 2.206 2.769 -12.851 1.00 90.94 431 ARG A O 1
ATOM 3154 N N . ILE A 1 432 ? 2.049 1.340 -11.127 1.00 92.00 432 ILE A N 1
ATOM 3155 C CA . ILE A 1 432 ? 1.215 0.403 -11.875 1.00 92.00 432 ILE A CA 1
ATOM 3156 C C . ILE A 1 432 ? -0.175 1.015 -12.023 1.00 92.00 432 ILE A C 1
ATOM 3158 O O . ILE A 1 432 ? -0.653 1.716 -11.130 1.00 92.00 432 ILE A O 1
ATOM 3162 N N . GLY A 1 433 ? -0.804 0.802 -13.164 1.00 93.06 433 GLY A N 1
ATOM 3163 C CA . GLY A 1 433 ? -2.164 1.210 -13.439 1.00 93.06 433 GLY A CA 1
ATOM 3164 C C . GLY A 1 433 ? -2.960 0.066 -14.046 1.00 93.06 433 GLY A C 1
ATOM 3165 O O . GLY A 1 433 ? -2.393 -0.932 -14.483 1.00 93.06 433 GLY A O 1
ATOM 3166 N N . ARG A 1 434 ? -4.281 0.212 -14.068 1.00 92.25 434 ARG A N 1
ATOM 3167 C CA . ARG A 1 434 ? -5.198 -0.743 -14.696 1.00 92.25 434 ARG A CA 1
ATOM 3168 C C . ARG A 1 434 ? -6.200 0.003 -15.547 1.00 92.25 434 ARG A C 1
ATOM 3170 O O . ARG A 1 434 ? -6.809 0.966 -15.075 1.00 92.25 434 ARG A O 1
ATOM 3177 N N . ASN A 1 435 ? -6.349 -0.423 -16.793 1.00 92.00 435 ASN A N 1
ATOM 3178 C CA . ASN A 1 435 ? -7.400 0.075 -17.665 1.00 92.00 435 ASN A CA 1
ATOM 3179 C C . ASN A 1 435 ? -8.755 -0.445 -17.165 1.00 92.00 435 ASN A C 1
ATOM 3181 O O . ASN A 1 435 ? -8.940 -1.648 -17.011 1.00 92.00 435 ASN A O 1
ATOM 3185 N N . ILE A 1 436 ? -9.704 0.457 -16.909 1.00 89.31 436 ILE A N 1
ATOM 3186 C CA . ILE A 1 436 ? -11.019 0.108 -16.347 1.00 89.31 436 ILE A CA 1
ATOM 3187 C C . ILE A 1 436 ? -11.852 -0.731 -17.328 1.00 89.31 436 ILE A C 1
ATOM 3189 O O . ILE A 1 436 ? -12.640 -1.568 -16.900 1.00 89.31 436 ILE A O 1
ATOM 3193 N N . ALA A 1 437 ? -11.699 -0.503 -18.634 1.00 90.19 437 ALA A N 1
ATOM 3194 C CA . ALA A 1 437 ? -12.505 -1.163 -19.656 1.00 90.19 437 ALA A CA 1
ATOM 3195 C C . ALA A 1 437 ? -11.949 -2.537 -20.055 1.00 90.19 437 ALA A C 1
ATOM 3197 O O . ALA A 1 437 ? -12.727 -3.459 -20.286 1.00 90.19 437 ALA A O 1
ATOM 3198 N N . THR A 1 438 ? -10.623 -2.664 -20.170 1.00 92.19 438 THR A N 1
ATOM 3199 C CA . THR A 1 438 ? -9.971 -3.893 -20.666 1.00 92.19 438 THR A CA 1
ATOM 3200 C C . THR A 1 438 ? -9.369 -4.758 -19.572 1.00 92.19 438 THR A C 1
ATOM 3202 O O . THR A 1 438 ? -8.958 -5.877 -19.854 1.00 92.19 438 THR A O 1
ATOM 3205 N N . ASP A 1 439 ? -9.297 -4.249 -18.343 1.00 88.12 439 ASP A N 1
ATOM 3206 C CA . ASP A 1 439 ? -8.637 -4.899 -17.213 1.00 88.12 439 ASP A CA 1
ATOM 3207 C C . ASP A 1 439 ? -7.111 -5.045 -17.335 1.00 88.12 439 ASP A C 1
ATOM 3209 O O . ASP A 1 439 ? -6.460 -5.622 -16.466 1.00 88.12 439 ASP A O 1
ATOM 3213 N N . GLU A 1 440 ? -6.525 -4.487 -18.394 1.00 91.62 440 GLU A N 1
ATOM 3214 C CA . GLU A 1 440 ? -5.107 -4.625 -18.711 1.00 91.62 440 GLU A CA 1
ATOM 3215 C C . GLU A 1 440 ? -4.230 -3.773 -17.781 1.00 91.62 440 GLU A C 1
ATOM 3217 O O . GLU A 1 440 ? -4.555 -2.620 -17.462 1.00 91.62 440 GLU A O 1
ATOM 3222 N N . LEU A 1 441 ? -3.098 -4.341 -17.358 1.00 93.19 441 LEU A N 1
ATOM 3223 C CA . LEU A 1 441 ? -2.090 -3.644 -16.565 1.00 93.19 441 LEU A CA 1
ATOM 3224 C C . LEU A 1 441 ? -1.268 -2.693 -17.438 1.00 93.19 441 LEU A C 1
ATOM 3226 O O . LEU A 1 441 ? -0.828 -3.037 -18.532 1.00 93.19 441 LEU A O 1
ATOM 3230 N N . VAL A 1 442 ? -1.013 -1.503 -16.908 1.00 94.44 442 VAL A N 1
ATOM 3231 C CA . VAL A 1 442 ? -0.217 -0.451 -17.548 1.00 94.44 442 VAL A CA 1
ATOM 3232 C C . VAL A 1 442 ? 0.797 0.120 -16.560 1.00 94.44 442 VAL A C 1
ATOM 3234 O O . VAL A 1 442 ? 0.637 0.006 -15.346 1.00 94.44 442 VAL A O 1
ATOM 3237 N N . ALA A 1 443 ? 1.844 0.765 -17.058 1.00 93.19 443 ALA A N 1
ATOM 3238 C CA . ALA A 1 443 ? 2.744 1.585 -16.257 1.00 93.19 443 ALA A CA 1
ATOM 3239 C C . ALA A 1 443 ? 2.405 3.064 -16.478 1.00 93.19 443 ALA A C 1
ATOM 3241 O O . ALA A 1 443 ? 2.374 3.531 -17.611 1.00 93.19 443 ALA A O 1
ATOM 3242 N N . VAL A 1 444 ? 2.156 3.821 -15.412 1.00 92.06 444 VAL A N 1
ATOM 3243 C CA . VAL A 1 444 ? 1.829 5.250 -15.490 1.00 92.06 444 VAL A CA 1
ATOM 3244 C C . VAL A 1 444 ? 2.952 6.071 -14.874 1.00 92.06 444 VAL A C 1
ATOM 3246 O O . VAL A 1 444 ? 3.162 6.033 -13.660 1.00 92.06 444 VAL A O 1
ATOM 3249 N N . LYS A 1 445 ? 3.663 6.835 -15.706 1.00 88.25 445 LYS A N 1
ATOM 3250 C CA . LYS A 1 445 ? 4.736 7.742 -15.276 1.00 88.25 445 LYS A CA 1
ATOM 3251 C C . LYS A 1 445 ? 4.201 9.164 -15.155 1.00 88.25 445 LYS A C 1
ATOM 3253 O O . LYS A 1 445 ? 3.692 9.715 -16.126 1.00 88.25 445 LYS A O 1
ATOM 3258 N N . GLY A 1 446 ? 4.305 9.740 -13.958 1.00 86.19 446 GLY A N 1
ATOM 3259 C CA . GLY A 1 446 ? 3.950 11.135 -13.697 1.00 86.19 446 GLY A CA 1
ATOM 3260 C C . GLY A 1 446 ? 5.161 12.054 -13.843 1.00 86.19 446 GLY A C 1
ATOM 3261 O O . GLY A 1 446 ? 6.148 11.877 -13.128 1.00 86.19 446 GLY A O 1
ATOM 3262 N N . VAL A 1 447 ? 5.071 13.041 -14.732 1.00 78.94 447 VAL A N 1
ATOM 3263 C CA . VAL A 1 447 ? 6.104 14.051 -14.994 1.00 78.94 447 VAL A CA 1
ATOM 3264 C C . VAL A 1 447 ? 5.542 15.430 -14.667 1.00 78.94 447 VAL A C 1
ATOM 3266 O O . VAL A 1 447 ? 4.565 15.870 -15.268 1.00 78.94 447 VAL A O 1
ATOM 3269 N N . ASP A 1 448 ? 6.151 16.112 -13.702 1.00 77.94 448 ASP A N 1
ATOM 3270 C CA . ASP A 1 448 ? 5.733 17.452 -13.284 1.00 77.94 448 ASP A CA 1
ATOM 3271 C C . ASP A 1 448 ? 6.010 18.478 -14.390 1.00 77.94 448 ASP A C 1
ATOM 3273 O O . ASP A 1 448 ? 7.151 18.639 -14.831 1.00 77.94 448 ASP A O 1
ATOM 3277 N N . ALA A 1 449 ? 4.965 19.179 -14.826 1.00 72.62 449 ALA A N 1
ATOM 3278 C CA . ALA A 1 449 ? 5.052 20.154 -15.900 1.00 72.62 449 ALA A CA 1
ATOM 3279 C C . ALA A 1 449 ? 5.688 21.483 -15.465 1.00 72.62 449 ALA A C 1
ATOM 3281 O O . ALA A 1 449 ? 6.113 22.247 -16.325 1.00 72.62 449 ALA A O 1
ATOM 3282 N N . THR A 1 450 ? 5.836 21.751 -14.158 1.00 69.19 450 THR A N 1
ATOM 3283 C CA . THR A 1 450 ? 6.596 22.921 -13.661 1.00 69.19 450 THR A CA 1
ATOM 3284 C C . THR A 1 450 ? 8.075 22.886 -14.054 1.00 69.19 450 THR A 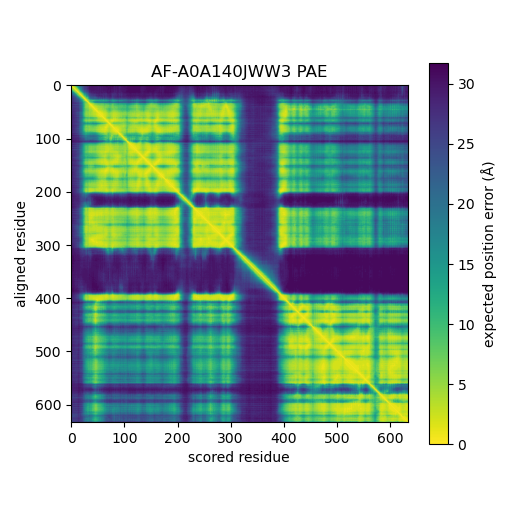C 1
ATOM 3286 O O . THR A 1 450 ? 8.761 23.904 -13.973 1.00 69.19 450 THR A O 1
ATOM 3289 N N . ARG A 1 451 ? 8.588 21.722 -14.472 1.00 63.88 451 ARG A N 1
ATOM 3290 C CA . ARG A 1 451 ? 9.972 21.564 -14.933 1.00 63.88 451 ARG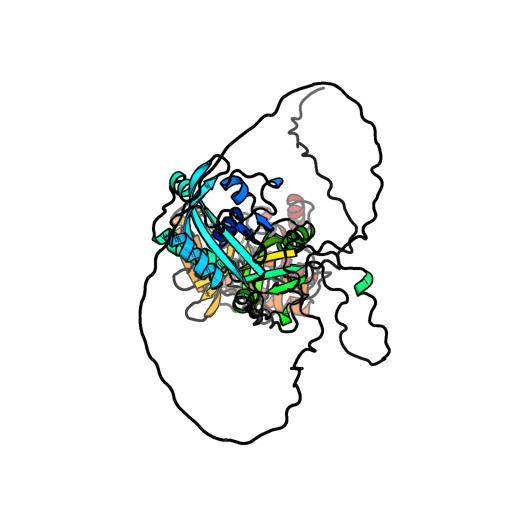 A CA 1
ATOM 3291 C C . ARG A 1 451 ? 10.226 22.222 -16.291 1.00 63.88 451 ARG A C 1
ATOM 3293 O O . ARG A 1 451 ? 11.387 22.466 -16.615 1.00 63.88 451 ARG A O 1
ATOM 3300 N N . PHE A 1 452 ? 9.172 22.516 -17.048 1.00 65.94 452 PHE A N 1
ATOM 3301 C CA . PHE A 1 452 ? 9.251 23.164 -18.353 1.00 65.94 452 PHE A CA 1
ATOM 3302 C C . PHE A 1 452 ? 9.086 24.678 -18.194 1.00 65.94 452 PHE A C 1
ATOM 3304 O O . PHE A 1 452 ? 8.249 25.157 -17.428 1.00 65.94 452 PHE A O 1
ATOM 3311 N N . ARG A 1 453 ? 9.949 25.441 -18.866 1.00 60.00 453 ARG A N 1
ATOM 3312 C CA . ARG A 1 453 ? 10.175 26.871 -18.621 1.00 60.00 453 ARG A CA 1
ATOM 3313 C C . ARG A 1 453 ? 9.343 27.776 -19.533 1.00 60.00 453 ARG A C 1
ATOM 3315 O O . ARG A 1 453 ? 9.234 28.966 -19.235 1.00 60.00 453 ARG A O 1
ATOM 3322 N N . SER A 1 454 ? 8.738 27.253 -20.605 1.00 60.78 454 SER A N 1
ATOM 3323 C CA . SER A 1 454 ? 7.883 28.030 -21.515 1.00 60.78 454 SER A CA 1
ATOM 3324 C C . SER A 1 454 ? 6.765 27.213 -22.182 1.00 60.78 454 SER A C 1
ATOM 3326 O O . SER A 1 454 ? 6.828 25.992 -22.288 1.00 60.78 454 SER A O 1
ATOM 3328 N N . ILE A 1 455 ? 5.750 27.915 -22.701 1.00 61.47 455 ILE A N 1
ATOM 3329 C CA . ILE A 1 455 ? 4.667 27.337 -23.523 1.00 61.47 455 ILE A CA 1
ATOM 3330 C C . ILE A 1 455 ? 5.223 26.712 -24.816 1.00 61.47 455 ILE A C 1
ATOM 3332 O O . ILE A 1 455 ? 4.750 25.670 -25.248 1.00 61.47 455 ILE A O 1
ATOM 3336 N N . THR A 1 456 ? 6.279 27.293 -25.392 1.00 60.75 456 THR A N 1
ATOM 3337 C CA . THR A 1 456 ? 6.932 26.754 -26.596 1.00 60.75 456 THR A CA 1
ATOM 3338 C C . THR A 1 456 ? 7.638 25.419 -26.352 1.00 60.75 456 THR A C 1
ATOM 3340 O O . THR A 1 456 ? 7.682 24.594 -27.258 1.00 60.75 456 THR A O 1
ATOM 3343 N N . GLU A 1 457 ? 8.162 25.178 -25.145 1.00 63.62 457 GLU A N 1
ATOM 3344 C CA . GLU A 1 457 ? 8.682 23.857 -24.762 1.00 63.62 457 GLU A CA 1
ATOM 3345 C C . GLU A 1 457 ? 7.538 22.836 -24.660 1.00 63.62 457 GLU A C 1
ATOM 3347 O O . GLU A 1 457 ? 7.697 21.703 -25.095 1.00 63.62 457 GLU A O 1
ATOM 3352 N N . ILE A 1 458 ? 6.359 23.239 -24.169 1.00 64.94 458 ILE A N 1
ATOM 3353 C CA . ILE A 1 458 ? 5.169 22.371 -24.078 1.00 64.94 458 ILE A CA 1
ATOM 3354 C C . ILE A 1 458 ? 4.688 21.912 -25.460 1.00 64.94 458 ILE A C 1
ATOM 3356 O O . ILE A 1 458 ? 4.356 20.737 -25.617 1.00 64.94 458 ILE A O 1
ATOM 3360 N N . ASP A 1 459 ? 4.688 22.791 -26.461 1.00 66.38 459 ASP A N 1
ATOM 3361 C CA . ASP A 1 459 ? 4.288 22.423 -27.827 1.00 66.38 459 ASP A CA 1
ATOM 3362 C C . ASP A 1 459 ? 5.289 21.443 -28.470 1.00 66.38 459 ASP A C 1
ATOM 3364 O O . ASP A 1 459 ? 4.886 20.449 -29.076 1.00 66.38 459 ASP A O 1
ATOM 3368 N N . GLN A 1 460 ? 6.595 21.648 -28.255 1.00 64.06 460 GLN A N 1
ATOM 3369 C CA . GLN A 1 460 ? 7.641 20.711 -28.699 1.00 64.06 460 GLN A CA 1
ATOM 3370 C C . GLN A 1 460 ? 7.507 19.345 -28.013 1.00 64.06 460 GLN A C 1
ATOM 3372 O O . GLN A 1 460 ? 7.578 18.308 -28.668 1.00 64.06 460 GLN A O 1
ATOM 3377 N N . ILE A 1 461 ? 7.213 19.333 -26.708 1.00 67.38 461 ILE A N 1
ATOM 3378 C CA . ILE A 1 461 ? 6.936 18.107 -25.948 1.00 67.38 461 ILE A CA 1
ATOM 3379 C C . ILE A 1 461 ? 5.765 17.332 -26.564 1.00 67.38 461 ILE A C 1
ATOM 3381 O O . ILE A 1 461 ? 5.819 16.107 -26.642 1.00 67.38 461 ILE A O 1
ATOM 3385 N N . GLN A 1 462 ? 4.702 18.010 -27.001 1.00 68.81 462 GLN A N 1
ATOM 3386 C CA . GLN A 1 462 ? 3.549 17.343 -27.613 1.00 68.81 462 GLN A CA 1
ATOM 3387 C C . GLN A 1 462 ? 3.892 16.707 -28.965 1.00 68.81 462 GLN A C 1
ATOM 3389 O O . GLN A 1 462 ? 3.479 15.571 -29.221 1.00 68.81 462 GLN A O 1
ATOM 3394 N N . GLU A 1 463 ? 4.665 17.394 -29.810 1.00 66.69 463 GLU A N 1
ATOM 3395 C CA . GLU A 1 463 ? 5.149 16.833 -31.078 1.00 66.69 463 GLU A CA 1
ATOM 3396 C C . GLU A 1 463 ? 6.028 15.602 -30.842 1.00 66.69 463 GLU A C 1
ATOM 3398 O O . GLU A 1 463 ? 5.842 14.558 -31.471 1.00 66.69 463 GLU A O 1
ATOM 3403 N N . GLU A 1 464 ? 6.932 15.676 -29.873 1.00 68.31 464 GLU A N 1
ATOM 3404 C CA . GLU A 1 464 ? 7.799 14.557 -29.531 1.00 68.31 464 GLU A CA 1
ATOM 3405 C C . GLU A 1 464 ? 7.043 13.381 -28.914 1.00 68.31 464 GLU A C 1
ATOM 3407 O O . GLU A 1 464 ? 7.284 12.228 -29.276 1.00 68.31 464 GLU A O 1
ATOM 3412 N N . MET A 1 465 ? 6.057 13.644 -28.056 1.00 72.38 465 MET A N 1
ATOM 3413 C CA . MET A 1 465 ? 5.173 12.601 -27.536 1.00 72.38 465 MET A CA 1
ATOM 3414 C C . MET A 1 465 ? 4.360 11.934 -28.645 1.00 72.38 465 MET A C 1
ATOM 3416 O O . MET A 1 465 ? 4.094 10.734 -28.562 1.00 72.38 465 MET A O 1
ATOM 3420 N N . SER A 1 466 ? 4.007 12.662 -29.707 1.00 75.88 466 SER A N 1
ATOM 3421 C CA . SER A 1 466 ? 3.372 12.085 -30.897 1.00 75.88 466 SER A CA 1
ATOM 3422 C C . SER A 1 466 ? 4.318 11.124 -31.628 1.00 75.88 466 SER A C 1
ATOM 3424 O O . SER A 1 466 ? 3.933 9.995 -31.951 1.00 75.88 466 SER A O 1
ATOM 3426 N N . VAL A 1 467 ? 5.589 11.510 -31.805 1.00 77.56 467 VAL A N 1
ATOM 3427 C CA . VAL A 1 467 ? 6.622 10.630 -32.382 1.00 77.56 467 VAL A CA 1
ATOM 3428 C C . VAL A 1 467 ? 6.808 9.378 -31.526 1.00 77.56 467 VAL A C 1
ATOM 3430 O O . VAL A 1 467 ? 6.794 8.266 -32.058 1.00 77.56 467 VAL A O 1
ATOM 3433 N N . LEU A 1 468 ? 6.905 9.527 -30.206 1.00 78.12 468 LEU A N 1
ATOM 3434 C CA . LEU A 1 468 ? 7.054 8.412 -29.269 1.00 78.12 468 LEU A CA 1
ATOM 3435 C C . LEU A 1 468 ? 5.839 7.478 -29.264 1.00 78.12 468 LEU A C 1
ATOM 3437 O O . LEU A 1 468 ? 6.003 6.259 -29.290 1.00 78.12 468 LEU A O 1
ATOM 3441 N N . SER A 1 469 ? 4.626 8.033 -29.325 1.00 83.00 469 SER A N 1
ATOM 3442 C CA . SER A 1 469 ? 3.374 7.263 -29.428 1.00 83.00 469 SER A CA 1
ATOM 3443 C C . SER A 1 469 ? 3.284 6.459 -30.732 1.00 83.00 469 SER A C 1
ATOM 3445 O O . SER A 1 469 ? 2.558 5.468 -30.818 1.00 83.00 469 SER A O 1
ATOM 3447 N N . SER A 1 470 ? 4.035 6.853 -31.767 1.00 85.62 470 SER A N 1
ATOM 3448 C CA . SER A 1 470 ? 4.091 6.130 -33.041 1.00 85.62 470 SER A CA 1
ATOM 3449 C C . SER A 1 470 ? 5.041 4.921 -33.032 1.00 85.62 470 SER A C 1
ATOM 3451 O O . SER A 1 470 ? 4.980 4.085 -33.942 1.00 85.62 470 SER A O 1
ATOM 3453 N N . LEU A 1 471 ? 5.917 4.792 -32.025 1.00 88.88 471 LEU A N 1
ATOM 3454 C CA . LEU A 1 471 ? 6.892 3.705 -31.956 1.00 88.88 471 LEU A CA 1
ATOM 3455 C C . LEU A 1 471 ? 6.196 2.371 -31.658 1.00 88.88 471 LEU A C 1
ATOM 3457 O O . LEU A 1 471 ? 5.583 2.171 -30.612 1.00 88.88 471 LEU A O 1
ATOM 3461 N N . LYS A 1 472 ? 6.308 1.427 -32.598 1.00 92.06 472 LYS A N 1
ATOM 3462 C CA . LYS A 1 472 ? 5.724 0.088 -32.505 1.00 92.06 472 LYS A CA 1
ATOM 3463 C C . LYS A 1 472 ? 6.786 -0.946 -32.848 1.00 92.06 472 LYS A C 1
ATOM 3465 O O . LYS A 1 472 ? 6.996 -1.272 -34.012 1.00 92.06 472 LYS A O 1
ATOM 3470 N N . HIS A 1 473 ? 7.441 -1.469 -31.819 1.00 95.25 473 HIS A N 1
ATOM 3471 C CA . HIS A 1 473 ? 8.455 -2.512 -31.941 1.00 95.25 473 HIS A CA 1
ATOM 3472 C C . HIS A 1 473 ? 8.304 -3.506 -30.777 1.00 95.25 473 HIS A C 1
ATOM 3474 O O . HIS A 1 473 ? 7.971 -3.070 -29.676 1.00 95.25 473 HIS A O 1
ATOM 3480 N N . PRO A 1 474 ? 8.521 -4.821 -30.974 1.00 95.25 474 PRO A N 1
ATOM 3481 C CA . PRO A 1 474 ? 8.373 -5.815 -29.906 1.00 95.25 474 PRO A CA 1
ATOM 3482 C C . PRO A 1 474 ? 9.283 -5.554 -28.701 1.00 95.25 474 PRO A C 1
ATOM 3484 O O . PRO A 1 474 ? 8.879 -5.859 -27.588 1.00 95.25 474 PRO A O 1
ATOM 3487 N N . HIS A 1 475 ? 10.451 -4.942 -28.908 1.00 96.38 475 HIS A N 1
ATOM 3488 C CA . HIS A 1 475 ? 11.452 -4.678 -27.864 1.00 96.38 475 HIS A CA 1
ATOM 3489 C C . HIS A 1 475 ? 11.495 -3.215 -27.388 1.00 96.38 475 HIS A C 1
ATOM 3491 O O . HIS A 1 475 ? 12.514 -2.754 -26.883 1.00 96.38 475 HIS A O 1
ATOM 3497 N N . ILE A 1 476 ? 10.408 -2.463 -27.573 1.00 93.75 476 ILE A N 1
ATOM 3498 C CA . ILE A 1 476 ? 10.248 -1.082 -27.092 1.00 93.75 476 ILE A CA 1
ATOM 3499 C C . ILE A 1 476 ? 8.948 -1.011 -26.293 1.00 93.75 476 ILE A C 1
ATOM 3501 O O . ILE A 1 476 ? 7.919 -1.473 -26.784 1.00 93.75 476 ILE A O 1
ATOM 3505 N N . ILE A 1 477 ? 8.990 -0.423 -25.096 1.00 92.56 477 ILE A N 1
ATOM 3506 C CA . ILE A 1 477 ? 7.795 -0.129 -24.298 1.00 92.56 477 ILE A CA 1
ATOM 3507 C C . ILE A 1 477 ? 6.884 0.802 -25.092 1.00 92.56 477 ILE A C 1
ATOM 3509 O O . ILE A 1 477 ? 7.273 1.915 -25.457 1.00 92.56 477 ILE A O 1
ATOM 3513 N N . ARG A 1 478 ? 5.656 0.355 -25.351 1.00 91.62 478 ARG A N 1
ATOM 3514 C CA . ARG A 1 478 ? 4.662 1.175 -26.049 1.00 91.62 478 ARG A CA 1
ATOM 3515 C C . ARG A 1 478 ? 4.141 2.288 -25.150 1.00 91.62 478 ARG A C 1
ATOM 3517 O O . ARG A 1 478 ? 3.826 2.054 -23.988 1.00 91.62 478 ARG A O 1
ATOM 3524 N N . LEU A 1 479 ? 3.986 3.481 -25.716 1.00 90.62 479 LEU A N 1
ATOM 3525 C CA . LEU A 1 479 ? 3.218 4.571 -25.122 1.00 90.62 479 LEU A CA 1
ATOM 3526 C C . LEU A 1 479 ? 1.776 4.464 -25.636 1.00 90.62 479 LEU A C 1
ATOM 3528 O O . LEU A 1 479 ? 1.538 4.589 -26.835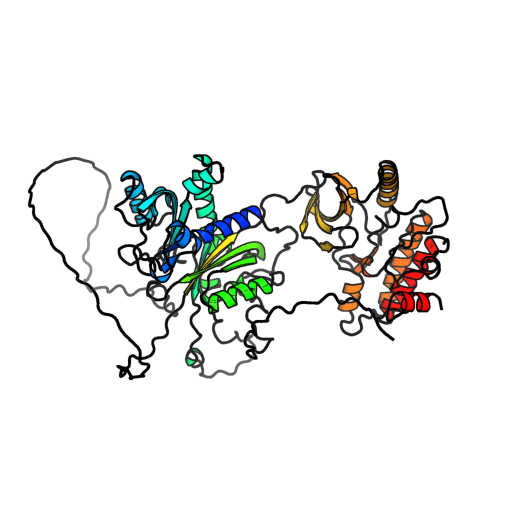 1.00 90.62 479 LEU A O 1
ATOM 3532 N N . TYR A 1 480 ? 0.835 4.166 -24.743 1.00 90.31 480 TYR A N 1
ATOM 3533 C CA . TYR A 1 480 ? -0.576 3.974 -25.076 1.00 90.31 480 TYR A CA 1
ATOM 3534 C C . TYR A 1 480 ? -1.347 5.289 -25.116 1.00 90.31 480 TYR A C 1
ATOM 3536 O O . TYR A 1 480 ? -2.040 5.553 -26.091 1.00 90.31 480 TYR A O 1
ATOM 3544 N N . ASP A 1 481 ? -1.221 6.101 -24.066 1.00 89.00 481 ASP A N 1
ATOM 3545 C CA . ASP A 1 481 ? -1.947 7.361 -23.910 1.00 89.00 481 ASP A CA 1
ATOM 3546 C C . ASP A 1 481 ? -1.080 8.388 -23.164 1.00 89.00 481 ASP A C 1
ATOM 3548 O O . ASP A 1 481 ? -0.221 8.040 -22.348 1.00 89.00 481 ASP A O 1
ATOM 3552 N N . VAL A 1 482 ? -1.354 9.674 -23.392 1.00 86.44 482 VAL A N 1
ATOM 3553 C CA . VAL A 1 482 ? -0.786 10.787 -22.621 1.00 86.44 482 VAL A CA 1
ATOM 3554 C C . VAL A 1 482 ? -1.925 11.654 -22.101 1.00 86.44 482 VAL A C 1
ATOM 3556 O O . VAL A 1 482 ? -2.802 12.074 -22.855 1.00 86.44 482 VAL A O 1
ATOM 3559 N N . HIS A 1 483 ? -1.911 11.945 -20.803 1.00 88.06 483 HIS A N 1
ATOM 3560 C CA . HIS A 1 483 ? -2.908 12.795 -20.159 1.00 88.06 483 HIS A CA 1
ATOM 3561 C C . HIS A 1 483 ? -2.242 13.948 -19.418 1.00 88.06 483 HIS A C 1
ATOM 3563 O O . HIS A 1 483 ? -1.256 13.749 -18.717 1.00 88.06 483 HIS A O 1
ATOM 3569 N N . PHE A 1 484 ? -2.812 15.146 -19.515 1.00 84.00 484 PHE A N 1
ATOM 3570 C CA . PHE A 1 484 ? -2.370 16.302 -18.743 1.00 84.00 484 PHE A CA 1
ATOM 3571 C C . PHE A 1 484 ? -3.419 16.653 -17.686 1.00 84.00 484 PHE A C 1
ATOM 3573 O O . PHE A 1 484 ? -4.570 16.938 -18.016 1.00 84.00 484 PHE A O 1
ATOM 3580 N N . GLN A 1 485 ? -3.041 16.605 -16.408 1.00 82.62 485 GLN A N 1
ATOM 3581 C CA . GLN A 1 485 ? -3.926 16.947 -15.293 1.00 82.62 485 GLN A CA 1
ATOM 3582 C C . GLN A 1 485 ? -3.108 17.492 -14.120 1.00 82.62 485 GLN A C 1
ATOM 3584 O O . GLN A 1 485 ? -2.038 16.971 -13.822 1.00 82.62 485 GLN A O 1
ATOM 3589 N N . ASN A 1 486 ? -3.624 18.506 -13.415 1.00 82.75 486 ASN A N 1
ATOM 3590 C CA . ASN A 1 486 ? -2.997 19.068 -12.208 1.00 82.75 486 ASN A CA 1
ATOM 3591 C C . ASN A 1 486 ? -1.512 19.425 -12.413 1.00 82.75 486 ASN A C 1
ATOM 3593 O O . ASN A 1 486 ? -0.669 19.094 -11.582 1.00 82.75 486 ASN A O 1
ATOM 3597 N N . ASN A 1 487 ? -1.192 20.049 -13.551 1.00 80.81 487 ASN A N 1
ATOM 3598 C CA . ASN A 1 487 ? 0.172 20.418 -13.931 1.00 80.81 487 ASN A CA 1
ATOM 3599 C C . ASN A 1 487 ? 1.160 19.233 -13.982 1.00 80.81 487 ASN A C 1
ATOM 3601 O O . ASN A 1 487 ? 2.347 19.380 -13.715 1.00 80.81 487 ASN A O 1
ATOM 3605 N N . THR A 1 488 ? 0.664 18.037 -14.291 1.00 81.94 488 THR A N 1
ATOM 3606 C CA . THR A 1 488 ? 1.457 16.814 -14.426 1.00 81.94 488 THR A CA 1
ATOM 3607 C C . THR A 1 488 ? 1.056 16.102 -15.715 1.00 81.94 488 THR A C 1
ATOM 3609 O O . THR A 1 488 ? -0.134 15.915 -15.986 1.00 81.94 488 THR A O 1
ATOM 3612 N N . PHE A 1 489 ? 2.046 15.690 -16.502 1.00 83.12 489 PHE A N 1
ATOM 3613 C CA . PHE A 1 489 ? 1.857 14.754 -17.603 1.00 83.12 489 PHE A CA 1
ATOM 3614 C C . PHE A 1 489 ? 1.871 13.327 -17.063 1.00 83.12 489 PHE A C 1
ATOM 3616 O O . PHE A 1 489 ? 2.797 12.922 -16.365 1.00 83.12 489 PHE A O 1
ATOM 3623 N N . PHE A 1 490 ? 0.846 12.559 -17.398 1.00 88.25 490 PHE A N 1
ATOM 3624 C CA . PHE A 1 490 ? 0.738 11.140 -17.109 1.00 88.25 490 PHE A CA 1
ATOM 3625 C C . PHE A 1 490 ? 0.915 10.369 -18.409 1.00 88.25 490 PHE A C 1
ATOM 3627 O O . PHE A 1 490 ? 0.049 10.410 -19.283 1.00 88.25 490 PHE A O 1
ATOM 3634 N N . LEU A 1 491 ? 2.045 9.680 -18.524 1.00 88.75 491 LEU A N 1
ATOM 3635 C CA . LEU A 1 491 ? 2.376 8.834 -19.659 1.00 88.75 491 LEU A CA 1
ATOM 3636 C C . LEU A 1 491 ? 1.933 7.415 -19.316 1.00 88.75 491 LEU A C 1
ATOM 3638 O O . LEU A 1 491 ? 2.469 6.816 -18.379 1.00 88.75 491 LEU A O 1
ATOM 3642 N N . VAL A 1 492 ? 0.942 6.902 -20.038 1.00 92.38 492 VAL A N 1
ATOM 3643 C CA . VAL A 1 492 ? 0.420 5.545 -19.876 1.00 92.38 492 VAL A CA 1
ATOM 3644 C C . VAL A 1 492 ? 1.140 4.636 -20.854 1.00 92.38 492 VAL A C 1
ATOM 3646 O O . VAL A 1 492 ? 1.044 4.816 -22.063 1.00 92.38 492 VAL A O 1
ATOM 3649 N N . MET A 1 493 ? 1.868 3.663 -20.331 1.00 93.19 493 MET A N 1
ATOM 3650 C CA . MET A 1 493 ? 2.802 2.831 -21.075 1.00 93.19 493 MET A CA 1
ATOM 3651 C C . MET A 1 493 ? 2.512 1.344 -20.861 1.00 93.19 493 MET A C 1
ATOM 3653 O O . MET A 1 493 ? 1.860 0.954 -19.890 1.00 93.19 493 MET A O 1
ATOM 3657 N N . GLU A 1 494 ? 3.041 0.513 -21.750 1.00 93.19 494 GLU A N 1
ATOM 3658 C CA . GLU A 1 494 ? 3.088 -0.939 -21.594 1.00 93.19 494 GLU A CA 1
ATOM 3659 C C . GLU A 1 494 ? 3.761 -1.323 -20.267 1.00 93.19 494 GLU A C 1
ATOM 3661 O O . GLU A 1 494 ? 4.802 -0.778 -19.892 1.00 93.19 494 GLU A O 1
ATOM 3666 N N . PHE A 1 495 ? 3.152 -2.260 -19.538 1.00 92.94 495 PHE A N 1
ATOM 3667 C CA . PHE A 1 495 ? 3.718 -2.796 -18.305 1.00 92.94 495 PHE A CA 1
ATOM 3668 C C . PHE A 1 495 ? 4.608 -4.009 -18.604 1.00 92.94 495 PHE A C 1
ATOM 3670 O O . PHE A 1 495 ? 4.141 -5.009 -19.143 1.00 92.94 495 PHE A O 1
ATOM 3677 N N . ALA A 1 496 ? 5.880 -3.940 -18.206 1.00 91.94 496 ALA A N 1
ATOM 3678 C CA . ALA A 1 496 ? 6.832 -5.046 -18.293 1.00 91.94 496 ALA A CA 1
ATOM 3679 C C . ALA A 1 496 ? 7.119 -5.605 -16.887 1.00 91.94 496 ALA A C 1
ATOM 3681 O O . ALA A 1 496 ? 7.808 -4.979 -16.081 1.00 91.94 496 ALA A O 1
ATOM 3682 N N . GLY A 1 497 ? 6.534 -6.767 -16.579 1.00 87.25 497 GLY A N 1
ATOM 3683 C CA . GLY A 1 497 ? 6.529 -7.353 -15.231 1.00 87.25 497 GLY A CA 1
ATOM 3684 C C . GLY A 1 497 ? 7.763 -8.178 -14.843 1.00 87.25 497 GLY A C 1
ATOM 3685 O O . GLY A 1 497 ? 7.843 -8.619 -13.702 1.00 87.25 497 GLY A O 1
ATOM 3686 N N . GLY A 1 498 ? 8.720 -8.399 -15.749 1.00 87.50 498 GLY A N 1
ATOM 3687 C CA . GLY A 1 498 ? 9.909 -9.236 -15.525 1.00 87.50 498 GLY A CA 1
ATOM 3688 C C . GLY A 1 498 ? 11.067 -8.541 -14.793 1.00 87.50 498 GLY A C 1
ATOM 3689 O O . GLY A 1 498 ? 12.124 -9.142 -14.598 1.00 87.50 498 GLY A O 1
ATOM 3690 N N . GLY A 1 499 ? 10.889 -7.283 -14.378 1.00 89.06 499 GLY A N 1
ATOM 3691 C CA . GLY A 1 499 ? 11.934 -6.473 -13.744 1.00 89.06 499 GLY A CA 1
ATOM 3692 C C . GLY A 1 499 ? 12.923 -5.878 -14.751 1.00 89.06 499 GLY A C 1
ATOM 3693 O O . GLY A 1 499 ? 12.711 -5.946 -15.958 1.00 89.06 499 GLY A O 1
ATOM 3694 N N . SER A 1 500 ? 13.994 -5.249 -14.263 1.00 90.69 500 SER A N 1
ATOM 3695 C CA . SER A 1 500 ? 15.051 -4.688 -15.118 1.00 90.69 500 SER A CA 1
ATOM 3696 C C . SER A 1 500 ? 16.102 -5.731 -15.506 1.00 90.69 500 SER A C 1
ATOM 3698 O O . SER A 1 500 ? 16.223 -6.781 -14.871 1.00 90.69 500 SER A O 1
ATOM 3700 N N . LEU A 1 501 ? 16.935 -5.417 -16.497 1.00 90.12 501 LEU A N 1
ATOM 3701 C CA . LEU A 1 501 ? 18.080 -6.240 -16.890 1.00 90.12 501 LEU A CA 1
ATOM 3702 C C . LEU A 1 501 ? 19.048 -6.470 -15.718 1.00 90.12 501 LEU A C 1
ATOM 3704 O O . LEU A 1 501 ? 19.596 -7.559 -15.572 1.00 90.12 501 LEU A O 1
ATOM 3708 N N . VAL A 1 502 ? 19.191 -5.477 -14.832 1.00 86.88 502 VAL A N 1
ATOM 3709 C CA . VAL A 1 502 ? 19.960 -5.603 -13.581 1.00 86.88 502 VAL A CA 1
ATOM 3710 C C . VAL A 1 502 ? 19.387 -6.707 -12.691 1.00 86.88 502 VAL A C 1
ATOM 3712 O O . VAL A 1 502 ? 20.126 -7.537 -12.162 1.00 86.88 502 VAL A O 1
ATOM 3715 N N . HIS A 1 503 ? 18.063 -6.722 -12.519 1.00 87.88 503 HIS A N 1
ATOM 3716 C CA . HIS A 1 503 ? 17.382 -7.753 -11.739 1.00 87.88 503 HIS A CA 1
ATOM 3717 C C . HIS A 1 503 ? 17.540 -9.132 -12.392 1.00 87.88 503 HIS A C 1
ATOM 3719 O O . HIS A 1 503 ? 17.851 -10.106 -11.708 1.00 87.88 503 HIS A O 1
ATOM 3725 N N . PHE A 1 504 ? 17.407 -9.203 -13.718 1.00 89.19 504 PHE A N 1
ATOM 3726 C CA . PHE A 1 504 ? 17.608 -10.433 -14.477 1.00 89.19 504 PHE A CA 1
ATOM 3727 C C . PHE A 1 504 ? 19.027 -10.997 -14.297 1.00 89.19 504 PHE A C 1
ATOM 3729 O O . PHE A 1 504 ? 19.167 -12.158 -13.914 1.00 89.19 504 PHE A O 1
ATOM 3736 N N . ALA A 1 505 ? 20.074 -10.185 -14.467 1.00 86.81 505 ALA A N 1
ATOM 3737 C CA . ALA A 1 505 ? 21.463 -10.624 -14.303 1.00 86.81 505 ALA A CA 1
ATOM 3738 C C . ALA A 1 505 ? 21.756 -11.143 -12.882 1.00 86.81 505 ALA A C 1
ATOM 3740 O O . ALA A 1 505 ? 22.360 -12.202 -12.719 1.00 86.81 505 ALA A O 1
ATOM 3741 N N . ARG A 1 506 ? 21.248 -10.457 -11.847 1.00 87.31 506 ARG A N 1
ATOM 3742 C CA . ARG A 1 506 ? 21.348 -10.915 -10.446 1.00 87.31 506 ARG A CA 1
ATOM 3743 C C . ARG A 1 506 ? 20.613 -12.225 -10.189 1.00 87.31 506 ARG A C 1
ATOM 3745 O O . ARG A 1 506 ? 21.054 -13.005 -9.355 1.00 87.31 506 ARG A O 1
ATOM 3752 N N . SER A 1 507 ? 19.491 -12.456 -10.867 1.00 86.31 507 SER A N 1
ATOM 3753 C CA . SER A 1 507 ? 18.736 -13.704 -10.722 1.00 86.31 507 SER A CA 1
ATOM 3754 C C . SER A 1 507 ? 19.446 -14.905 -11.359 1.00 86.31 507 SER A C 1
ATOM 3756 O O . SER A 1 507 ? 19.298 -16.019 -10.866 1.00 86.31 507 SER A O 1
ATOM 3758 N N . GLN A 1 508 ? 20.222 -14.680 -12.426 1.00 84.06 508 GLN A N 1
ATOM 3759 C CA . GLN A 1 508 ? 20.996 -15.723 -13.109 1.00 84.06 508 GLN A CA 1
ATOM 3760 C C . GLN A 1 508 ? 22.279 -16.068 -12.345 1.00 84.06 508 GLN A C 1
ATOM 3762 O O . GLN A 1 508 ? 22.566 -17.241 -12.117 1.00 84.06 508 GLN A O 1
ATOM 3767 N N . ASP A 1 509 ? 23.025 -15.050 -11.907 1.00 86.00 509 ASP A N 1
ATOM 3768 C CA . ASP A 1 509 ? 24.239 -15.208 -11.105 1.00 86.00 509 ASP A CA 1
ATOM 3769 C C . ASP A 1 509 ? 24.228 -14.205 -9.938 1.00 86.00 509 ASP A C 1
ATOM 3771 O O . ASP A 1 509 ? 24.658 -13.058 -10.088 1.00 86.00 509 ASP A O 1
ATOM 3775 N N . PRO A 1 510 ? 23.754 -14.612 -8.747 1.00 83.88 510 PRO A N 1
ATOM 3776 C CA . PRO A 1 510 ? 23.691 -13.725 -7.587 1.00 83.88 510 PRO A CA 1
ATOM 3777 C C . PRO A 1 510 ? 25.057 -13.224 -7.104 1.00 83.88 510 PRO A C 1
ATOM 3779 O O . PRO A 1 510 ? 25.126 -12.199 -6.424 1.00 83.88 510 PRO A O 1
ATOM 3782 N N . VAL A 1 511 ? 26.141 -13.940 -7.425 1.00 82.19 511 VAL A N 1
ATOM 3783 C CA . VAL A 1 511 ? 27.484 -13.661 -6.901 1.00 82.19 511 VAL A CA 1
ATOM 3784 C C . VAL A 1 511 ? 28.231 -12.708 -7.822 1.00 82.19 511 VAL A C 1
ATOM 3786 O O . VAL A 1 511 ? 28.784 -11.709 -7.359 1.00 82.19 511 VAL A O 1
ATOM 3789 N N . HIS A 1 512 ? 28.251 -12.997 -9.122 1.00 82.94 512 HIS A N 1
ATOM 3790 C CA . HIS A 1 512 ? 29.007 -12.205 -10.091 1.00 82.94 512 HIS A CA 1
ATOM 3791 C C . HIS A 1 512 ? 28.135 -11.332 -10.987 1.00 82.94 512 HIS A C 1
ATOM 3793 O O . HIS A 1 512 ? 28.689 -10.489 -11.683 1.00 82.94 512 HIS A O 1
ATOM 3799 N N . GLN A 1 513 ? 26.807 -11.488 -10.955 1.00 86.25 513 GLN A N 1
ATOM 3800 C CA . GLN A 1 513 ? 25.850 -10.714 -11.760 1.00 86.25 513 GLN A CA 1
ATOM 3801 C C . GLN A 1 513 ? 26.142 -10.810 -13.262 1.00 86.25 513 GLN A C 1
ATOM 3803 O O . GLN A 1 513 ? 25.995 -9.841 -14.003 1.00 86.25 513 GLN A O 1
ATOM 3808 N N . ARG A 1 514 ? 26.600 -11.986 -13.699 1.00 90.12 514 ARG A N 1
ATOM 3809 C CA . ARG A 1 514 ? 26.927 -12.282 -15.091 1.00 90.12 514 ARG A CA 1
ATOM 3810 C C . ARG A 1 514 ? 25.761 -12.953 -15.790 1.00 90.12 514 ARG A C 1
ATOM 3812 O O . ARG A 1 514 ? 25.010 -13.725 -15.201 1.00 90.12 514 ARG A O 1
ATOM 3819 N N . VAL A 1 515 ? 25.668 -12.683 -17.080 1.00 91.44 515 VAL A N 1
ATOM 3820 C CA . VAL A 1 515 ? 24.780 -13.358 -18.015 1.00 91.44 515 VAL A CA 1
ATOM 3821 C C . VAL A 1 515 ? 25.653 -14.213 -18.924 1.00 91.44 515 VAL A C 1
ATOM 3823 O O . VAL A 1 515 ? 26.693 -13.756 -19.403 1.00 91.44 515 VAL A O 1
ATOM 3826 N N . ASP A 1 516 ? 25.251 -15.462 -19.146 1.00 93.56 516 ASP A N 1
ATOM 3827 C CA . ASP A 1 516 ? 25.963 -16.341 -20.066 1.00 93.56 516 ASP A CA 1
ATOM 3828 C C . ASP A 1 516 ? 25.968 -15.757 -21.487 1.00 93.56 516 ASP A C 1
ATOM 3830 O O . ASP A 1 516 ? 25.057 -15.033 -21.893 1.00 93.56 516 ASP A O 1
ATOM 3834 N N . GLU A 1 517 ? 27.004 -16.078 -22.257 1.00 95.06 517 GLU A N 1
ATOM 3835 C CA . GLU A 1 517 ? 27.229 -15.474 -23.571 1.00 95.06 517 GLU A CA 1
ATOM 3836 C C . GLU A 1 517 ? 26.063 -15.703 -24.544 1.00 95.06 517 GLU A C 1
ATOM 3838 O O . GLU A 1 517 ? 25.705 -14.797 -25.295 1.00 95.06 517 GLU A O 1
ATOM 3843 N N . ALA A 1 518 ? 25.422 -16.876 -24.506 1.00 95.31 518 ALA A N 1
ATOM 3844 C CA . ALA A 1 518 ? 24.311 -17.187 -25.399 1.00 95.31 518 ALA A CA 1
ATOM 3845 C C . ALA A 1 518 ? 23.078 -16.329 -25.075 1.00 95.31 518 ALA A C 1
ATOM 3847 O O . ALA A 1 518 ? 22.463 -15.746 -25.976 1.00 95.31 518 ALA A O 1
ATOM 3848 N N . THR A 1 519 ? 22.740 -16.191 -23.791 1.00 93.81 519 THR A N 1
ATOM 3849 C CA . THR A 1 519 ? 21.664 -15.302 -23.343 1.00 93.81 519 THR A CA 1
ATOM 3850 C C . THR A 1 519 ? 22.003 -13.839 -23.614 1.00 93.81 519 THR A C 1
ATOM 3852 O O . THR A 1 519 ? 21.158 -13.111 -24.140 1.00 93.81 519 THR A O 1
ATOM 3855 N N . ALA A 1 520 ? 23.233 -13.407 -23.328 1.00 94.69 520 ALA A N 1
ATOM 3856 C CA . ALA A 1 520 ? 23.689 -12.044 -23.582 1.00 94.69 520 ALA A CA 1
ATOM 3857 C C . ALA A 1 520 ? 23.615 -11.697 -25.076 1.00 94.69 520 ALA A C 1
ATOM 3859 O O . ALA A 1 520 ? 23.108 -10.634 -25.423 1.00 94.69 520 ALA A O 1
ATOM 3860 N N . ALA A 1 521 ? 24.023 -12.604 -25.969 1.00 96.75 521 ALA A N 1
ATOM 3861 C CA . ALA A 1 521 ? 23.927 -12.418 -27.416 1.00 96.75 521 ALA A CA 1
ATOM 3862 C C . ALA A 1 521 ? 22.472 -12.302 -27.897 1.00 96.75 521 ALA A C 1
ATOM 3864 O O . ALA A 1 521 ? 22.151 -11.432 -28.715 1.00 96.75 521 ALA A O 1
ATOM 3865 N N . ARG A 1 522 ? 21.567 -13.135 -27.361 1.00 96.12 522 ARG A N 1
ATOM 3866 C CA . ARG A 1 522 ? 20.126 -13.049 -27.652 1.00 96.12 522 ARG A CA 1
ATOM 3867 C C . ARG A 1 522 ? 19.561 -11.690 -27.239 1.00 96.12 522 ARG A C 1
ATOM 3869 O O . ARG A 1 522 ? 18.913 -11.036 -28.053 1.00 96.12 522 ARG A O 1
ATOM 3876 N N . LEU A 1 523 ? 19.815 -11.257 -26.003 1.00 95.38 523 LEU A N 1
ATOM 3877 C CA . LEU A 1 523 ? 19.341 -9.967 -25.497 1.00 95.38 523 LEU A CA 1
ATOM 3878 C C . LEU A 1 523 ? 19.967 -8.808 -26.281 1.00 95.38 523 LEU A C 1
ATOM 3880 O O . LEU A 1 523 ? 19.262 -7.912 -26.730 1.00 95.38 523 LEU A O 1
ATOM 3884 N N . PHE A 1 524 ? 21.268 -8.852 -26.549 1.00 96.69 524 PHE A N 1
ATOM 3885 C CA . PHE A 1 524 ? 21.953 -7.815 -27.314 1.00 96.69 524 PHE A CA 1
ATOM 3886 C C . PHE A 1 524 ? 21.389 -7.669 -28.735 1.00 96.69 524 PHE A C 1
ATOM 3888 O O . PHE A 1 524 ? 21.175 -6.553 -29.200 1.00 96.69 524 PHE A O 1
ATOM 3895 N N . THR A 1 525 ? 21.037 -8.778 -29.391 1.00 97.38 525 THR A N 1
ATOM 3896 C CA . THR A 1 525 ? 20.357 -8.755 -30.699 1.00 97.38 525 THR A CA 1
ATOM 3897 C C . THR A 1 525 ? 19.021 -8.007 -30.630 1.00 97.38 525 THR A C 1
ATOM 3899 O O . THR A 1 525 ? 18.696 -7.222 -31.522 1.00 97.38 525 THR A O 1
ATOM 3902 N N . GLN A 1 526 ? 18.256 -8.197 -29.552 1.00 97.31 526 GLN A N 1
ATOM 3903 C CA . GLN A 1 526 ? 16.998 -7.481 -29.329 1.00 97.31 526 GLN A CA 1
ATOM 3904 C C . GLN A 1 526 ? 17.226 -5.973 -29.087 1.00 97.31 526 GLN A C 1
ATOM 3906 O O . GLN A 1 526 ? 16.459 -5.162 -29.614 1.00 97.31 526 GLN A O 1
ATOM 3911 N N . ILE A 1 527 ? 18.294 -5.586 -28.365 1.00 96.56 527 ILE A N 1
ATOM 3912 C CA . ILE A 1 527 ? 18.696 -4.174 -28.173 1.00 96.56 527 ILE A CA 1
ATOM 3913 C C . ILE A 1 527 ? 19.013 -3.537 -29.527 1.00 96.56 527 ILE A C 1
ATOM 3915 O O . ILE A 1 527 ? 18.453 -2.494 -29.864 1.00 96.56 527 ILE A O 1
ATOM 3919 N N . VAL A 1 528 ? 19.870 -4.185 -30.322 1.00 96.88 528 VAL A N 1
ATOM 3920 C CA . VAL A 1 528 ? 20.283 -3.696 -31.645 1.00 96.88 528 VAL A CA 1
ATOM 3921 C C . VAL A 1 528 ? 19.069 -3.517 -32.558 1.00 96.88 528 VAL A C 1
ATOM 3923 O O . VAL A 1 528 ? 18.913 -2.455 -33.155 1.00 96.88 528 VAL A O 1
ATOM 3926 N N . SER A 1 529 ? 18.161 -4.500 -32.602 1.00 97.44 529 SER A N 1
ATOM 3927 C CA . SER A 1 529 ? 16.919 -4.415 -33.385 1.00 97.44 529 SER A CA 1
ATOM 3928 C C . SER A 1 529 ? 16.058 -3.209 -32.988 1.00 97.44 529 SER A C 1
ATOM 3930 O O . SER A 1 529 ? 15.523 -2.508 -33.849 1.00 97.44 529 SER A O 1
ATOM 3932 N N . ALA A 1 530 ? 15.912 -2.949 -31.685 1.00 95.12 530 ALA A N 1
ATOM 3933 C CA . ALA A 1 530 ? 15.116 -1.831 -31.182 1.00 95.12 530 ALA A CA 1
ATOM 3934 C C . ALA A 1 530 ? 15.753 -0.469 -31.491 1.00 95.12 530 ALA A C 1
ATOM 3936 O O . ALA A 1 530 ? 15.065 0.439 -31.962 1.00 95.12 530 ALA A O 1
ATOM 3937 N N . LEU A 1 531 ? 17.058 -0.322 -31.256 1.00 93.06 531 LEU A N 1
ATOM 3938 C CA . LEU A 1 531 ? 17.770 0.930 -31.515 1.00 93.06 531 LEU A CA 1
ATOM 3939 C C . LEU A 1 531 ? 17.843 1.235 -33.009 1.00 93.06 531 LEU A C 1
ATOM 3941 O O . LEU A 1 531 ? 17.580 2.366 -33.403 1.00 93.06 531 LEU A O 1
ATOM 3945 N N . GLU A 1 532 ? 18.080 0.230 -33.853 1.00 94.69 532 GLU A N 1
ATOM 3946 C CA . GLU A 1 532 ? 18.039 0.403 -35.305 1.00 94.69 532 GLU A CA 1
ATOM 3947 C C . GLU A 1 532 ? 16.662 0.911 -35.767 1.00 94.69 532 GLU A C 1
ATOM 3949 O O . GLU A 1 532 ? 16.568 1.846 -36.571 1.00 94.69 532 GLU A O 1
ATOM 3954 N N . TYR A 1 533 ? 15.577 0.339 -35.231 1.00 93.94 533 TYR A N 1
ATOM 3955 C CA . TYR A 1 533 ? 14.213 0.792 -35.510 1.00 93.94 533 TYR A CA 1
ATOM 3956 C C . TYR A 1 533 ? 14.000 2.273 -35.142 1.00 93.94 533 TYR A C 1
ATOM 3958 O O . TYR A 1 533 ? 13.369 3.007 -35.919 1.00 93.94 533 TYR A O 1
ATOM 3966 N N . CYS A 1 534 ? 14.528 2.707 -33.992 1.00 90.06 534 CYS A N 1
ATOM 3967 C CA . CYS A 1 534 ? 14.471 4.089 -33.510 1.00 90.06 534 CYS A CA 1
ATOM 3968 C C . CYS A 1 534 ? 15.313 5.036 -34.367 1.00 90.06 534 CYS A C 1
ATOM 3970 O O . CYS A 1 534 ? 14.802 6.047 -34.854 1.00 90.06 534 CYS A O 1
ATOM 3972 N N . HIS A 1 535 ? 16.573 4.685 -34.628 1.00 88.69 535 HIS A N 1
ATOM 3973 C CA . HIS A 1 535 ? 17.515 5.513 -35.382 1.00 88.69 535 HIS A CA 1
ATOM 3974 C C . HIS A 1 535 ? 17.035 5.752 -36.816 1.00 88.69 535 HIS A C 1
ATOM 3976 O O . HIS A 1 535 ? 17.102 6.880 -37.306 1.00 88.69 535 HIS A O 1
ATOM 3982 N N . ARG A 1 536 ? 16.428 4.748 -37.470 1.00 89.44 536 ARG A N 1
ATOM 3983 C CA . ARG A 1 536 ? 15.788 4.912 -38.794 1.00 89.44 536 ARG A CA 1
ATOM 3984 C C . ARG A 1 536 ? 14.628 5.915 -38.791 1.00 89.44 536 ARG A C 1
ATOM 3986 O O . ARG A 1 536 ? 14.318 6.495 -39.828 1.00 89.44 536 ARG A O 1
ATOM 3993 N N . ARG A 1 537 ? 13.991 6.125 -37.637 1.00 85.69 537 ARG A N 1
ATOM 3994 C CA . ARG A 1 537 ? 12.923 7.117 -37.409 1.00 85.69 537 ARG A CA 1
ATOM 3995 C C . ARG A 1 537 ? 13.439 8.402 -36.775 1.00 85.69 537 ARG A C 1
ATOM 3997 O O . ARG A 1 537 ? 12.640 9.247 -36.391 1.00 85.69 537 ARG A O 1
ATOM 4004 N N . ARG A 1 538 ? 14.765 8.555 -36.707 1.00 81.00 538 ARG A N 1
ATOM 4005 C CA . ARG A 1 538 ? 15.456 9.700 -36.115 1.00 81.00 538 ARG A CA 1
ATOM 4006 C C . ARG A 1 538 ? 15.152 9.916 -34.627 1.00 81.00 538 ARG A C 1
ATOM 4008 O O . ARG A 1 538 ? 15.254 11.034 -34.133 1.00 81.00 538 ARG A O 1
ATOM 4015 N N . VAL A 1 539 ? 14.815 8.844 -33.915 1.00 81.81 539 VAL A N 1
ATOM 4016 C CA . VAL A 1 539 ? 14.677 8.838 -32.455 1.00 81.81 539 VAL A CA 1
ATOM 4017 C C . VAL A 1 539 ? 15.962 8.284 -31.857 1.00 81.81 539 VAL A C 1
ATOM 4019 O O . VAL A 1 539 ? 16.410 7.217 -32.264 1.00 81.81 539 VAL A O 1
ATOM 4022 N N . ILE A 1 540 ? 16.547 9.002 -30.901 1.00 82.12 540 ILE A N 1
ATOM 4023 C CA . ILE A 1 540 ? 17.784 8.627 -30.199 1.00 82.12 540 ILE A CA 1
ATOM 4024 C C . ILE A 1 540 ? 17.454 8.520 -28.710 1.00 82.12 540 ILE A C 1
ATOM 4026 O O . ILE A 1 540 ? 16.763 9.395 -28.187 1.00 82.12 540 ILE A O 1
ATOM 4030 N N . HIS A 1 541 ? 17.937 7.478 -28.032 1.00 83.56 541 HIS A N 1
ATOM 4031 C CA . HIS A 1 541 ? 17.573 7.201 -26.642 1.00 83.56 541 HIS A CA 1
ATOM 4032 C C . HIS A 1 541 ? 18.343 8.067 -25.628 1.00 83.56 541 HIS A C 1
ATOM 4034 O O . HIS A 1 541 ? 17.733 8.659 -24.745 1.00 83.56 541 HIS A O 1
ATOM 4040 N N . ARG A 1 542 ? 19.675 8.164 -25.742 1.00 79.19 542 ARG A N 1
ATOM 4041 C CA . ARG A 1 542 ? 20.601 9.015 -24.952 1.00 79.19 542 ARG A CA 1
ATOM 4042 C C . ARG A 1 542 ? 20.772 8.725 -23.456 1.00 79.19 542 ARG A C 1
ATOM 4044 O O . ARG A 1 542 ? 21.776 9.137 -22.892 1.00 79.19 542 ARG A O 1
ATOM 4051 N N . ASP A 1 543 ? 19.845 8.030 -22.799 1.00 78.19 543 ASP A N 1
ATOM 4052 C CA . ASP A 1 543 ? 20.035 7.510 -21.425 1.00 78.19 543 ASP A CA 1
ATOM 4053 C C . ASP A 1 543 ? 19.894 5.983 -21.388 1.00 78.19 543 ASP A C 1
ATOM 4055 O O . ASP A 1 543 ? 19.170 5.419 -20.566 1.00 78.19 543 ASP A O 1
ATOM 4059 N N . LEU A 1 544 ? 20.499 5.296 -22.363 1.00 87.31 544 LEU A N 1
ATOM 4060 C CA . LEU A 1 544 ? 20.420 3.840 -22.423 1.00 87.31 544 LEU A CA 1
ATOM 4061 C C . LEU A 1 544 ? 21.294 3.239 -21.318 1.00 87.31 544 LEU A C 1
ATOM 4063 O O . LEU A 1 544 ? 22.501 3.468 -21.272 1.00 87.31 544 LEU A O 1
ATOM 4067 N N . LYS A 1 545 ? 20.668 2.462 -20.435 1.00 87.44 545 LYS A N 1
ATOM 4068 C CA . LYS A 1 545 ? 21.305 1.813 -19.286 1.00 87.44 545 LYS A CA 1
ATOM 4069 C C . LYS A 1 545 ? 20.520 0.570 -18.860 1.00 87.44 545 LYS A C 1
ATOM 4071 O O . LYS A 1 545 ? 19.335 0.476 -19.201 1.00 87.44 545 LYS A O 1
ATOM 4076 N N . PRO A 1 546 ? 21.121 -0.364 -18.107 1.00 87.69 546 PRO A N 1
ATOM 4077 C CA . PRO A 1 546 ? 20.460 -1.596 -17.683 1.00 87.69 546 PRO A CA 1
ATOM 4078 C C . PRO A 1 546 ? 19.154 -1.382 -16.902 1.00 87.69 546 PRO A C 1
ATOM 4080 O O . PRO A 1 546 ? 18.256 -2.216 -16.978 1.00 87.69 546 PRO A O 1
ATOM 4083 N N . GLU A 1 547 ? 19.002 -0.272 -16.174 1.00 87.19 547 GLU A N 1
ATOM 4084 C CA . GLU A 1 547 ? 17.768 0.067 -15.450 1.00 87.19 547 GLU A CA 1
ATOM 4085 C C . GLU A 1 547 ? 16.606 0.432 -16.381 1.00 87.19 547 GLU A C 1
ATOM 4087 O O . GLU A 1 547 ? 15.449 0.208 -16.030 1.00 87.19 547 GLU A O 1
ATOM 4092 N N . ASN A 1 548 ? 16.917 0.965 -17.566 1.00 89.25 548 ASN A N 1
ATOM 4093 C CA . ASN A 1 548 ? 15.942 1.335 -18.594 1.00 89.25 548 ASN A CA 1
ATOM 4094 C C . ASN A 1 548 ? 15.665 0.181 -19.576 1.00 89.25 548 ASN A C 1
ATOM 4096 O O . ASN A 1 548 ? 14.856 0.327 -20.490 1.00 89.25 548 ASN A O 1
ATOM 4100 N N . ILE A 1 549 ? 16.306 -0.978 -19.396 1.00 92.38 549 ILE A N 1
ATOM 4101 C CA . ILE A 1 549 ? 16.001 -2.205 -20.135 1.00 92.38 549 ILE A CA 1
ATOM 4102 C C . ILE A 1 549 ? 15.181 -3.097 -19.212 1.00 92.38 549 ILE A C 1
ATOM 4104 O O . ILE A 1 549 ? 15.689 -3.630 -18.228 1.00 92.38 549 ILE A O 1
ATOM 4108 N N . LEU A 1 550 ? 13.897 -3.236 -19.520 1.00 93.50 550 LEU A N 1
ATOM 4109 C CA . LEU A 1 550 ? 12.966 -4.065 -18.766 1.00 93.50 550 LEU A CA 1
ATOM 4110 C C . LEU A 1 550 ? 12.811 -5.430 -19.429 1.00 93.50 550 LEU A C 1
ATOM 4112 O O . LEU A 1 550 ? 13.086 -5.586 -20.615 1.00 93.50 550 LEU A O 1
ATOM 4116 N N . MET A 1 551 ? 12.338 -6.405 -18.668 1.00 93.44 551 MET A N 1
ATOM 4117 C CA . MET A 1 551 ? 11.995 -7.739 -19.139 1.00 93.44 551 MET A CA 1
ATOM 4118 C C . MET A 1 551 ? 10.477 -7.905 -19.103 1.00 93.44 551 MET A C 1
ATOM 4120 O O . MET A 1 551 ? 9.821 -7.481 -18.148 1.00 93.44 551 MET A O 1
ATOM 4124 N N . ASP A 1 552 ? 9.898 -8.516 -20.129 1.00 90.06 552 ASP A N 1
ATOM 4125 C CA . ASP A 1 552 ? 8.506 -8.960 -20.086 1.00 90.06 552 ASP A CA 1
ATOM 4126 C C . ASP A 1 552 ? 8.367 -10.342 -19.419 1.00 90.06 552 ASP A C 1
ATOM 4128 O O . ASP A 1 552 ? 9.346 -10.946 -18.972 1.00 90.06 552 ASP A O 1
ATOM 4132 N N . GLY A 1 553 ? 7.130 -10.835 -19.310 1.00 84.12 553 GLY A N 1
ATOM 4133 C CA . GLY A 1 553 ? 6.839 -12.135 -18.694 1.00 84.12 553 GLY A CA 1
ATOM 4134 C C . GLY A 1 553 ? 7.361 -13.345 -19.478 1.00 84.12 553 GLY A C 1
ATOM 4135 O O . GLY A 1 553 ? 7.377 -14.447 -18.938 1.00 84.12 553 GLY A O 1
ATOM 4136 N N . GLU A 1 554 ? 7.803 -13.154 -20.724 1.00 86.56 554 GLU A N 1
ATOM 4137 C CA . GLU A 1 554 ? 8.332 -14.205 -21.602 1.00 86.56 554 GLU A CA 1
ATOM 4138 C C . GLU A 1 554 ? 9.872 -14.209 -21.643 1.00 86.56 554 GLU A C 1
ATOM 4140 O O . GLU A 1 554 ? 10.480 -15.036 -22.322 1.00 86.56 554 GLU A O 1
ATOM 4145 N N . GLY A 1 555 ? 10.527 -13.296 -20.914 1.00 85.31 555 GLY A N 1
ATOM 4146 C CA . GLY A 1 555 ? 11.986 -13.177 -20.897 1.00 85.31 555 GLY A CA 1
ATOM 4147 C C . GLY A 1 555 ? 12.564 -12.477 -22.132 1.00 85.31 555 GLY A C 1
ATOM 4148 O O . GLY A 1 555 ? 13.748 -12.662 -22.456 1.00 85.31 555 GLY A O 1
ATOM 4149 N N . ASN A 1 556 ? 11.754 -11.674 -22.826 1.00 92.12 556 ASN A N 1
ATOM 4150 C CA . ASN A 1 556 ? 12.214 -10.746 -23.854 1.00 92.12 556 ASN A CA 1
ATOM 4151 C C . ASN A 1 556 ? 12.431 -9.358 -23.258 1.00 92.12 556 ASN A C 1
ATOM 4153 O O . ASN A 1 556 ? 11.757 -8.960 -22.308 1.00 92.12 556 ASN A O 1
ATOM 4157 N N . LEU A 1 557 ? 13.366 -8.602 -23.836 1.00 94.50 557 LEU A N 1
ATOM 4158 C CA . LEU A 1 557 ? 13.611 -7.243 -23.377 1.00 94.50 557 LEU A CA 1
ATOM 4159 C C . LEU A 1 557 ? 12.646 -6.235 -23.999 1.00 94.50 557 LEU A C 1
ATOM 4161 O O . LEU A 1 557 ? 12.194 -6.387 -25.139 1.00 94.50 557 LEU A O 1
ATOM 4165 N N . LYS A 1 558 ? 12.420 -5.158 -23.252 1.00 94.69 558 LYS A N 1
ATOM 4166 C CA . LYS A 1 558 ? 11.669 -3.962 -23.616 1.00 94.69 558 LYS A CA 1
ATOM 4167 C C . LYS A 1 558 ? 12.478 -2.737 -23.196 1.00 94.69 558 LYS A C 1
ATOM 4169 O O . LYS A 1 558 ? 12.671 -2.498 -22.006 1.00 94.69 558 LYS A O 1
ATOM 4174 N N . ILE A 1 559 ? 12.943 -1.945 -24.157 1.00 93.44 559 ILE A N 1
ATOM 4175 C CA . ILE A 1 559 ? 13.593 -0.664 -23.857 1.00 93.44 559 ILE A CA 1
ATOM 4176 C C . ILE A 1 559 ? 12.522 0.326 -23.387 1.00 93.44 559 ILE A C 1
ATOM 4178 O O . ILE A 1 559 ? 11.481 0.468 -24.033 1.00 93.44 559 ILE A O 1
ATOM 4182 N N . ALA A 1 560 ? 12.769 0.986 -22.262 1.00 89.00 560 ALA A N 1
ATOM 4183 C CA . ALA A 1 560 ? 11.890 1.953 -21.618 1.00 89.00 560 ALA A CA 1
ATOM 4184 C C . ALA A 1 560 ? 12.546 3.342 -21.548 1.00 89.00 560 ALA A C 1
ATOM 4186 O O . ALA A 1 560 ? 13.738 3.482 -21.762 1.00 89.00 560 ALA A O 1
ATOM 4187 N N . ASP A 1 561 ? 11.763 4.358 -21.178 1.00 78.62 561 ASP A N 1
ATOM 4188 C CA . ASP A 1 561 ? 12.222 5.729 -20.887 1.00 78.62 561 ASP A CA 1
ATOM 4189 C C . ASP A 1 561 ? 12.778 6.563 -22.063 1.00 78.62 561 ASP A C 1
ATOM 4191 O O . ASP A 1 561 ? 13.651 7.412 -21.904 1.00 78.62 561 ASP A O 1
ATOM 4195 N N . PHE A 1 562 ? 12.168 6.426 -23.243 1.00 71.69 562 PHE A N 1
ATOM 4196 C CA . PHE A 1 562 ? 12.401 7.337 -24.377 1.00 71.69 562 PHE A CA 1
ATOM 4197 C C . PHE A 1 562 ? 11.875 8.773 -24.138 1.00 71.69 562 PHE A C 1
ATOM 4199 O O . PHE A 1 562 ? 12.245 9.708 -24.846 1.00 71.69 562 PHE A O 1
ATOM 4206 N N . GLY A 1 563 ? 10.980 8.950 -23.157 1.00 56.38 563 GLY A N 1
ATOM 4207 C CA . GLY A 1 563 ? 10.055 10.085 -23.046 1.00 56.38 563 GLY A CA 1
ATOM 4208 C C . GLY A 1 563 ? 10.619 11.427 -22.589 1.00 56.38 563 GLY A C 1
ATOM 4209 O O . GLY A 1 563 ? 9.895 12.413 -22.642 1.00 56.38 563 GLY A O 1
ATOM 4210 N N . LEU A 1 564 ? 11.861 11.494 -22.110 1.00 52.31 564 LEU A N 1
ATOM 4211 C CA . LEU A 1 564 ? 12.434 12.740 -21.567 1.00 52.31 564 LEU A CA 1
ATOM 4212 C C . LEU A 1 564 ? 13.798 13.100 -22.153 1.00 52.31 564 LEU A C 1
ATOM 4214 O O . LEU A 1 564 ? 14.151 14.277 -22.201 1.00 52.31 564 LEU A O 1
ATOM 4218 N N . ALA A 1 565 ? 14.545 12.109 -22.631 1.00 50.94 565 ALA A N 1
ATOM 4219 C CA . ALA A 1 565 ? 15.842 12.312 -23.260 1.00 50.94 565 ALA A CA 1
ATOM 4220 C C . ALA A 1 565 ? 15.731 12.782 -24.724 1.00 50.94 565 ALA A C 1
ATOM 4222 O O . ALA A 1 565 ? 16.597 13.521 -25.191 1.00 50.94 5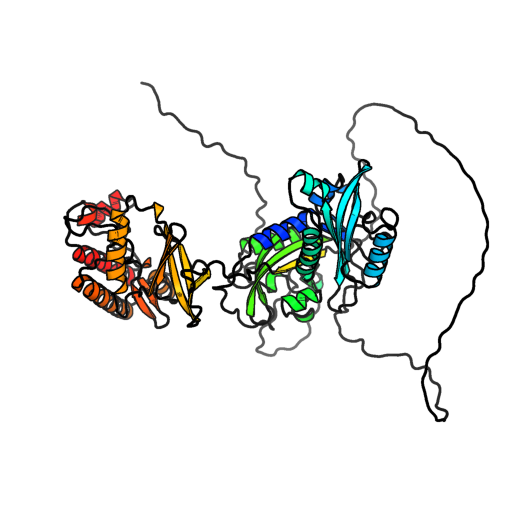65 ALA A O 1
ATOM 4223 N N . ALA A 1 566 ? 14.649 12.413 -25.422 1.00 47.72 566 ALA A N 1
ATOM 4224 C CA . ALA A 1 566 ? 14.292 13.011 -26.709 1.00 47.72 566 ALA A CA 1
ATOM 4225 C C . ALA A 1 566 ? 13.865 14.482 -26.518 1.00 47.72 566 ALA A C 1
ATOM 4227 O O . ALA A 1 566 ? 14.450 15.377 -27.122 1.00 47.72 566 ALA A O 1
ATOM 4228 N N . VAL A 1 567 ? 12.974 14.702 -25.543 1.00 47.03 567 VAL A N 1
ATOM 4229 C CA . VAL A 1 567 ? 12.216 15.943 -25.282 1.00 47.03 567 VAL A CA 1
ATOM 4230 C C . VAL A 1 567 ? 13.054 17.136 -24.844 1.00 47.03 567 VAL A C 1
ATOM 4232 O O . VAL A 1 567 ? 12.654 18.290 -24.968 1.00 47.03 567 VAL A O 1
ATOM 4235 N N . THR A 1 568 ? 14.229 16.873 -24.292 1.00 42.47 568 THR A N 1
ATOM 4236 C CA . THR A 1 568 ? 15.103 17.908 -23.734 1.00 42.47 568 THR A CA 1
ATOM 4237 C C . THR A 1 568 ? 16.167 18.390 -24.717 1.00 42.47 568 THR A C 1
ATOM 4239 O O . THR A 1 568 ? 17.043 19.166 -24.328 1.00 42.47 568 THR A O 1
ATOM 4242 N N . ALA A 1 569 ? 16.111 17.970 -25.986 1.00 45.19 569 ALA A N 1
ATOM 4243 C CA . ALA A 1 569 ? 17.150 18.289 -26.948 1.00 45.19 569 ALA A CA 1
ATOM 4244 C C . ALA A 1 569 ? 16.626 18.865 -28.270 1.00 45.19 569 ALA A C 1
ATOM 4246 O O . ALA A 1 569 ? 16.021 18.140 -29.058 1.00 45.19 569 ALA A O 1
ATOM 4247 N N . PRO A 1 570 ? 16.951 20.131 -28.589 1.00 43.56 570 PRO A N 1
ATOM 4248 C CA . PRO A 1 570 ? 16.578 20.712 -29.869 1.00 43.56 570 PRO A CA 1
ATOM 4249 C C . PRO A 1 570 ? 17.205 19.929 -31.030 1.00 43.56 570 PRO A C 1
ATOM 4251 O O . PRO A 1 570 ? 18.399 19.634 -31.041 1.00 43.56 570 PRO A O 1
ATOM 4254 N N . PHE A 1 571 ? 16.377 19.616 -32.025 1.00 44.41 571 PHE A N 1
ATOM 4255 C CA . PHE A 1 571 ? 16.740 18.804 -33.190 1.00 44.41 571 PHE A CA 1
ATOM 4256 C C . PHE A 1 571 ? 17.651 19.540 -34.198 1.00 44.41 571 PHE A C 1
ATOM 4258 O O . PHE A 1 571 ? 18.263 18.916 -35.061 1.00 44.41 571 PHE A O 1
ATOM 4265 N N . ASN A 1 572 ? 17.768 20.869 -34.086 1.00 40.62 572 ASN A N 1
ATOM 4266 C CA . ASN A 1 572 ? 18.478 21.725 -35.039 1.00 40.62 572 ASN A CA 1
ATOM 4267 C C . ASN A 1 572 ? 19.659 22.445 -34.370 1.00 40.62 572 ASN A C 1
ATOM 4269 O O . ASN A 1 572 ? 19.541 23.587 -33.931 1.00 40.62 572 ASN A O 1
ATOM 4273 N N . GLY A 1 573 ? 20.798 21.761 -34.303 1.00 36.91 573 GLY A N 1
ATOM 4274 C CA . GLY A 1 573 ? 22.064 22.266 -33.766 1.00 36.91 573 GLY A CA 1
ATOM 4275 C C . GLY A 1 573 ? 22.835 21.118 -33.126 1.00 36.91 573 GLY A C 1
ATOM 4276 O O . GLY A 1 573 ? 22.219 20.240 -32.525 1.00 36.91 573 GLY A O 1
ATOM 4277 N N . GLY A 1 574 ? 24.158 21.069 -33.288 1.00 40.97 574 GLY A N 1
ATOM 4278 C CA . GLY A 1 574 ? 24.957 20.030 -32.649 1.00 40.97 574 GLY A CA 1
ATOM 4279 C C . GLY A 1 574 ? 24.674 19.952 -31.145 1.00 40.97 574 GLY A C 1
ATOM 4280 O O . GLY A 1 574 ? 24.458 20.957 -30.463 1.00 40.97 574 GLY A O 1
ATOM 4281 N N . LEU A 1 575 ? 24.582 18.725 -30.641 1.00 45.56 575 LEU A N 1
ATOM 4282 C CA . LEU A 1 575 ? 24.107 18.458 -29.290 1.00 45.56 575 LEU A CA 1
ATOM 4283 C C . LEU A 1 575 ? 25.215 18.782 -28.277 1.00 45.56 575 LEU A C 1
ATOM 4285 O O . LEU A 1 575 ? 26.273 18.166 -28.301 1.00 45.56 575 LEU A O 1
ATOM 4289 N N . THR A 1 576 ? 24.970 19.742 -27.381 1.00 37.84 576 THR A N 1
ATOM 4290 C CA . THR A 1 576 ? 25.942 20.206 -26.365 1.00 37.84 576 THR A CA 1
ATOM 4291 C C . THR A 1 576 ? 25.518 19.917 -24.916 1.00 37.84 576 THR A C 1
ATOM 4293 O O . THR A 1 576 ? 26.296 20.151 -23.991 1.00 37.84 576 THR A O 1
ATOM 4296 N N . LEU A 1 577 ? 24.305 19.390 -24.681 1.00 43.19 577 LEU A N 1
ATOM 4297 C CA . LEU A 1 577 ? 23.810 19.068 -23.335 1.00 43.19 577 LEU A CA 1
ATOM 4298 C C . LEU A 1 577 ? 24.444 17.774 -22.792 1.00 43.19 577 LEU A C 1
ATOM 4300 O O . LEU A 1 577 ? 24.317 16.710 -23.398 1.00 43.19 577 LEU A O 1
ATOM 4304 N N . GLN A 1 578 ? 25.056 17.851 -21.605 1.00 48.62 578 GLN A N 1
ATOM 4305 C CA . GLN A 1 578 ? 25.433 16.674 -20.816 1.00 48.62 578 GLN A CA 1
ATOM 4306 C C . GLN A 1 578 ? 24.166 16.029 -20.238 1.00 48.62 578 GLN A C 1
ATOM 4308 O O . GLN A 1 578 ? 23.528 16.588 -19.348 1.00 48.62 578 GLN A O 1
ATOM 4313 N N . CYS A 1 579 ? 23.783 14.865 -20.754 1.00 52.12 579 CYS A N 1
ATOM 4314 C CA . CYS A 1 579 ? 22.664 14.057 -20.270 1.00 52.12 579 CYS A CA 1
ATOM 4315 C C . CYS A 1 579 ? 23.109 12.593 -20.170 1.00 52.12 579 CYS A C 1
ATOM 4317 O O . CYS A 1 579 ? 23.937 12.159 -20.968 1.00 52.12 579 CYS A O 1
ATOM 4319 N N . GLY A 1 580 ? 22.558 11.853 -19.205 1.00 58.41 580 GLY A N 1
ATOM 4320 C CA . GLY A 1 580 ? 22.804 10.420 -19.028 1.00 58.41 580 GLY A CA 1
ATOM 4321 C C . GLY A 1 580 ? 23.478 10.042 -17.706 1.00 58.41 580 GLY A C 1
ATOM 4322 O O . GLY A 1 580 ? 23.935 10.889 -16.934 1.00 58.41 580 GLY A O 1
ATOM 4323 N N . THR A 1 581 ? 23.513 8.738 -17.442 1.00 68.00 581 THR A N 1
ATOM 4324 C CA . THR A 1 581 ? 24.223 8.143 -16.299 1.00 68.00 581 THR A CA 1
ATOM 4325 C C . THR A 1 581 ? 25.731 8.082 -16.633 1.00 68.00 581 THR A C 1
ATOM 4327 O O . THR A 1 581 ? 26.074 7.513 -17.677 1.00 68.00 581 THR A O 1
ATOM 4330 N N . PRO A 1 582 ? 26.634 8.702 -15.836 1.00 75.62 582 PRO A N 1
ATOM 4331 C CA . PRO A 1 582 ? 28.041 8.949 -16.203 1.00 75.62 582 PRO A CA 1
ATOM 4332 C C . PRO A 1 582 ? 28.824 7.732 -16.713 1.00 75.62 582 PRO A C 1
ATOM 4334 O O . PRO A 1 582 ? 29.714 7.868 -17.547 1.00 75.62 582 PRO A O 1
ATOM 4337 N N . GLU A 1 583 ? 28.492 6.551 -16.209 1.00 82.75 583 GLU A N 1
ATOM 4338 C CA . GLU A 1 583 ? 29.122 5.265 -16.486 1.00 82.75 583 GLU A CA 1
ATOM 4339 C C . GLU A 1 583 ? 28.847 4.747 -17.908 1.00 82.75 583 GLU A C 1
ATOM 4341 O O . GLU A 1 583 ? 29.664 4.013 -18.460 1.00 82.75 583 GLU A O 1
ATOM 4346 N N . PHE A 1 584 ? 27.731 5.164 -18.515 1.00 83.56 584 PHE A N 1
ATOM 4347 C CA . PHE A 1 584 ? 27.286 4.749 -19.855 1.00 83.56 584 PHE A CA 1
ATOM 4348 C C . PHE A 1 584 ? 27.456 5.853 -20.906 1.00 83.56 584 PHE A C 1
ATOM 4350 O O . PHE A 1 584 ? 27.075 5.677 -22.064 1.00 83.56 584 PHE A O 1
ATOM 4357 N N . THR A 1 585 ? 28.007 7.001 -20.505 1.00 83.69 585 THR A N 1
ATOM 4358 C CA . THR A 1 585 ? 28.161 8.185 -21.355 1.00 83.69 585 THR A CA 1
ATOM 4359 C C . THR A 1 585 ? 29.347 8.039 -22.308 1.00 83.69 585 THR A C 1
ATOM 4361 O O . THR A 1 585 ? 30.441 7.650 -21.897 1.00 83.69 585 THR A O 1
ATOM 4364 N N . ALA A 1 586 ? 29.135 8.391 -23.576 1.00 84.88 586 ALA A N 1
ATOM 4365 C CA . ALA A 1 586 ? 30.166 8.347 -24.605 1.00 84.88 586 ALA A CA 1
ATOM 4366 C C . ALA A 1 586 ? 31.243 9.442 -24.421 1.00 84.88 586 ALA A C 1
ATOM 4368 O O . ALA A 1 586 ? 30.939 10.524 -23.895 1.00 84.88 586 ALA A O 1
ATOM 4369 N N . PRO A 1 587 ? 32.501 9.214 -24.852 1.00 85.75 587 PRO A N 1
ATOM 4370 C CA . PRO A 1 587 ? 33.607 10.149 -24.642 1.00 85.75 587 PRO A CA 1
ATOM 4371 C C . PRO A 1 587 ? 33.327 11.560 -25.170 1.00 85.75 587 PRO A C 1
ATOM 4373 O O . PRO A 1 587 ? 33.639 12.544 -24.499 1.00 85.75 587 PRO A O 1
ATOM 4376 N N . GLU A 1 588 ? 32.694 11.685 -26.330 1.00 81.50 588 GLU A N 1
ATOM 4377 C CA . GLU A 1 588 ? 32.339 12.948 -26.972 1.00 81.50 588 GLU A CA 1
ATOM 4378 C C . GLU A 1 588 ? 31.391 13.811 -26.126 1.00 81.50 588 GLU A C 1
ATOM 4380 O O . GLU A 1 588 ? 31.588 15.027 -26.054 1.00 81.50 588 GLU A O 1
ATOM 4385 N N . ILE A 1 589 ? 30.463 13.197 -25.381 1.00 76.94 589 ILE A N 1
ATOM 4386 C CA . ILE A 1 589 ? 29.592 13.901 -24.426 1.00 76.94 589 ILE A CA 1
ATOM 4387 C C . ILE A 1 589 ? 30.400 14.388 -23.220 1.00 76.94 589 ILE A C 1
ATOM 4389 O O . ILE A 1 589 ? 30.213 15.517 -22.762 1.00 76.94 589 ILE A O 1
ATOM 4393 N N . THR A 1 590 ? 31.342 13.581 -22.713 1.00 75.19 590 THR A N 1
ATOM 4394 C CA . THR A 1 590 ? 32.180 13.988 -21.566 1.00 75.19 590 THR A CA 1
ATOM 4395 C C . THR A 1 590 ? 33.063 15.199 -21.885 1.00 75.19 590 THR A C 1
ATOM 4397 O O . THR A 1 590 ? 33.399 15.973 -20.989 1.00 75.19 590 THR A O 1
ATOM 4400 N N . VAL A 1 591 ? 33.416 15.378 -23.162 1.00 74.31 591 VAL A N 1
ATOM 4401 C CA . VAL A 1 591 ? 34.230 16.493 -23.669 1.00 74.31 591 VAL A CA 1
ATOM 4402 C C . VAL A 1 591 ? 33.358 17.684 -24.106 1.00 74.31 591 VAL A C 1
ATOM 4404 O O . VAL A 1 591 ? 33.887 18.769 -24.341 1.00 74.31 591 VAL A O 1
ATOM 4407 N N . GLY A 1 592 ? 32.032 17.516 -24.185 1.00 69.06 592 GLY A N 1
ATOM 4408 C CA . GLY A 1 592 ? 31.097 18.550 -24.640 1.00 69.06 592 GLY A CA 1
ATOM 4409 C C . GLY A 1 592 ? 31.189 18.836 -26.142 1.00 69.06 592 GLY A C 1
ATOM 4410 O O . GLY A 1 592 ? 30.958 19.969 -26.563 1.00 69.06 592 GLY A O 1
ATOM 4411 N N . ARG A 1 593 ? 31.587 17.841 -26.945 1.00 71.25 593 ARG A N 1
ATOM 4412 C CA . ARG A 1 593 ? 31.619 17.951 -28.410 1.00 71.25 593 ARG A CA 1
ATOM 4413 C C . ARG A 1 593 ? 30.232 17.707 -28.986 1.00 71.25 593 ARG A C 1
ATOM 4415 O O . ARG A 1 593 ? 29.458 16.942 -28.424 1.00 71.25 593 ARG A O 1
ATOM 4422 N N . GLU A 1 594 ? 29.963 18.310 -30.137 1.00 69.31 594 GLU A N 1
ATOM 4423 C CA . GLU A 1 594 ? 28.808 17.934 -30.948 1.00 69.31 594 GLU A CA 1
ATOM 4424 C C . GLU A 1 594 ? 28.959 16.482 -31.422 1.00 69.31 594 GLU A C 1
ATOM 4426 O O . GLU A 1 594 ? 30.060 16.051 -31.776 1.00 69.31 594 GLU A O 1
ATOM 4431 N N . TYR A 1 595 ? 27.858 15.735 -31.426 1.00 67.00 595 TYR A N 1
ATOM 4432 C CA . TYR A 1 595 ? 27.840 14.314 -31.763 1.00 67.00 595 TYR A CA 1
ATOM 4433 C C . TYR A 1 595 ? 26.632 13.956 -32.631 1.00 67.00 595 TYR A C 1
ATOM 4435 O O . TYR A 1 595 ? 25.575 14.592 -32.551 1.00 67.00 595 TYR A O 1
ATOM 4443 N N . ASP A 1 596 ? 26.781 12.922 -33.459 1.00 68.50 596 ASP A N 1
ATOM 4444 C CA . ASP A 1 596 ? 25.675 12.292 -34.168 1.00 68.50 596 ASP A CA 1
ATOM 4445 C C . ASP A 1 596 ? 24.940 11.369 -33.191 1.00 68.50 596 ASP A C 1
ATOM 4447 O O . ASP A 1 596 ? 25.420 10.308 -32.827 1.00 68.50 596 ASP A O 1
ATOM 4451 N N . GLY A 1 597 ? 23.760 11.777 -32.720 1.00 74.62 597 GLY A N 1
ATOM 4452 C CA . GLY A 1 597 ? 23.042 11.079 -31.643 1.00 74.62 597 GLY A CA 1
ATOM 4453 C C . GLY A 1 597 ? 23.055 9.534 -31.650 1.00 74.62 597 GLY A C 1
ATOM 4454 O O . GLY A 1 597 ? 23.243 8.963 -30.578 1.00 74.62 597 GLY A O 1
ATOM 4455 N N . PRO A 1 598 ? 22.909 8.836 -32.798 1.00 84.38 598 PRO A N 1
ATOM 4456 C CA . PRO A 1 598 ? 22.982 7.373 -32.852 1.00 84.38 598 PRO A CA 1
ATOM 4457 C C . PRO A 1 598 ? 24.280 6.745 -32.317 1.00 84.38 598 PRO A C 1
ATOM 4459 O O . PRO A 1 598 ? 24.222 5.659 -31.740 1.00 84.38 598 PRO A O 1
ATOM 4462 N N . SER A 1 599 ? 25.440 7.391 -32.484 1.00 87.56 599 SER A N 1
ATOM 4463 C CA . SER A 1 599 ? 26.735 6.840 -32.050 1.00 87.56 599 SER A CA 1
ATOM 4464 C C . SER A 1 599 ? 26.851 6.741 -30.526 1.00 87.56 599 SER A C 1
ATOM 4466 O O . SER A 1 599 ? 27.442 5.792 -30.006 1.00 87.56 599 SER A O 1
ATOM 4468 N N . VAL A 1 600 ? 26.183 7.641 -29.805 1.00 85.88 600 VAL A N 1
ATOM 4469 C CA . VAL A 1 600 ? 26.104 7.616 -28.341 1.00 85.88 600 VAL A CA 1
ATOM 4470 C C . VAL A 1 600 ? 25.332 6.394 -27.849 1.00 85.88 600 VAL A C 1
ATOM 4472 O O . VAL A 1 600 ? 25.788 5.713 -26.934 1.00 85.88 600 VAL A O 1
ATOM 4475 N N . ASP A 1 601 ? 24.199 6.065 -28.478 1.00 88.88 601 ASP A N 1
ATOM 4476 C CA . ASP A 1 601 ? 23.438 4.859 -28.124 1.00 88.88 601 ASP A CA 1
ATOM 4477 C C . ASP A 1 601 ? 24.258 3.583 -28.405 1.00 88.88 601 ASP A C 1
ATOM 4479 O O . ASP A 1 601 ? 24.191 2.617 -27.639 1.00 88.88 601 ASP A O 1
ATOM 4483 N N . ILE A 1 602 ? 25.071 3.592 -29.473 1.00 93.50 602 ILE A N 1
ATOM 4484 C CA . ILE A 1 602 ? 25.995 2.499 -29.824 1.00 93.50 602 ILE A CA 1
ATOM 4485 C C . ILE A 1 602 ? 27.068 2.315 -28.741 1.00 93.50 602 ILE A C 1
ATOM 4487 O O . ILE A 1 602 ? 27.367 1.181 -28.354 1.00 93.50 602 ILE A O 1
ATOM 4491 N N . TRP A 1 603 ? 27.627 3.408 -28.217 1.00 93.38 603 TRP A N 1
ATOM 4492 C CA . TRP A 1 603 ? 28.555 3.349 -27.088 1.00 93.38 603 TRP A CA 1
ATOM 4493 C C . TRP A 1 603 ? 27.888 2.735 -25.855 1.00 93.38 603 TRP A C 1
ATOM 4495 O O . TRP A 1 603 ? 28.400 1.765 -25.288 1.00 93.38 603 TRP A O 1
ATOM 4505 N N . SER A 1 604 ? 26.719 3.253 -25.465 1.00 92.38 604 SER A N 1
ATOM 4506 C CA . SER A 1 604 ? 26.004 2.784 -24.277 1.00 92.38 604 SER A CA 1
ATOM 4507 C C . SER A 1 604 ? 25.644 1.298 -24.371 1.00 92.38 604 SER A C 1
ATOM 4509 O O . SER A 1 604 ? 25.843 0.571 -23.398 1.00 92.38 604 SER A O 1
ATOM 4511 N N . MET A 1 605 ? 25.204 0.794 -25.533 1.00 94.81 605 MET A N 1
ATOM 4512 C CA . MET A 1 605 ? 24.937 -0.645 -25.684 1.00 94.81 605 MET A CA 1
ATOM 4513 C C . MET A 1 605 ? 26.211 -1.500 -25.569 1.00 94.81 605 MET A C 1
ATOM 4515 O O . MET A 1 605 ? 26.148 -2.611 -25.044 1.00 94.81 605 MET A O 1
ATOM 4519 N N . GLY A 1 606 ? 27.373 -0.991 -25.997 1.00 95.94 606 GLY A N 1
ATOM 4520 C CA . GLY A 1 606 ? 28.660 -1.670 -25.819 1.00 95.94 606 GLY A CA 1
ATOM 4521 C C . GLY A 1 606 ? 29.054 -1.800 -24.346 1.00 95.94 606 GLY A C 1
ATOM 4522 O O . GLY A 1 606 ? 29.471 -2.874 -23.907 1.00 95.94 606 GLY A O 1
ATOM 4523 N N . VAL A 1 607 ? 28.849 -0.736 -23.562 1.00 95.38 607 VAL A N 1
ATOM 4524 C CA . VAL A 1 607 ? 29.042 -0.758 -22.102 1.00 95.38 607 VAL A CA 1
ATOM 4525 C C . VAL A 1 607 ? 28.110 -1.781 -21.444 1.00 95.38 607 VAL A C 1
ATOM 4527 O O . VAL A 1 607 ? 28.569 -2.575 -20.625 1.00 95.38 607 VAL A O 1
ATOM 4530 N N . ILE A 1 608 ? 26.836 -1.821 -21.852 1.00 94.50 608 ILE A N 1
ATOM 4531 C CA . ILE A 1 608 ? 25.840 -2.781 -21.345 1.00 94.50 608 ILE A CA 1
ATOM 4532 C C . ILE A 1 608 ? 26.241 -4.224 -21.670 1.00 94.50 608 ILE A C 1
ATOM 4534 O O . ILE A 1 608 ? 26.169 -5.089 -20.801 1.00 94.50 608 ILE A O 1
ATOM 4538 N N . LEU A 1 609 ? 26.696 -4.505 -22.896 1.00 96.06 609 LEU A N 1
ATOM 4539 C CA . LEU A 1 609 ? 27.162 -5.842 -23.275 1.00 96.06 609 LEU A CA 1
ATOM 4540 C C . LEU A 1 609 ? 28.366 -6.283 -22.437 1.00 96.06 609 LEU A C 1
ATOM 4542 O O . LEU A 1 609 ? 28.396 -7.415 -21.954 1.00 96.06 609 LEU A O 1
ATOM 4546 N N . TYR A 1 610 ? 29.335 -5.386 -22.236 1.00 95.81 610 TYR A N 1
ATOM 4547 C CA . TYR A 1 610 ? 30.484 -5.663 -21.378 1.00 95.81 610 TYR A CA 1
ATOM 4548 C C . TYR A 1 610 ? 30.038 -5.976 -19.949 1.00 95.81 610 TYR A C 1
ATOM 4550 O O . TYR A 1 610 ? 30.487 -6.960 -19.366 1.00 95.81 610 TYR A O 1
ATOM 4558 N N . GLU A 1 611 ? 29.144 -5.162 -19.388 1.00 93.69 611 GLU A N 1
ATOM 4559 C CA . GLU A 1 611 ? 28.636 -5.353 -18.034 1.00 93.69 611 GLU A CA 1
ATOM 4560 C C . GLU A 1 611 ? 27.891 -6.682 -17.883 1.00 93.69 611 GLU A C 1
ATOM 4562 O O . GLU A 1 611 ? 28.166 -7.406 -16.930 1.00 93.69 611 GLU A O 1
ATOM 4567 N N . MET A 1 612 ? 27.033 -7.053 -18.842 1.00 93.50 612 MET A N 1
ATOM 4568 C CA . MET A 1 612 ? 26.337 -8.346 -18.833 1.00 93.50 612 MET A CA 1
ATOM 4569 C C . MET A 1 612 ? 27.315 -9.526 -18.776 1.00 93.50 612 MET A C 1
ATOM 4571 O O . MET A 1 612 ? 27.102 -10.462 -18.012 1.00 93.50 612 MET A O 1
ATOM 4575 N N . LEU A 1 613 ? 28.393 -9.489 -19.562 1.00 94.50 613 LEU A N 1
ATOM 4576 C CA . LEU A 1 613 ? 29.348 -10.599 -19.653 1.00 94.50 613 LEU A CA 1
ATOM 4577 C C . LEU A 1 613 ? 30.344 -10.622 -18.484 1.00 94.50 613 LEU A C 1
ATOM 4579 O O . LEU A 1 613 ? 30.690 -11.684 -17.962 1.00 94.50 613 LEU A O 1
ATOM 4583 N N . ALA A 1 614 ? 30.834 -9.453 -18.067 1.00 92.94 614 ALA A N 1
ATOM 4584 C CA . ALA A 1 614 ? 31.882 -9.334 -17.056 1.00 92.94 614 ALA A CA 1
ATOM 4585 C C . ALA A 1 614 ? 31.335 -9.238 -15.622 1.00 92.94 614 ALA A C 1
ATOM 4587 O O . ALA A 1 614 ? 32.068 -9.529 -14.667 1.00 92.94 614 ALA A O 1
ATOM 4588 N N . GLY A 1 615 ? 30.075 -8.825 -15.461 1.00 90.06 615 GLY A N 1
ATOM 4589 C CA . GLY A 1 615 ? 29.442 -8.515 -14.177 1.00 90.06 615 GLY A CA 1
ATOM 4590 C C . GLY A 1 615 ? 29.905 -7.189 -13.567 1.00 90.06 615 GLY A C 1
ATOM 4591 O O . GLY A 1 615 ? 29.607 -6.884 -12.415 1.00 90.06 615 GLY A O 1
ATOM 4592 N N . THR A 1 616 ? 30.709 -6.407 -14.298 1.00 90.69 616 THR A N 1
ATOM 4593 C CA . THR A 1 616 ? 31.204 -5.102 -13.845 1.00 90.69 616 THR A CA 1
ATOM 4594 C C . THR A 1 616 ? 31.400 -4.150 -15.018 1.00 90.69 616 THR A C 1
ATOM 4596 O O . THR A 1 616 ? 31.684 -4.598 -16.125 1.00 90.69 616 THR A O 1
ATOM 4599 N N . LEU A 1 617 ? 31.340 -2.843 -14.756 1.00 91.12 617 LEU A N 1
ATOM 4600 C CA . LEU A 1 617 ? 31.543 -1.806 -15.769 1.00 91.12 617 LEU A CA 1
ATOM 4601 C C . LEU A 1 617 ? 32.964 -1.817 -16.380 1.00 91.12 617 LEU A C 1
ATOM 4603 O O . LEU A 1 617 ? 33.935 -2.055 -15.648 1.00 91.12 617 LEU A O 1
ATOM 4607 N N . PRO A 1 618 ? 33.105 -1.498 -17.683 1.00 92.81 618 PRO A N 1
ATOM 4608 C CA . PRO A 1 618 ? 34.395 -1.438 -18.380 1.00 92.81 618 PRO A CA 1
ATOM 4609 C C . PRO A 1 618 ? 35.284 -0.285 -17.901 1.00 92.81 618 PRO A C 1
ATOM 4611 O O . PRO A 1 618 ? 36.503 -0.430 -17.824 1.00 92.81 618 PRO A O 1
ATOM 4614 N N . PHE A 1 619 ? 34.681 0.846 -17.524 1.00 92.81 619 PHE A N 1
ATOM 4615 C CA . PHE A 1 619 ? 35.385 2.029 -17.035 1.00 92.81 619 PHE A CA 1
ATOM 4616 C C . PHE A 1 619 ? 35.039 2.270 -15.567 1.00 92.81 619 PHE A C 1
ATOM 4618 O O . PHE A 1 619 ? 33.877 2.215 -15.170 1.00 92.81 619 PHE A O 1
ATOM 4625 N N . LYS A 1 620 ? 36.056 2.540 -14.742 1.00 86.94 620 LYS A N 1
ATOM 4626 C CA . LYS A 1 620 ? 35.898 2.809 -13.306 1.00 86.94 620 LYS A CA 1
ATOM 4627 C C . LYS A 1 620 ? 36.772 3.987 -12.899 1.00 86.94 620 LYS A C 1
ATOM 4629 O O . LYS A 1 620 ? 37.885 4.151 -13.394 1.00 86.94 620 LYS A O 1
ATOM 4634 N N . GLY A 1 621 ? 36.289 4.778 -11.949 1.00 84.50 621 GLY A N 1
ATOM 4635 C CA . GLY A 1 621 ? 37.037 5.885 -11.365 1.00 84.50 621 GLY A CA 1
ATOM 4636 C C . GLY A 1 621 ? 36.633 6.113 -9.916 1.00 84.50 621 GLY A C 1
ATOM 4637 O O . GLY A 1 621 ? 35.477 5.933 -9.557 1.00 84.50 621 GLY A O 1
ATOM 4638 N N . ALA A 1 622 ? 37.583 6.536 -9.080 1.00 83.00 622 ALA A N 1
ATOM 4639 C CA . ALA A 1 622 ? 37.313 6.862 -7.674 1.00 83.00 622 ALA A CA 1
ATOM 4640 C C . ALA A 1 622 ? 36.415 8.107 -7.500 1.00 83.00 622 ALA A C 1
ATOM 4642 O O . ALA A 1 622 ? 35.918 8.376 -6.412 1.00 83.00 622 ALA A O 1
ATOM 4643 N N . ASN A 1 623 ? 36.255 8.900 -8.561 1.00 83.25 623 ASN A N 1
ATOM 4644 C CA . ASN A 1 623 ? 35.354 10.042 -8.653 1.00 83.25 623 ASN A CA 1
ATOM 4645 C C . ASN A 1 623 ? 34.989 10.287 -10.127 1.00 83.25 623 ASN A C 1
ATOM 4647 O O . ASN A 1 623 ? 35.609 9.717 -11.029 1.00 83.25 623 ASN A O 1
ATOM 4651 N N . GLN A 1 624 ? 34.018 11.169 -10.370 1.00 78.31 624 GLN A N 1
ATOM 4652 C CA . GLN A 1 624 ? 33.510 11.477 -11.711 1.00 78.31 624 GLN A CA 1
ATOM 4653 C C . GLN A 1 624 ? 34.607 11.952 -12.680 1.00 78.31 624 GLN A C 1
ATOM 4655 O O . GLN A 1 624 ? 34.644 11.524 -13.829 1.00 78.31 624 GLN A O 1
ATOM 4660 N N . ALA A 1 625 ? 35.556 12.773 -12.218 1.00 82.69 625 ALA A N 1
ATOM 4661 C CA . ALA A 1 625 ? 36.662 13.240 -13.056 1.00 82.69 625 ALA A CA 1
ATOM 4662 C C . ALA A 1 625 ? 37.606 12.094 -13.466 1.00 82.69 625 ALA A C 1
ATOM 4664 O O . ALA A 1 625 ? 38.065 12.036 -14.607 1.00 82.69 625 ALA A O 1
ATOM 4665 N N . ALA A 1 626 ? 37.885 11.162 -12.551 1.00 86.19 626 ALA A N 1
ATOM 4666 C CA . ALA A 1 626 ? 38.685 9.975 -12.834 1.00 86.19 626 ALA A CA 1
ATOM 4667 C C . ALA A 1 626 ? 37.961 9.009 -13.783 1.00 86.19 626 ALA A C 1
ATOM 4669 O O . ALA A 1 626 ? 38.607 8.444 -14.662 1.00 86.19 626 ALA A O 1
ATOM 4670 N N . LEU A 1 627 ? 36.639 8.861 -13.635 1.00 86.56 627 LEU A N 1
ATOM 4671 C CA . LEU A 1 627 ? 35.806 8.064 -14.534 1.00 86.56 627 LEU A CA 1
ATOM 4672 C C . LEU A 1 627 ? 35.819 8.648 -15.952 1.00 86.56 627 LEU A C 1
ATOM 4674 O O . LEU A 1 627 ? 36.131 7.934 -16.897 1.00 86.56 627 LEU A O 1
ATOM 4678 N N . PHE A 1 628 ? 35.589 9.954 -16.103 1.00 85.94 628 PHE A N 1
ATOM 4679 C CA . PHE A 1 628 ? 35.643 10.617 -17.410 1.00 85.94 628 PHE A CA 1
ATOM 4680 C C . PHE A 1 628 ? 37.023 10.511 -18.055 1.00 85.94 628 PHE A C 1
ATOM 4682 O O . PHE A 1 628 ? 37.130 10.241 -19.247 1.00 85.94 628 PHE A O 1
ATOM 4689 N N . LYS A 1 629 ? 38.096 10.617 -17.266 1.00 86.56 629 LYS A N 1
ATOM 4690 C CA . LYS A 1 629 ? 39.454 10.383 -17.766 1.00 86.56 629 LYS A CA 1
ATOM 4691 C C . LYS A 1 629 ? 39.681 8.935 -18.215 1.00 86.56 629 LYS A C 1
ATOM 4693 O O . LYS A 1 629 ? 40.507 8.716 -19.093 1.00 86.56 629 LYS A O 1
ATOM 4698 N N . ALA A 1 630 ? 39.019 7.956 -17.598 1.00 86.81 630 ALA A N 1
ATOM 4699 C CA . ALA A 1 630 ? 39.088 6.558 -18.019 1.00 86.81 630 ALA A CA 1
ATOM 4700 C C . ALA A 1 630 ? 38.300 6.314 -19.313 1.00 86.81 630 ALA A C 1
ATOM 4702 O O . ALA A 1 630 ? 38.787 5.587 -20.163 1.00 86.81 630 ALA A O 1
ATOM 4703 N N . ILE A 1 631 ? 37.141 6.959 -19.469 1.00 87.88 631 ILE A N 1
ATOM 4704 C CA . ILE A 1 631 ? 36.307 6.905 -20.682 1.00 87.88 631 ILE A CA 1
ATOM 4705 C C . ILE A 1 631 ? 37.016 7.553 -21.886 1.00 87.88 631 ILE A C 1
ATOM 4707 O O . ILE A 1 631 ? 36.871 7.095 -23.010 1.00 87.88 631 ILE A O 1
ATOM 4711 N N . GLN A 1 632 ? 37.787 8.621 -21.661 1.00 84.44 632 GLN A N 1
ATOM 4712 C CA . GLN A 1 632 ? 38.492 9.369 -22.715 1.00 84.44 632 GLN A CA 1
ATOM 4713 C C . GLN A 1 632 ? 39.810 8.736 -23.191 1.00 84.44 632 GLN A C 1
ATOM 4715 O O . GLN A 1 632 ? 40.399 9.238 -24.150 1.00 84.44 632 GLN A O 1
ATOM 4720 N N . LYS A 1 633 ? 40.322 7.728 -22.481 1.00 76.50 633 LYS A N 1
ATOM 4721 C CA . LYS A 1 633 ? 41.556 7.015 -22.834 1.00 76.50 633 LYS A CA 1
ATOM 4722 C C . LYS A 1 633 ? 41.259 5.888 -23.802 1.00 76.50 633 LYS A C 1
ATOM 4724 O O . LYS A 1 633 ? 42.114 5.692 -24.692 1.00 76.50 633 LYS A O 1
#

Organism: Gonium pectorale (NCBI:txid33097)

Nearest PDB structures (foldseek):
  4wbo-assembly3_C  TM=8.675E-01  e=5.074E-16  Bos taurus
  4wbo-assembly1_A  TM=8.663E-01  e=7.090E-16  Bos taurus
  3c4x-assembly1_B  TM=8.574E-01  e=9.371E-16  Bos taurus
  4wbo-assembly2_B  TM=8.610E-01  e=1.731E-15  Bos taurus
  3c4w-assembly1_B  TM=8.290E-01  e=1.548E-15  Bos taurus

Foldseek 3Di:
DDDDDDDDDDDDDDDDDDDDDDDDPVPDPLVDLAAFPLFDAADDCQAWDFQVVLVVVLVVQLLFKWKFFPPDPLGATQDGHPNVCVVQVHDPVGRGRHRDPVLDQDAFDNVLSVVSVVCVVVQHKDWDWGFDAHPVGDTFIKTKIWHFFAWLVQPRGFIIMMTIDGVVVCVVVVHDDDPVCSVVVSVSVCQQFQKKWKWWQFDFDPVVQPDDDDDDDDDDDDDDDDDQPRTATLTIGPSNCVVQVDGCVRRGSHHPSSFADPPWDSVLSCVVSVCSNVQHWDWGWTFGAHRHNYTFIKIKTKHKGFQPRRPPPSHDDPDPDDPDDDDDDDDDDDDDDDDDDDDDDDDDDDDDDDDDDDDDDDDDDDDDDDDDDDDDDDDDDDDDDDDPDDRRTIMMMMGIGGRTDPDQPDDFVVFKGWGAFPDQDPQATWTWIAGPPPRDIWIKGKGAQVVDDDPVLVVLLVVVVVLQQPDDDPQAWHFDDWGDDPRIIITIIHDAPQAFLQVVLCVVPVPLSADDPVLLVVQLVSLCVRLVSQVVSVQFQLADDRNQWGHHPVRHTHGHDSNPVRSVADPPDFTQDQDYDLLQAALCNLVRHGDDRSVSSVSSSVQVSCCNHRVDGPFDDPDSVRRSVRNND

Sequence (633 aa):
MSKQKRSSRSQSKDGVKEPAEDFDDDKQPWRSAFRPTCAQPSKDNSFVLEDEATASMVEGLLSSLTVSDPNEEGHPLCYASPGYLAMMGLAEHEYLGRSCPALEADKGDPAVQEQLRQSMAARRFFSAEFTSRRKDGRAFQNLLAVMPVLGGDGSTLLNWVTVHCDLDDRKRRGEAVDDSFVSRWGEQVQGCLAACALVDVSEPTASQSATGQGAGKGRGAARSPTAPPSASVCAVSPGFTALTGYSQSDVYGWNLLCLCGQDSCEQEMRKLLTSQWAHSPVAAKFLCYKRDGTPFWAMVLSFPLNASTVGATAAPDPAGRGAAELALGRVSPGNGRQAVHQQYGLGNRGRGLGGLLGSGGLLGGLAPSAGSSSGGRASAAATGSGDAGGLESRYCLCCVVDITATRLKKVVGGKYVLGKVIGAGAFGLVRIGRNIATDELVAVKGVDATRFRSITEIDQIQEEMSVLSSLKHPHIIRLYDVHFQNNTFFLVMEFAGGGSLVHFARSQDPVHQRVDEATAARLFTQIVSALEYCHRRRVIHRDLKPENILMDGEGNLKIADFGLAAVTAPFNGGLTLQCGTPEFTAPEITVGREYDGPSVDIWSMGVILYEMLAGTLPFKGANQAALFKAIQK

Secondary structure (DSSP, 8-state):
---------PPPPPP---------GGG-TTTS----TTPPPPPP-TT--B-HHHHHHHHHHHTTEEEE-SSSTT-BEEEE-HHHHHHHT--GGGTTTSB-TTTSTTSS-HHHHHHHHHHHHTT--EEEEEEEE-TTS-EEEEEEEEEEEE-TTS--EEEEEEEEEEHHHHHHTT----HHHHHHHHHHHHHHHS-EEEEE-PPPPGGGG-S-----------PPPSSPPSSEEEEE-HHHHHHH---HHHHTTS-GGGGB-TTS-HHHHHHHHHHHHTT--EEEEEEEE-TTS-EEEEEEEEEEE-TT-S-TT----SS---------------------------------------------------------------PPPP--------EEEEEEEE-B--S-S-EETTTEEEEEEEEEETTEEEEEEEETTT--EEEEEEEEGGG---HHHHHHHHHHHHHHHT---TTB--EEEEEEETTEEEEEEE--TT-BHHHHHHHH-TTT----HHHHHHHHHHHHHHHHHHHHTT---S---GGGEEE-TTS-EEE--TTTTTTTS-SSS------S-GGG--HHHHHT----HHHHHHHHHHHHHHHHHHSS-S---SSHHHHHHHHT-